Protein AF-A0A4S4D2U9-F1 (afdb_monomer_lite)

Organism: Camellia sinensis var. sinensis (NCBI:txid542762)

Sequence (381 aa):
MYYVGGNSESVEQDLIHSYSMAYGGGGFAVSYPLAAELVRILDGCVDRYAALYGSDQKIGGCMSEIGVVVTKELGFHQVCFRVNTSPPHLVTVLGKYDHNEMYYVGGNSESVEQDLIHSYSMAYGGGGFAVSYPLAAELVRILDGCVDRYAALYGSDQKIGGCMSEIGVVVTKELGFHQVDVRGDPYGLLAAHPVAPLVSLHHLDYVQALFPGLTQIDSLKKLIQAYNLDPGRILQQSFCYDLSRNWSISVSWGYTVQLYPTLVLAKELETPFQTFVSWRSWSQEPFTFNTRVMSSDPCERPVIYFLDQVEEVKMGQTRTTYKRFLGESRKECGQEDYVPVLSVEFVTVLAATFQPDMWKKVRKLSIPTHFNFIHEGITTI

Secondary structure (DSSP, 8-state):
--EEE---S-HHHHHHS-TTS--GGG-EEE-HHHHHHHHHHHHHHHHHTTTSSHHHHHHHHHHHHHT-PPEE-TT-----------HHHHHHHHTTS-TTS--EEE---SBHHHHHHS-TTS--TTT-EEE-HHHHHHHHHHHHHHHHHTTTSSSHHHHHHHHHHHHT--EEE-TTEE---EEE-THHHHHT--SS---EE--TTSB--SSTTS-HHHHHHHHHHHHHH-GGGTT-EEEEEETTTTEEEEEETTTEEEEESS---HHHHTS-B--EEETTT--S--BSS--B---SSGGGSPEEEEEEEEEEEETTEEEEEEEE---TT-----STTHHHHHT--EEEEEEEPPPGGGGG--------SS---SSS-EEE-

pLDDT: mean 77.37, std 19.06, range [27.91, 98.19]

Radius of gyration: 22.48 Å; chains: 1; bounding box: 59×42×57 Å

InterPro domains:
  IPR006740 Protein of unknown function DUF604 [PF04646] (13-84)
  IPR006740 Protein of unknown function DUF604 [PF04646] (114-363)

Foldseek 3Di:
DAKEAADAPDPVCCVVAHPWWHAPLLPIDDDPVLVVVCVVCVPVQLVVVVVHPAPGSSSCSSCVVVVYTYDHDPQRYDDWHDDDQLVVQVCLVPVVDDLVDWAKEAADAQAPVRCVQQHPFFHNSQLHIDTRPVNVVVCVVCVRVQCVVVVVHDHSRSSVSSSCVVVVYTYDYFQQRYPPQWEEACQLVLLLRELGQNRDDTVLVRYAQLDPPDHSVVSSVQLVVQCVVFVNQASYWWWWADPVQQWIWIDRGSWKIWIASHPDDPVLSNAGEQRIAGNPPSHSDDTPGHHDYDDPALNVGTFMWTWDDKDAPDVQKIKTKTATDCDPVSDHDPDPSCVVVVPCGMKMKMFGHDDSCQSVDPDPPPVDPDIAMSRHTIDID

Structure (mmCIF, N/CA/C/O backbone):
data_AF-A0A4S4D2U9-F1
#
_entry.id   AF-A0A4S4D2U9-F1
#
loop_
_atom_site.group_PDB
_atom_site.id
_atom_site.type_symbol
_atom_site.label_atom_id
_atom_site.label_alt_id
_atom_site.label_comp_id
_atom_site.label_asym_id
_atom_site.label_entity_id
_atom_site.label_seq_id
_atom_site.pdbx_PDB_ins_code
_atom_site.Cartn_x
_atom_site.Cartn_y
_atom_site.Cartn_z
_atom_site.occupancy
_atom_site.B_iso_or_equiv
_atom_site.auth_seq_id
_atom_site.auth_comp_id
_atom_site.auth_asym_id
_atom_site.auth_atom_id
_atom_site.pdbx_PDB_model_num
ATOM 1 N N . MET A 1 1 ? 27.698 -15.333 -14.420 1.00 58.53 1 MET A N 1
ATOM 2 C CA . MET A 1 1 ? 26.851 -14.471 -13.575 1.00 58.53 1 MET A CA 1
ATOM 3 C C . MET A 1 1 ? 26.883 -13.081 -14.183 1.00 58.53 1 MET A C 1
ATOM 5 O O . MET A 1 1 ? 27.976 -12.656 -14.528 1.00 58.53 1 MET A O 1
ATOM 9 N N . TYR A 1 2 ? 25.739 -12.429 -14.393 1.00 43.94 2 TYR A N 1
ATOM 10 C CA . TYR A 1 2 ? 25.690 -11.049 -14.901 1.00 43.94 2 TYR A CA 1
ATOM 11 C C . TYR A 1 2 ? 25.002 -10.140 -13.885 1.00 43.94 2 TYR A C 1
ATOM 13 O O . TYR A 1 2 ? 24.090 -10.593 -13.193 1.00 43.94 2 TYR A O 1
ATOM 21 N N . TYR A 1 3 ? 25.463 -8.892 -13.815 1.00 50.84 3 TYR A N 1
ATOM 22 C CA . TYR A 1 3 ? 24.931 -7.799 -13.006 1.00 50.84 3 TYR A CA 1
ATOM 23 C C . TYR A 1 3 ? 24.890 -6.567 -13.908 1.00 50.84 3 TYR A C 1
ATOM 25 O O . TYR A 1 3 ? 25.939 -6.120 -14.363 1.00 50.84 3 TYR A O 1
ATOM 33 N N . VAL A 1 4 ? 23.697 -6.081 -14.229 1.00 48.41 4 VAL A N 1
ATOM 34 C CA . VAL A 1 4 ? 23.476 -5.033 -15.233 1.00 48.41 4 VAL A CA 1
ATOM 35 C C . VAL A 1 4 ? 22.620 -3.937 -14.620 1.00 48.41 4 VAL A C 1
ATOM 37 O O . VAL A 1 4 ? 21.597 -4.246 -14.018 1.00 48.41 4 VAL A O 1
ATOM 40 N N . GLY A 1 5 ? 23.018 -2.677 -14.753 1.00 54.94 5 GLY A N 1
ATOM 41 C CA . GLY A 1 5 ? 22.255 -1.537 -14.245 1.00 54.94 5 GLY A CA 1
ATOM 42 C C . GLY A 1 5 ? 22.943 -0.212 -14.555 1.00 54.94 5 GLY A C 1
ATOM 43 O O . GLY A 1 5 ? 24.014 -0.191 -15.166 1.00 54.94 5 GLY A O 1
ATOM 44 N N . GLY A 1 6 ? 22.319 0.891 -14.152 1.00 56.91 6 GLY A N 1
ATOM 45 C CA . GLY A 1 6 ? 22.769 2.240 -14.488 1.00 56.91 6 GLY A CA 1
ATOM 46 C C . GLY A 1 6 ? 23.229 3.039 -13.273 1.00 56.91 6 GLY A C 1
ATOM 47 O O . GLY A 1 6 ? 22.903 2.734 -12.119 1.00 56.91 6 GLY A O 1
ATOM 48 N N . ASN A 1 7 ? 24.049 4.043 -13.573 1.00 52.50 7 ASN A N 1
ATOM 49 C CA . ASN A 1 7 ? 24.596 5.015 -12.634 1.00 52.50 7 ASN A CA 1
ATOM 50 C C . ASN A 1 7 ? 23.576 6.137 -12.356 1.00 52.50 7 ASN A C 1
ATOM 52 O O . ASN A 1 7 ? 22.527 6.208 -12.995 1.00 52.50 7 ASN A O 1
ATOM 56 N N . SER A 1 8 ? 23.877 7.042 -11.426 1.00 46.84 8 SER A N 1
ATOM 57 C CA . SER A 1 8 ? 23.063 8.245 -11.249 1.00 46.84 8 SER A CA 1
ATOM 58 C C . SER A 1 8 ? 23.296 9.234 -12.409 1.00 46.84 8 SER A C 1
ATOM 60 O O . SER A 1 8 ? 24.425 9.414 -12.857 1.00 46.84 8 SER A O 1
ATOM 62 N N . GLU A 1 9 ? 22.253 9.945 -12.863 1.00 43.12 9 GLU A N 1
ATOM 63 C CA . GLU A 1 9 ? 22.404 11.057 -13.829 1.00 43.12 9 GLU A CA 1
ATOM 64 C C . GLU A 1 9 ? 23.069 12.305 -13.205 1.00 43.12 9 GLU A C 1
ATOM 66 O O . GLU A 1 9 ? 23.504 13.218 -13.908 1.00 43.12 9 GLU A O 1
ATOM 71 N N . SER A 1 10 ? 23.187 12.353 -11.874 1.00 38.34 10 SER A N 1
ATOM 72 C CA . SER A 1 10 ? 23.963 13.365 -11.161 1.00 38.34 10 SER A CA 1
ATOM 73 C C . SER A 1 10 ? 25.436 12.961 -11.077 1.00 38.34 10 SER A C 1
ATOM 75 O O . SER A 1 10 ? 25.807 12.041 -10.343 1.00 38.34 10 SER A O 1
ATOM 77 N N . VAL A 1 11 ? 26.284 13.726 -11.771 1.00 43.97 11 VAL A N 1
ATOM 78 C CA . VAL A 1 11 ? 27.755 13.657 -11.670 1.00 43.97 11 VAL A CA 1
ATOM 79 C C . VAL A 1 11 ? 28.218 13.841 -10.219 1.00 43.97 11 VAL A C 1
ATOM 81 O O . VAL A 1 11 ? 29.197 13.236 -9.796 1.00 43.97 11 VAL A O 1
ATOM 84 N N . GLU A 1 12 ? 27.498 14.643 -9.434 1.00 36.50 12 GLU A N 1
ATOM 85 C CA . GLU A 1 12 ? 27.791 14.884 -8.020 1.00 36.50 12 GLU A CA 1
ATOM 86 C C . GLU A 1 12 ? 27.509 13.642 -7.157 1.00 36.50 12 GLU A C 1
ATOM 88 O O . GLU A 1 12 ? 28.329 13.285 -6.315 1.00 36.50 12 GLU A O 1
ATOM 93 N N . GLN A 1 13 ? 26.417 12.911 -7.414 1.00 40.78 13 GLN A N 1
ATOM 94 C CA . GLN A 1 13 ? 26.134 11.640 -6.730 1.00 40.78 13 GLN A CA 1
ATOM 95 C C . GLN A 1 13 ? 27.133 10.543 -7.110 1.00 40.78 13 GLN A C 1
ATOM 97 O O . GLN A 1 13 ? 27.600 9.823 -6.227 1.00 40.78 13 GLN A O 1
ATOM 102 N N . ASP A 1 14 ? 27.507 10.443 -8.385 1.00 45.97 14 ASP A N 1
ATOM 103 C CA . ASP A 1 14 ? 28.501 9.468 -8.847 1.00 45.97 14 ASP A CA 1
ATOM 104 C C . ASP A 1 14 ? 29.902 9.755 -8.264 1.00 45.97 14 ASP A C 1
ATOM 106 O O . ASP A 1 14 ? 30.655 8.826 -7.961 1.00 45.97 14 ASP A O 1
ATOM 110 N N . LEU A 1 15 ? 30.237 11.035 -8.042 1.00 46.59 15 LEU A N 1
ATOM 111 C CA . LEU A 1 15 ? 31.463 11.469 -7.359 1.00 46.59 15 LEU A CA 1
ATOM 112 C C . LEU A 1 15 ? 31.456 11.168 -5.853 1.00 46.59 15 LEU A C 1
ATOM 114 O O . LEU A 1 15 ? 32.507 10.850 -5.298 1.00 46.59 15 LEU A O 1
ATOM 118 N N . ILE A 1 16 ? 30.303 11.279 -5.189 1.00 45.56 16 ILE A N 1
ATOM 119 C CA . ILE A 1 16 ? 30.166 11.051 -3.740 1.00 45.56 16 ILE A CA 1
ATOM 120 C C . ILE A 1 16 ? 30.088 9.553 -3.408 1.00 45.56 16 ILE A C 1
ATOM 122 O O . ILE A 1 16 ? 30.568 9.137 -2.352 1.00 45.56 16 ILE A O 1
ATOM 126 N N . HIS A 1 17 ? 29.482 8.739 -4.281 1.00 50.50 17 HIS A N 1
ATOM 127 C CA . HIS A 1 17 ? 29.077 7.377 -3.936 1.00 50.50 17 HIS A CA 1
ATOM 128 C C . HIS A 1 17 ? 29.860 6.265 -4.649 1.00 50.50 17 HIS A C 1
ATOM 130 O O . HIS A 1 17 ? 30.521 5.506 -3.944 1.00 50.50 17 HIS A O 1
ATOM 136 N N . SER A 1 18 ? 29.767 6.107 -5.978 1.00 50.31 18 SER A N 1
ATOM 137 C CA . SER A 1 18 ? 30.688 5.300 -6.809 1.00 50.31 18 SER A CA 1
ATOM 138 C C . SER A 1 18 ? 30.197 5.185 -8.259 1.00 50.31 18 SER A C 1
ATOM 140 O O . SER A 1 18 ? 29.024 4.928 -8.512 1.00 50.31 18 SER A O 1
ATOM 142 N N . TYR A 1 19 ? 31.131 5.218 -9.214 1.00 53.22 19 TYR A N 1
ATOM 143 C CA . TYR A 1 19 ? 30.875 4.948 -10.634 1.00 53.22 19 TYR A CA 1
ATOM 144 C C . TYR A 1 19 ? 30.729 3.456 -10.989 1.00 53.22 19 TYR A C 1
ATOM 146 O O . TYR A 1 19 ? 30.482 3.151 -12.158 1.00 53.22 19 TYR A O 1
ATOM 154 N N . SER A 1 20 ? 30.950 2.534 -10.047 1.00 53.88 20 SER A N 1
ATOM 155 C CA . SER A 1 20 ? 31.055 1.083 -10.285 1.00 53.88 20 SER A CA 1
ATOM 156 C C . SER A 1 20 ? 29.948 0.261 -9.613 1.00 53.88 20 SER A C 1
ATOM 158 O O . SER A 1 20 ? 30.173 -0.888 -9.232 1.00 53.88 20 SER A O 1
ATOM 160 N N . MET A 1 21 ? 28.760 0.838 -9.445 1.00 49.62 21 MET A N 1
ATOM 161 C CA . MET A 1 21 ? 27.599 0.184 -8.835 1.00 49.62 21 MET A CA 1
ATOM 162 C C . MET A 1 21 ? 26.308 0.542 -9.579 1.00 49.62 21 MET A C 1
ATOM 164 O O . MET A 1 21 ? 26.195 1.650 -10.094 1.00 49.62 21 MET A O 1
ATOM 168 N N . ALA A 1 22 ? 25.344 -0.383 -9.621 1.00 51.50 22 ALA A N 1
ATOM 169 C CA . ALA A 1 22 ? 23.992 -0.073 -10.073 1.00 51.50 22 ALA A CA 1
ATOM 170 C C . ALA A 1 22 ? 23.184 0.534 -8.922 1.00 51.50 22 ALA A C 1
ATOM 172 O O . ALA A 1 22 ? 23.273 0.067 -7.782 1.00 51.50 22 ALA A O 1
ATOM 173 N N . TYR A 1 23 ? 22.372 1.539 -9.232 1.00 52.75 23 TYR A N 1
ATOM 174 C CA . TYR A 1 23 ? 21.415 2.111 -8.288 1.00 52.75 23 TYR A CA 1
ATOM 175 C C . TYR A 1 23 ? 20.063 1.394 -8.406 1.00 52.75 23 TYR A C 1
ATOM 177 O O . TYR A 1 23 ? 19.474 1.339 -9.484 1.00 52.75 23 TYR A O 1
ATOM 185 N N . GLY A 1 24 ? 19.549 0.845 -7.300 1.00 44.53 24 GLY A N 1
ATOM 186 C CA . GLY A 1 24 ? 18.378 -0.037 -7.269 1.00 44.53 24 GLY A CA 1
ATOM 187 C C . GLY A 1 24 ? 17.081 0.595 -7.770 1.00 44.53 24 GLY A C 1
ATOM 188 O O . GLY A 1 24 ? 16.220 -0.116 -8.278 1.00 44.53 24 GLY A O 1
ATOM 189 N N . GLY A 1 25 ? 16.959 1.921 -7.697 1.00 42.16 25 GLY A N 1
ATOM 190 C CA . GLY A 1 25 ? 15.787 2.644 -8.198 1.00 42.16 25 GLY A CA 1
ATOM 191 C C . GLY A 1 25 ? 15.648 2.657 -9.724 1.00 42.16 25 GLY A C 1
ATOM 192 O O . GLY A 1 25 ? 14.539 2.741 -10.231 1.00 42.16 25 GLY A O 1
ATOM 193 N N . GLY A 1 26 ? 16.747 2.457 -10.457 1.00 44.41 26 GLY A N 1
ATOM 194 C CA . GLY A 1 26 ? 16.708 2.253 -11.904 1.00 44.41 26 GLY A CA 1
ATOM 195 C C . GLY A 1 26 ? 16.310 0.853 -12.337 1.00 44.41 26 GLY A C 1
ATOM 196 O O . GLY A 1 26 ? 16.141 0.622 -13.531 1.00 44.41 26 GLY A O 1
ATOM 197 N N . GLY A 1 27 ? 16.202 -0.069 -11.378 1.00 50.84 27 GLY A N 1
ATOM 198 C CA . GLY A 1 27 ? 16.309 -1.498 -11.610 1.00 50.84 27 GLY A CA 1
ATOM 199 C C . GLY A 1 27 ? 17.760 -1.914 -11.873 1.00 50.84 27 GLY A C 1
ATOM 200 O O . GLY A 1 27 ? 18.574 -1.172 -12.417 1.00 50.84 27 GLY A O 1
ATOM 201 N N . PHE A 1 28 ? 18.097 -3.138 -11.488 1.00 49.47 28 PHE A N 1
ATOM 202 C CA . PHE A 1 28 ? 19.279 -3.823 -11.990 1.00 49.47 28 PHE A CA 1
ATOM 203 C C . PHE A 1 28 ? 18.893 -5.272 -12.279 1.00 49.47 28 PHE A C 1
ATOM 205 O O . PHE A 1 28 ? 18.126 -5.885 -11.536 1.00 49.47 28 PHE A O 1
ATOM 212 N N . ALA A 1 29 ? 19.395 -5.829 -13.374 1.00 50.53 29 ALA A N 1
ATOM 213 C CA . ALA A 1 29 ? 19.169 -7.219 -13.724 1.00 50.53 29 ALA A CA 1
ATOM 214 C C . ALA A 1 29 ? 20.341 -8.065 -13.228 1.00 50.53 29 ALA A C 1
ATOM 216 O O . ALA A 1 29 ? 21.507 -7.777 -13.506 1.00 50.53 29 ALA A O 1
ATOM 217 N N . VAL A 1 30 ? 20.027 -9.147 -12.518 1.00 51.72 30 VAL A N 1
ATOM 218 C CA . VAL A 1 30 ? 21.005 -10.174 -12.153 1.00 51.72 30 VAL A CA 1
ATOM 219 C C . VAL A 1 30 ? 20.622 -11.518 -12.735 1.00 51.72 30 VAL A C 1
ATOM 221 O O . VAL A 1 30 ? 19.449 -11.879 -12.807 1.00 51.72 30 VAL A O 1
ATOM 224 N N . SER A 1 31 ? 21.627 -12.296 -13.125 1.00 48.94 31 SER A N 1
ATOM 225 C CA . SER A 1 31 ? 21.414 -13.694 -13.499 1.00 48.94 31 SER A CA 1
ATOM 226 C C . SER A 1 31 ? 20.891 -14.498 -12.306 1.00 48.94 31 SER A C 1
ATOM 228 O O . SER A 1 31 ? 21.373 -14.294 -11.192 1.00 48.94 31 SER A O 1
ATOM 230 N N . TYR A 1 32 ? 20.011 -15.476 -12.534 1.00 46.50 32 TYR A N 1
ATOM 231 C CA . TYR A 1 32 ? 19.502 -16.366 -11.478 1.00 46.50 32 TYR A CA 1
ATOM 232 C C . TYR A 1 32 ? 20.600 -16.965 -10.564 1.00 46.50 32 TYR A C 1
ATOM 234 O O . TYR A 1 32 ? 20.456 -16.875 -9.344 1.00 46.50 32 TYR A O 1
ATOM 242 N N . PRO A 1 33 ? 21.741 -17.474 -11.082 1.00 51.56 33 PRO A N 1
ATOM 243 C CA . PRO A 1 33 ? 22.823 -17.973 -10.227 1.00 51.56 33 PRO A CA 1
ATOM 244 C C . PRO A 1 33 ? 23.443 -16.905 -9.311 1.00 51.56 33 PRO A C 1
ATOM 246 O O . PRO A 1 33 ? 23.858 -17.220 -8.201 1.00 51.56 33 PRO A O 1
ATOM 249 N N . LEU A 1 34 ? 23.481 -15.643 -9.752 1.00 56.31 34 LEU A N 1
ATOM 250 C CA . LEU A 1 34 ? 23.985 -14.525 -8.948 1.00 56.31 34 LEU A CA 1
ATOM 251 C C . LEU A 1 34 ? 22.996 -14.121 -7.856 1.00 56.31 34 LEU A C 1
ATOM 253 O O . LEU A 1 34 ? 23.404 -13.856 -6.732 1.00 56.31 34 LEU A O 1
ATOM 257 N N . ALA A 1 35 ? 21.700 -14.103 -8.172 1.00 49.88 35 ALA A N 1
ATOM 258 C CA . ALA A 1 35 ? 20.661 -13.828 -7.186 1.00 49.88 35 ALA A CA 1
ATOM 259 C C . ALA A 1 35 ? 20.675 -14.870 -6.054 1.00 49.88 35 ALA A C 1
ATOM 261 O O . ALA A 1 35 ? 20.612 -14.506 -4.881 1.00 49.88 35 ALA A O 1
ATOM 262 N N . ALA A 1 36 ? 20.818 -16.153 -6.401 1.00 53.78 36 ALA A N 1
ATOM 263 C CA . ALA A 1 36 ? 20.902 -17.242 -5.431 1.00 53.78 36 ALA A CA 1
ATOM 264 C C . ALA A 1 36 ? 22.121 -17.108 -4.500 1.00 53.78 36 ALA A C 1
ATOM 266 O O . ALA A 1 36 ? 21.994 -17.297 -3.290 1.00 53.78 36 ALA A O 1
ATOM 267 N N . GLU A 1 37 ? 23.284 -16.737 -5.043 1.00 65.50 37 GLU A N 1
ATOM 268 C CA . GLU A 1 37 ? 24.499 -16.555 -4.242 1.00 65.50 37 GLU A CA 1
ATOM 269 C C . GLU A 1 37 ? 24.447 -15.288 -3.379 1.00 65.50 37 GLU A C 1
ATOM 271 O O . GLU A 1 37 ? 24.842 -15.320 -2.214 1.00 65.50 37 GLU A O 1
ATOM 276 N N . LEU A 1 38 ? 23.888 -14.190 -3.901 1.00 65.12 38 LEU A N 1
ATOM 277 C CA . LEU A 1 38 ? 23.711 -12.955 -3.141 1.00 65.12 38 LEU A CA 1
ATOM 278 C C . LEU A 1 38 ? 22.844 -13.180 -1.903 1.00 65.12 38 LEU A C 1
ATOM 280 O O . LEU A 1 38 ? 23.243 -12.778 -0.815 1.00 65.12 38 LEU A O 1
ATOM 284 N N . VAL A 1 39 ? 21.702 -13.862 -2.044 1.00 65.00 39 VAL A N 1
ATOM 285 C CA . VAL A 1 39 ? 20.799 -14.183 -0.922 1.00 65.00 39 VAL A CA 1
ATOM 286 C C . VAL A 1 39 ? 21.522 -14.967 0.177 1.00 65.00 39 VAL A C 1
ATOM 288 O O . VAL A 1 39 ? 21.266 -14.743 1.356 1.00 65.00 39 VAL A O 1
ATOM 291 N N . ARG A 1 40 ? 22.467 -15.843 -0.186 1.00 71.44 40 ARG A N 1
ATOM 292 C CA . ARG A 1 40 ? 23.222 -16.670 0.765 1.00 71.44 40 ARG A CA 1
ATOM 293 C C . ARG A 1 40 ? 24.160 -15.856 1.660 1.00 71.44 40 ARG A C 1
ATOM 295 O O . ARG A 1 40 ? 24.403 -16.253 2.798 1.00 71.44 40 ARG A O 1
ATOM 302 N N . ILE A 1 41 ? 24.712 -14.755 1.148 1.00 74.00 41 ILE A N 1
ATOM 303 C CA . ILE A 1 41 ? 25.714 -13.941 1.858 1.00 74.00 41 ILE A CA 1
ATOM 304 C C . ILE A 1 41 ? 25.161 -12.615 2.385 1.00 74.00 41 ILE A C 1
ATOM 306 O O . ILE A 1 41 ? 25.869 -11.916 3.112 1.00 74.00 41 ILE A O 1
ATOM 310 N N . LEU A 1 42 ? 23.931 -12.263 1.999 1.00 63.31 42 LEU A N 1
ATOM 311 C CA . LEU A 1 42 ? 23.400 -10.905 2.071 1.00 63.31 42 LEU A CA 1
ATOM 312 C C . LEU A 1 42 ? 23.478 -10.304 3.472 1.00 63.31 42 LEU A C 1
ATOM 314 O O . LEU A 1 42 ? 23.998 -9.204 3.620 1.00 63.31 42 LEU A O 1
ATOM 318 N N . ASP A 1 43 ? 23.006 -11.024 4.487 1.00 62.62 43 ASP A N 1
ATOM 319 C CA . ASP A 1 43 ? 22.916 -10.496 5.851 1.00 62.62 43 ASP A CA 1
ATOM 320 C C . ASP A 1 43 ? 24.307 -10.194 6.421 1.00 62.62 43 ASP A C 1
ATOM 322 O O . ASP A 1 43 ? 24.605 -9.062 6.798 1.00 62.62 43 ASP A O 1
ATOM 326 N N . GLY A 1 44 ? 25.218 -11.171 6.360 1.00 69.75 44 GLY A N 1
ATOM 327 C CA . GLY A 1 44 ? 26.590 -10.983 6.835 1.00 69.75 44 GLY A CA 1
ATOM 328 C C . GLY A 1 44 ? 27.382 -9.968 6.007 1.00 69.75 44 GLY A C 1
ATOM 329 O O . GLY A 1 44 ? 28.266 -9.296 6.537 1.00 69.75 44 GLY A O 1
ATOM 330 N N . CYS A 1 45 ? 27.092 -9.853 4.713 1.00 76.75 45 CYS A N 1
ATOM 331 C CA . CYS A 1 45 ? 27.733 -8.880 3.839 1.00 76.75 45 CYS A CA 1
ATOM 332 C C . CYS A 1 45 ? 27.270 -7.445 4.132 1.00 76.75 45 CYS A C 1
ATOM 334 O O . CYS A 1 45 ? 28.092 -6.545 4.301 1.00 76.75 45 CYS A O 1
ATOM 336 N N . VAL A 1 46 ? 25.962 -7.222 4.252 1.00 66.06 46 VAL A N 1
ATOM 337 C CA . VAL A 1 46 ? 25.391 -5.900 4.545 1.00 66.06 46 VAL A CA 1
ATOM 338 C C . VAL A 1 46 ? 25.899 -5.363 5.887 1.00 66.06 46 VAL A C 1
ATOM 340 O O . VAL A 1 46 ? 26.153 -4.161 5.991 1.00 66.06 46 VAL A O 1
ATOM 343 N N . ASP A 1 47 ? 26.122 -6.239 6.871 1.00 72.31 47 ASP A N 1
ATOM 344 C CA . ASP A 1 47 ? 26.724 -5.881 8.160 1.00 72.31 47 ASP A CA 1
ATOM 345 C C . ASP A 1 47 ? 28.196 -5.460 8.028 1.00 72.31 47 ASP A C 1
ATOM 347 O O . ASP A 1 47 ? 28.614 -4.466 8.627 1.00 72.31 47 ASP A O 1
ATOM 351 N N . ARG A 1 48 ? 28.985 -6.151 7.190 1.00 82.19 48 ARG A N 1
ATOM 352 C CA . ARG A 1 48 ? 30.376 -5.752 6.892 1.00 82.19 48 ARG A CA 1
ATOM 353 C C . ARG A 1 48 ? 30.453 -4.380 6.225 1.00 82.19 48 ARG A C 1
ATOM 355 O O . ARG A 1 48 ? 31.384 -3.623 6.488 1.00 82.19 48 ARG A O 1
ATOM 362 N N . TYR A 1 49 ? 29.456 -4.040 5.413 1.00 73.12 49 TYR A N 1
ATOM 363 C CA . TYR A 1 49 ? 29.349 -2.756 4.723 1.00 73.12 49 TYR A CA 1
ATOM 364 C C . TYR A 1 49 ? 28.398 -1.769 5.416 1.00 73.12 49 TYR A C 1
ATOM 366 O O . TYR A 1 49 ? 27.877 -0.853 4.779 1.00 73.12 49 TYR A O 1
ATOM 374 N N . ALA A 1 50 ? 28.175 -1.900 6.729 1.00 66.12 50 ALA A N 1
ATOM 375 C CA . ALA A 1 50 ? 27.230 -1.057 7.464 1.00 66.12 50 ALA A CA 1
ATOM 376 C C . ALA A 1 50 ? 27.514 0.454 7.345 1.00 66.12 50 ALA A C 1
ATOM 378 O O . ALA A 1 50 ? 26.566 1.241 7.351 1.00 66.12 50 ALA A O 1
ATOM 379 N N . ALA A 1 51 ? 28.790 0.832 7.186 1.00 67.00 51 ALA A N 1
ATOM 380 C CA . ALA A 1 51 ? 29.259 2.210 7.025 1.00 67.00 51 ALA A CA 1
ATOM 381 C C . ALA A 1 51 ? 29.010 2.812 5.626 1.00 67.00 51 ALA A C 1
ATOM 383 O O . ALA A 1 51 ? 29.176 4.018 5.456 1.00 67.00 51 ALA A O 1
ATOM 384 N N . LEU A 1 52 ? 28.622 2.001 4.633 1.00 60.25 52 LEU A N 1
ATOM 385 C CA . LEU A 1 52 ? 28.241 2.497 3.311 1.00 60.25 52 LEU A CA 1
ATOM 386 C C . LEU A 1 52 ? 26.836 3.122 3.344 1.00 60.25 52 LEU A C 1
ATOM 388 O O . LEU A 1 52 ? 25.934 2.659 4.049 1.00 60.25 52 LEU A O 1
ATOM 392 N N . TYR A 1 53 ? 26.653 4.183 2.569 1.00 48.91 53 TYR A N 1
ATOM 393 C CA . TYR A 1 53 ? 25.421 4.950 2.451 1.00 48.91 53 TYR A CA 1
ATOM 394 C C . TYR A 1 53 ? 24.421 4.268 1.502 1.00 48.91 53 TYR A C 1
ATOM 396 O O . TYR A 1 53 ? 24.700 4.049 0.326 1.00 48.91 53 TYR A O 1
ATOM 404 N N . GLY A 1 54 ? 23.220 3.971 2.007 1.00 51.59 54 GLY A N 1
ATOM 405 C CA . GLY A 1 54 ? 22.129 3.387 1.216 1.00 51.59 54 GLY A CA 1
ATOM 406 C C . GLY A 1 54 ? 22.260 1.880 0.960 1.00 51.59 54 GLY A C 1
ATOM 407 O O . GLY A 1 54 ? 23.269 1.248 1.273 1.00 51.59 54 GLY A O 1
ATOM 408 N N . SER A 1 55 ? 21.199 1.272 0.425 1.00 55.44 55 SER A N 1
ATOM 409 C CA . SER A 1 55 ? 21.176 -0.152 0.057 1.00 55.44 55 SER A CA 1
ATOM 410 C C . SER A 1 55 ? 22.061 -0.443 -1.146 1.00 55.44 55 SER A C 1
ATOM 412 O O . SER A 1 55 ? 22.745 -1.459 -1.162 1.00 55.44 55 SER A O 1
ATOM 414 N N . ASP A 1 56 ? 22.097 0.466 -2.113 1.00 56.72 56 ASP A N 1
ATOM 415 C CA . ASP A 1 56 ? 22.779 0.261 -3.389 1.00 56.72 56 ASP A CA 1
ATOM 416 C C . ASP A 1 56 ? 24.288 0.096 -3.201 1.00 56.72 56 ASP A C 1
ATOM 418 O O . ASP A 1 56 ? 24.885 -0.815 -3.771 1.00 56.72 56 ASP A O 1
ATOM 422 N N . GLN A 1 57 ? 24.914 0.905 -2.336 1.00 57.78 57 GLN A N 1
ATOM 423 C CA . GLN A 1 57 ? 26.351 0.785 -2.065 1.00 57.78 57 GLN A CA 1
ATOM 424 C C . GLN A 1 57 ? 26.678 -0.526 -1.353 1.00 57.78 57 GLN A C 1
ATOM 426 O O . GLN A 1 57 ? 27.689 -1.163 -1.642 1.00 57.78 57 GLN A O 1
ATOM 431 N N . LYS A 1 58 ? 25.800 -0.954 -0.441 1.00 68.50 58 LYS A N 1
ATOM 432 C CA . LYS A 1 58 ? 25.951 -2.216 0.290 1.00 68.50 58 LYS A CA 1
ATOM 433 C C . LYS A 1 58 ? 25.804 -3.408 -0.648 1.00 68.50 58 LYS A C 1
ATOM 435 O O . LYS A 1 58 ? 26.639 -4.303 -0.615 1.00 68.50 58 LYS A O 1
ATOM 440 N N . ILE A 1 59 ? 24.805 -3.388 -1.532 1.00 68.88 59 ILE A N 1
ATOM 441 C CA . ILE A 1 59 ? 24.612 -4.416 -2.561 1.00 68.88 59 ILE A CA 1
ATOM 442 C C . ILE A 1 59 ? 25.776 -4.415 -3.554 1.00 68.88 59 ILE A C 1
ATOM 444 O O . ILE A 1 59 ? 26.298 -5.482 -3.850 1.00 68.88 59 ILE A O 1
ATOM 448 N N . GLY A 1 60 ? 26.252 -3.252 -4.007 1.00 69.25 60 GLY A N 1
ATOM 449 C CA . GLY A 1 60 ? 27.453 -3.144 -4.842 1.00 69.25 60 GLY A CA 1
ATOM 450 C C . GLY A 1 60 ? 28.700 -3.736 -4.172 1.00 69.25 60 GLY A C 1
ATOM 451 O O . GLY A 1 60 ? 29.464 -4.455 -4.819 1.00 69.25 60 GLY A O 1
ATOM 452 N N . GLY A 1 61 ? 28.863 -3.515 -2.863 1.00 73.62 61 GLY A N 1
ATOM 453 C CA . GLY A 1 61 ? 29.883 -4.174 -2.042 1.00 73.62 61 GLY A CA 1
ATOM 454 C C . GLY A 1 61 ? 29.730 -5.696 -2.038 1.00 73.62 61 GLY A C 1
ATOM 455 O O . GLY A 1 61 ? 30.682 -6.409 -2.347 1.00 73.62 61 GLY A O 1
ATOM 456 N N . CYS A 1 62 ? 28.516 -6.203 -1.810 1.00 75.69 62 CYS A N 1
ATOM 457 C CA . CYS A 1 62 ? 28.235 -7.642 -1.830 1.00 75.69 62 CYS A CA 1
ATOM 458 C C . CYS A 1 62 ? 28.456 -8.292 -3.197 1.00 75.69 62 CYS A C 1
ATOM 460 O O . CYS A 1 62 ? 29.019 -9.379 -3.273 1.00 75.69 62 CYS A O 1
ATOM 462 N N . MET A 1 63 ? 28.076 -7.629 -4.289 1.00 77.56 63 MET A N 1
ATOM 463 C CA . MET A 1 63 ? 28.354 -8.116 -5.645 1.00 77.56 63 MET A CA 1
ATOM 464 C C . MET A 1 63 ? 29.860 -8.193 -5.915 1.00 77.56 63 MET A C 1
ATOM 466 O O . MET A 1 63 ? 30.332 -9.149 -6.532 1.00 77.56 63 MET A O 1
ATOM 470 N N . SER A 1 64 ? 30.620 -7.232 -5.381 1.00 80.31 64 SER A N 1
ATOM 471 C CA . SER A 1 64 ? 32.083 -7.226 -5.460 1.00 80.31 64 SER A CA 1
ATOM 472 C C . SER A 1 64 ? 32.708 -8.381 -4.668 1.00 80.31 64 SER A C 1
ATOM 474 O O . SER A 1 64 ? 33.666 -8.981 -5.149 1.00 80.31 64 SER A O 1
ATOM 476 N N . GLU A 1 65 ? 32.145 -8.760 -3.512 1.00 82.56 65 GLU A N 1
ATOM 477 C CA . GLU A 1 65 ? 32.573 -9.958 -2.765 1.00 82.56 65 GLU A CA 1
ATOM 478 C C . GLU A 1 65 ? 32.315 -11.266 -3.536 1.00 82.56 65 GLU A C 1
ATOM 480 O O . GLU A 1 65 ? 33.111 -12.199 -3.444 1.00 82.56 65 GLU A O 1
ATOM 485 N N . ILE A 1 66 ? 31.240 -11.330 -4.332 1.00 81.62 66 ILE A N 1
ATOM 486 C CA . ILE A 1 66 ? 30.929 -12.471 -5.219 1.00 81.62 66 ILE A CA 1
ATOM 487 C C . ILE A 1 66 ? 31.821 -12.458 -6.480 1.00 81.62 66 ILE A C 1
ATOM 489 O O . ILE A 1 66 ? 31.887 -13.441 -7.220 1.00 81.62 66 ILE A O 1
ATOM 493 N N . GLY A 1 67 ? 32.543 -11.361 -6.731 1.00 81.69 67 GLY A N 1
ATOM 494 C CA . GLY A 1 67 ? 33.418 -11.190 -7.891 1.00 81.69 67 GLY A CA 1
ATOM 495 C C . GLY A 1 67 ? 32.678 -10.808 -9.174 1.00 81.69 67 GLY A C 1
ATOM 496 O O . GLY A 1 67 ? 33.191 -11.049 -10.267 1.00 81.69 67 GLY A O 1
ATOM 497 N N . VAL A 1 68 ? 31.475 -10.231 -9.066 1.00 73.12 68 VAL A N 1
ATOM 498 C CA . VAL A 1 68 ? 30.683 -9.785 -10.220 1.00 73.12 68 VAL A CA 1
ATOM 499 C C . VAL A 1 68 ? 30.608 -8.263 -10.256 1.00 73.12 68 VAL A C 1
ATOM 501 O O . VAL A 1 68 ? 30.126 -7.621 -9.328 1.00 73.12 68 VAL A O 1
ATOM 504 N N . VAL A 1 69 ? 31.067 -7.688 -11.365 1.00 70.25 69 VAL A N 1
ATOM 505 C CA . VAL A 1 69 ? 31.072 -6.240 -11.613 1.00 70.25 69 VAL A CA 1
ATOM 506 C C . VAL A 1 69 ? 29.814 -5.814 -12.361 1.00 70.25 69 VAL A C 1
ATOM 508 O O . VAL A 1 69 ? 29.294 -6.570 -13.185 1.00 70.25 69 VAL A O 1
ATOM 511 N N . VAL A 1 70 ? 29.339 -4.595 -12.093 1.00 62.09 70 VAL A N 1
ATOM 512 C CA . VAL A 1 70 ? 28.222 -4.012 -12.844 1.00 62.09 70 VAL A CA 1
ATOM 513 C C . VAL A 1 70 ? 28.635 -3.781 -14.299 1.00 62.09 70 VAL A C 1
ATOM 515 O O . VAL A 1 70 ? 29.657 -3.155 -14.585 1.00 62.09 70 VAL A O 1
ATOM 518 N N . THR A 1 71 ? 27.831 -4.292 -15.222 1.00 63.69 71 THR A N 1
ATOM 519 C CA . THR A 1 71 ? 27.867 -3.922 -16.637 1.00 63.69 71 THR A CA 1
ATOM 520 C C . THR A 1 71 ? 26.946 -2.722 -16.803 1.00 63.69 71 THR A C 1
ATOM 522 O O . THR A 1 71 ? 25.771 -2.791 -16.437 1.00 63.69 71 THR A O 1
ATOM 525 N N . LYS A 1 72 ? 27.510 -1.602 -17.257 1.00 55.53 72 LYS A N 1
ATOM 526 C CA . LYS A 1 72 ? 26.786 -0.336 -17.384 1.00 55.53 72 LYS A CA 1
ATOM 527 C C . LYS A 1 72 ? 25.893 -0.379 -18.608 1.00 55.53 72 LYS A C 1
ATOM 529 O O . LYS A 1 72 ? 26.416 -0.561 -19.700 1.00 55.53 72 LYS A O 1
ATOM 534 N N . GLU A 1 73 ? 24.605 -0.127 -18.416 1.00 50.66 73 GLU A N 1
ATOM 535 C CA . GLU A 1 73 ? 23.661 0.039 -19.520 1.00 50.66 73 GLU A CA 1
ATOM 536 C C . GLU A 1 73 ? 22.883 1.347 -19.374 1.00 50.66 73 GLU A C 1
ATOM 538 O O . GLU A 1 73 ? 22.391 1.687 -18.292 1.00 50.66 73 GLU A O 1
ATOM 543 N N . LEU A 1 74 ? 22.801 2.101 -20.472 1.00 40.22 74 LEU A N 1
ATOM 544 C CA . LEU A 1 74 ? 22.033 3.343 -20.554 1.00 40.22 74 LEU A CA 1
ATOM 545 C C . LEU A 1 74 ? 20.541 3.017 -20.391 1.00 40.22 74 LEU A C 1
ATOM 547 O O . LEU A 1 74 ? 19.988 2.263 -21.182 1.00 40.22 74 LEU A O 1
ATOM 551 N N . GLY A 1 75 ? 19.875 3.587 -19.378 1.00 40.22 75 GLY A N 1
ATOM 552 C CA . GLY A 1 75 ? 18.416 3.459 -19.217 1.00 40.22 75 GLY A CA 1
ATOM 553 C C . GLY A 1 75 ? 17.909 2.973 -17.858 1.00 40.22 75 GLY A C 1
ATOM 554 O O . GLY A 1 75 ? 16.702 2.999 -17.650 1.00 40.22 75 GLY A O 1
ATOM 555 N N . PHE A 1 76 ? 18.780 2.604 -16.919 1.00 38.59 76 PHE A N 1
ATOM 556 C CA . PHE A 1 76 ? 18.413 2.210 -15.551 1.00 38.59 76 PHE A CA 1
ATOM 557 C C . PHE A 1 76 ? 18.740 3.362 -14.564 1.00 38.59 76 PHE A C 1
ATOM 559 O O . PHE A 1 76 ? 19.904 3.544 -14.225 1.00 38.59 76 PHE A O 1
ATOM 566 N N . HIS A 1 77 ? 17.761 4.159 -14.093 1.00 40.25 77 HIS A N 1
ATOM 567 C CA . HIS A 1 77 ? 18.008 5.323 -13.197 1.00 40.25 77 HIS A CA 1
ATOM 568 C C . HIS A 1 77 ? 17.018 5.473 -12.002 1.00 40.25 77 HIS A C 1
ATOM 570 O O . HIS A 1 77 ? 15.821 5.373 -12.245 1.00 40.25 77 HIS A O 1
ATOM 576 N N . GLN A 1 78 ? 17.566 5.753 -10.785 1.00 37.25 78 GLN A N 1
ATOM 577 C CA . GLN A 1 78 ? 17.058 6.382 -9.507 1.00 37.25 78 GLN A CA 1
ATOM 578 C C . GLN A 1 78 ? 15.663 6.015 -8.904 1.00 37.25 78 GLN A C 1
ATOM 580 O O . GLN A 1 78 ? 14.756 5.740 -9.658 1.00 37.25 78 GLN A O 1
ATOM 585 N N . VAL A 1 79 ? 15.283 6.049 -7.599 1.00 28.58 79 VAL A N 1
ATOM 586 C CA . VAL A 1 79 ? 15.813 6.041 -6.196 1.00 28.58 79 VAL A CA 1
ATOM 587 C C . VAL A 1 79 ? 14.807 5.184 -5.382 1.00 28.58 79 VAL A C 1
ATOM 589 O O . VAL A 1 79 ? 13.617 5.393 -5.569 1.00 28.58 79 VAL A O 1
ATOM 592 N N . CYS A 1 80 ? 15.197 4.286 -4.456 1.00 27.91 80 CYS A N 1
ATOM 593 C CA . CYS A 1 80 ? 14.257 3.736 -3.447 1.00 27.91 80 CYS A CA 1
ATOM 594 C C . CYS A 1 80 ? 14.941 3.212 -2.178 1.00 27.91 80 CYS A C 1
ATOM 596 O O . CYS A 1 80 ? 15.965 2.531 -2.244 1.00 27.91 80 CYS A O 1
ATOM 598 N N . PHE A 1 81 ? 14.308 3.441 -1.024 1.00 28.02 81 PHE A N 1
ATOM 599 C CA . PHE A 1 81 ? 14.644 2.811 0.249 1.00 28.02 81 PHE A CA 1
ATOM 600 C C . PHE A 1 81 ? 14.027 1.413 0.379 1.00 28.02 81 PHE A C 1
ATOM 602 O O . PHE A 1 81 ? 12.897 1.148 -0.018 1.00 28.02 81 PHE A O 1
ATOM 609 N N . ARG A 1 82 ? 14.811 0.508 0.965 1.00 29.80 82 ARG A N 1
ATOM 610 C CA . ARG A 1 82 ? 14.521 -0.913 1.165 1.00 29.80 82 ARG A CA 1
ATOM 611 C C . ARG A 1 82 ? 13.336 -1.116 2.121 1.00 29.80 82 ARG A C 1
ATOM 613 O O . ARG A 1 82 ? 13.519 -1.117 3.336 1.00 29.80 82 ARG A O 1
ATOM 620 N N . VAL A 1 83 ? 12.153 -1.392 1.584 1.00 33.09 83 VAL A N 1
ATOM 621 C CA . VAL A 1 83 ? 11.201 -2.297 2.242 1.00 33.09 83 VAL A CA 1
ATOM 622 C C . VAL A 1 83 ? 11.491 -3.665 1.644 1.00 33.09 83 VAL A C 1
ATOM 624 O O . VAL A 1 83 ? 11.524 -3.785 0.423 1.00 33.09 83 VAL A O 1
ATOM 627 N N . ASN A 1 84 ? 11.802 -4.670 2.469 1.00 35.69 84 ASN A N 1
ATOM 628 C CA . ASN A 1 84 ? 11.942 -6.050 1.998 1.00 35.69 84 ASN A CA 1
ATOM 629 C C . ASN A 1 84 ? 10.760 -6.351 1.068 1.00 35.69 84 ASN A C 1
ATOM 631 O O . ASN A 1 84 ? 9.622 -6.394 1.538 1.00 35.69 84 ASN A O 1
ATOM 635 N N . THR A 1 85 ? 11.018 -6.527 -0.233 1.00 43.19 85 THR A N 1
ATOM 636 C CA . THR A 1 85 ? 10.037 -7.132 -1.131 1.00 43.19 85 THR A CA 1
ATOM 637 C C . THR A 1 85 ? 9.640 -8.419 -0.458 1.00 43.19 85 THR A C 1
ATOM 639 O O . THR A 1 85 ? 10.508 -9.226 -0.144 1.00 43.19 85 THR A O 1
ATOM 642 N N . SER A 1 86 ? 8.364 -8.557 -0.124 1.00 52.44 86 SER A N 1
ATOM 643 C CA . SER A 1 86 ? 7.898 -9.660 0.702 1.00 52.44 86 SER A CA 1
ATOM 644 C C . SER A 1 86 ? 8.096 -10.956 -0.088 1.00 52.44 86 SER A C 1
ATOM 646 O O . SER A 1 86 ? 7.276 -11.222 -0.974 1.00 52.44 86 SER A O 1
ATOM 648 N N . PRO A 1 87 ? 9.162 -11.762 0.141 1.00 55.44 87 PRO A N 1
ATOM 649 C CA . PRO A 1 87 ? 9.508 -12.836 -0.792 1.00 55.44 87 PRO A CA 1
ATOM 650 C C . PRO A 1 87 ? 8.365 -13.853 -0.962 1.00 55.44 87 PRO A C 1
ATOM 652 O O . PRO A 1 87 ? 8.096 -14.256 -2.095 1.00 55.44 87 PRO A O 1
ATOM 655 N N . PRO A 1 88 ? 7.598 -14.196 0.099 1.00 65.25 88 PRO A N 1
ATOM 656 C CA . PRO A 1 88 ? 6.407 -15.030 -0.035 1.00 65.25 88 PRO A CA 1
ATOM 657 C C . PRO A 1 88 ? 5.296 -14.407 -0.891 1.00 65.25 88 PRO A C 1
ATOM 659 O O . PRO A 1 88 ? 4.614 -15.130 -1.619 1.00 65.25 88 PRO A O 1
ATOM 662 N N . HIS A 1 89 ? 5.089 -13.088 -0.825 1.00 76.12 89 HIS A N 1
ATOM 663 C CA . HIS A 1 89 ? 3.997 -12.421 -1.545 1.00 76.12 89 HIS A CA 1
ATOM 664 C C . HIS A 1 89 ? 4.296 -12.313 -3.023 1.00 76.12 89 HIS A C 1
ATOM 666 O O . HIS A 1 89 ? 3.450 -12.682 -3.831 1.00 76.12 89 HIS A O 1
ATOM 672 N N . LEU A 1 90 ? 5.510 -11.883 -3.374 1.00 76.38 90 LEU A N 1
ATOM 673 C CA . LEU A 1 90 ? 5.924 -11.800 -4.767 1.00 76.38 90 LEU A CA 1
ATOM 674 C C . LEU A 1 90 ? 5.840 -13.179 -5.433 1.00 76.38 90 LEU A C 1
ATOM 676 O O . LEU A 1 90 ? 5.235 -13.307 -6.491 1.00 76.38 90 LEU A O 1
ATOM 680 N N . VAL A 1 91 ? 6.347 -14.231 -4.780 1.00 77.31 91 VAL A N 1
ATOM 681 C CA . VAL A 1 91 ? 6.229 -15.610 -5.287 1.00 77.31 91 VAL A CA 1
ATOM 682 C C . VAL A 1 91 ? 4.765 -16.028 -5.442 1.00 77.31 91 VAL A C 1
ATOM 684 O O . VAL A 1 91 ? 4.402 -16.630 -6.450 1.00 77.31 91 VAL A O 1
ATOM 687 N N . THR A 1 92 ? 3.902 -15.685 -4.482 1.00 79.25 92 THR A N 1
ATOM 688 C CA . THR A 1 92 ? 2.473 -16.021 -4.559 1.00 79.25 92 THR A CA 1
ATOM 689 C C . THR A 1 92 ? 1.764 -15.296 -5.702 1.00 79.25 92 THR A C 1
ATOM 691 O O . THR A 1 92 ? 0.938 -15.900 -6.389 1.00 79.25 92 THR A O 1
ATOM 694 N N . VAL A 1 93 ? 2.085 -14.019 -5.919 1.00 81.50 93 VAL A N 1
ATOM 695 C CA . VAL A 1 93 ? 1.542 -13.211 -7.015 1.00 81.50 93 VAL A CA 1
ATOM 696 C C . VAL A 1 93 ? 2.015 -13.749 -8.361 1.00 81.50 93 VAL A C 1
ATOM 698 O O . VAL A 1 93 ? 1.191 -14.032 -9.226 1.00 81.50 93 VAL A O 1
ATOM 701 N N . LEU A 1 94 ? 3.322 -13.963 -8.524 1.00 81.31 94 LEU A N 1
ATOM 702 C CA . LEU A 1 94 ? 3.895 -14.428 -9.787 1.00 81.31 94 LEU A CA 1
ATOM 703 C C . LEU A 1 94 ? 3.513 -15.875 -10.116 1.00 81.31 94 LEU A C 1
ATOM 705 O O . LEU A 1 94 ? 3.359 -16.214 -11.284 1.00 81.31 94 LEU A O 1
ATOM 709 N N . GLY A 1 95 ? 3.261 -16.710 -9.105 1.00 81.12 95 GLY A N 1
ATOM 710 C CA . GLY A 1 95 ? 2.787 -18.085 -9.281 1.00 81.12 95 GLY A CA 1
ATOM 711 C C . GLY A 1 95 ? 1.383 -18.217 -9.890 1.00 81.12 95 GLY A C 1
ATOM 712 O O . GLY A 1 95 ? 0.925 -19.340 -10.092 1.00 81.12 95 GLY A O 1
ATOM 713 N N . LYS A 1 96 ? 0.680 -17.107 -10.162 1.00 83.44 96 LYS A N 1
ATOM 714 C CA . LYS A 1 96 ? -0.576 -17.089 -10.933 1.00 83.44 96 LYS A CA 1
ATOM 715 C C . LYS A 1 96 ? -0.350 -17.239 -12.443 1.00 83.44 96 LYS A C 1
ATOM 717 O O . LYS A 1 96 ? -1.288 -17.600 -13.149 1.00 83.44 96 LYS A O 1
ATOM 722 N N . TYR A 1 97 ? 0.851 -16.928 -12.925 1.00 82.69 97 TYR A N 1
ATOM 723 C CA . TYR A 1 97 ? 1.157 -16.763 -14.344 1.00 82.69 97 TYR A CA 1
ATOM 724 C C . TYR A 1 97 ? 1.983 -17.936 -14.881 1.00 82.69 97 TYR A C 1
ATOM 726 O O . TYR A 1 97 ? 2.837 -18.478 -14.175 1.00 82.69 97 TYR A O 1
ATOM 734 N N . ASP A 1 98 ? 1.752 -18.323 -16.139 1.00 84.00 98 ASP A N 1
ATOM 735 C CA . ASP A 1 98 ? 2.613 -19.297 -16.816 1.00 84.00 98 ASP A CA 1
ATOM 736 C C . ASP A 1 98 ? 3.950 -18.641 -17.178 1.00 84.00 98 ASP A C 1
ATOM 738 O O . ASP A 1 98 ? 4.034 -17.779 -18.048 1.00 84.00 98 ASP A O 1
ATOM 742 N N . HIS A 1 99 ? 5.025 -19.047 -16.509 1.00 80.25 99 HIS A N 1
ATOM 743 C CA . HIS A 1 99 ? 6.357 -18.483 -16.726 1.00 80.25 99 HIS A CA 1
ATOM 744 C C . HIS A 1 99 ? 6.938 -18.748 -18.131 1.00 80.25 99 HIS A C 1
ATOM 746 O O . HIS A 1 99 ? 7.991 -18.191 -18.446 1.00 80.25 99 HIS A O 1
ATOM 752 N N . ASN A 1 100 ? 6.285 -19.583 -18.952 1.00 79.50 100 ASN A N 1
ATOM 753 C CA . ASN A 1 100 ? 6.643 -19.824 -20.353 1.00 79.50 100 ASN A CA 1
ATOM 754 C C . ASN A 1 100 ? 5.996 -18.832 -21.332 1.00 79.50 100 ASN A C 1
ATOM 756 O O . ASN A 1 100 ? 6.376 -18.807 -22.501 1.00 79.50 100 ASN A O 1
ATOM 760 N N . GLU A 1 101 ? 5.068 -17.999 -20.863 1.00 88.19 101 GLU A N 1
ATOM 761 C CA . GLU A 1 101 ? 4.428 -16.940 -21.643 1.00 88.19 101 GLU A CA 1
ATOM 762 C C . GLU A 1 101 ? 5.055 -15.572 -21.333 1.00 88.19 101 GLU A C 1
ATOM 764 O O . GLU A 1 101 ? 5.724 -15.380 -20.312 1.00 88.19 101 GLU A O 1
ATOM 769 N N . MET A 1 102 ? 4.841 -14.594 -22.218 1.00 85.38 102 MET A N 1
ATOM 770 C CA . MET A 1 102 ? 5.388 -13.245 -22.058 1.00 85.38 102 MET A CA 1
ATOM 771 C C . MET A 1 102 ? 4.523 -12.383 -21.132 1.00 85.38 102 MET A C 1
ATOM 773 O O . MET A 1 102 ? 3.511 -11.821 -21.544 1.00 85.38 102 MET A O 1
ATOM 777 N N . TYR A 1 103 ? 4.969 -12.224 -19.887 1.00 87.62 103 TYR A N 1
ATOM 778 C CA . TYR A 1 103 ? 4.333 -11.365 -18.888 1.00 87.62 103 TYR A CA 1
ATOM 779 C C . TYR A 1 103 ? 5.207 -10.189 -18.457 1.00 87.62 103 TYR A C 1
ATOM 781 O O . TYR A 1 103 ? 6.389 -10.366 -18.149 1.00 87.62 103 TYR A O 1
ATOM 789 N N . TYR A 1 104 ? 4.571 -9.020 -18.358 1.00 92.31 104 TYR A N 1
ATOM 790 C CA . TYR A 1 104 ? 5.049 -7.804 -17.700 1.00 92.31 104 TYR A CA 1
ATOM 791 C C . TYR A 1 104 ? 4.064 -7.466 -16.576 1.00 92.31 104 TYR A C 1
ATOM 793 O O . TYR A 1 104 ? 2.937 -7.071 -16.857 1.00 92.31 104 TYR A O 1
ATOM 801 N N . VAL A 1 105 ? 4.440 -7.686 -15.316 1.00 90.12 105 VAL A N 1
ATOM 802 C CA . VAL A 1 105 ? 3.538 -7.620 -14.151 1.00 90.12 105 VAL A CA 1
ATOM 803 C C . VAL A 1 105 ? 3.971 -6.498 -13.214 1.00 90.12 105 VAL A C 1
ATOM 805 O O . VAL A 1 105 ? 5.139 -6.442 -12.851 1.00 90.12 105 VAL A O 1
ATOM 808 N N . GLY A 1 106 ? 3.059 -5.635 -12.775 1.00 90.31 106 GLY A N 1
ATOM 809 C CA . GLY A 1 106 ? 3.374 -4.561 -11.827 1.00 90.31 106 GLY A CA 1
ATOM 810 C C . GLY A 1 106 ? 2.156 -3.709 -11.484 1.00 90.31 106 GLY A C 1
ATOM 811 O O . GLY A 1 106 ? 1.029 -4.184 -11.597 1.00 90.31 106 GLY A O 1
ATOM 812 N N . GLY A 1 107 ? 2.370 -2.460 -11.072 1.00 91.44 107 GLY A N 1
ATOM 813 C CA . GLY A 1 107 ? 1.305 -1.528 -10.684 1.00 91.44 107 GLY A CA 1
ATOM 814 C C . GLY A 1 107 ? 1.424 -0.168 -11.367 1.00 91.44 107 GLY A C 1
ATOM 815 O O . GLY A 1 107 ? 2.507 0.226 -11.800 1.00 91.44 107 GLY A O 1
ATOM 816 N N . ASN A 1 108 ? 0.296 0.533 -11.470 1.00 93.88 108 ASN A N 1
ATOM 817 C CA . ASN A 1 108 ? 0.263 1.949 -11.836 1.00 93.88 108 ASN A CA 1
ATOM 818 C C . ASN A 1 108 ? 0.438 2.840 -10.612 1.00 93.88 108 ASN A C 1
ATOM 820 O O . ASN A 1 108 ? 0.449 2.359 -9.479 1.00 93.88 108 ASN A O 1
ATOM 824 N N . SER A 1 109 ? 0.532 4.140 -10.864 1.00 93.31 109 SER A N 1
ATOM 825 C CA . SER A 1 109 ? 0.476 5.137 -9.813 1.00 93.31 109 SER A CA 1
ATOM 826 C C . SER A 1 109 ? -0.910 5.182 -9.157 1.00 93.31 109 SER A C 1
ATOM 828 O O . SER A 1 109 ? -1.955 5.011 -9.789 1.00 93.31 109 SER A O 1
ATOM 830 N N . GLU A 1 110 ? -0.944 5.475 -7.861 1.00 94.62 110 GLU A N 1
ATOM 831 C CA . GLU A 1 110 ? -2.165 5.871 -7.159 1.00 94.62 110 GLU A CA 1
ATOM 832 C C . GLU A 1 110 ? -2.686 7.240 -7.641 1.00 94.62 110 GLU A C 1
ATOM 834 O O . GLU A 1 110 ? -3.873 7.552 -7.493 1.00 94.62 110 GLU A O 1
ATOM 839 N N . SER A 1 111 ? -1.814 8.059 -8.241 1.00 93.06 111 SER A N 1
ATOM 840 C CA . SER A 1 111 ? -2.133 9.390 -8.748 1.00 93.06 111 SER A CA 1
ATOM 841 C C . SER A 1 111 ? -2.470 9.373 -10.238 1.00 93.06 111 SER A C 1
ATOM 843 O O . SER A 1 111 ? -1.632 9.080 -11.090 1.00 93.06 111 SER A O 1
ATOM 845 N N . VAL A 1 112 ? -3.675 9.845 -10.571 1.00 96.25 112 VAL A N 1
ATOM 846 C CA . VAL A 1 112 ? -4.102 10.058 -11.967 1.00 96.25 112 VAL A CA 1
ATOM 847 C C . VAL A 1 112 ? -3.175 11.031 -12.694 1.00 96.25 112 VAL A C 1
ATOM 849 O O . VAL A 1 112 ? -2.930 10.889 -13.887 1.00 96.25 112 VAL A O 1
ATOM 852 N N . GLU A 1 113 ? -2.629 12.020 -11.987 1.00 92.56 113 GLU A N 1
ATOM 853 C CA . GLU A 1 113 ? -1.721 13.002 -12.581 1.00 92.56 113 GLU A CA 1
ATOM 854 C C . GLU A 1 113 ? -0.448 12.342 -13.101 1.00 92.56 113 GLU A C 1
ATOM 856 O O . GLU A 1 113 ? 0.027 12.701 -14.174 1.00 92.56 113 GLU A O 1
ATOM 861 N N . GLN A 1 114 ? 0.096 11.382 -12.351 1.00 90.06 114 GLN A N 1
ATOM 862 C CA . GLN A 1 114 ? 1.277 10.640 -12.769 1.00 90.06 114 GLN A CA 1
ATOM 863 C C . GLN A 1 114 ? 0.954 9.753 -13.966 1.00 90.06 114 GLN A C 1
ATOM 865 O O . GLN A 1 114 ? 1.683 9.810 -14.956 1.00 90.06 114 GLN A O 1
ATOM 870 N N . ASP A 1 115 ? -0.149 9.004 -13.924 1.00 94.06 115 ASP A N 1
ATOM 871 C CA . ASP A 1 115 ? -0.523 8.103 -15.021 1.00 94.06 115 ASP A CA 1
ATOM 872 C C . ASP A 1 115 ? -0.836 8.857 -16.330 1.00 94.06 115 ASP A C 1
ATOM 874 O O . ASP A 1 115 ? -0.553 8.354 -17.417 1.00 94.06 115 ASP A O 1
ATOM 878 N N . LEU A 1 116 ? -1.383 10.079 -16.254 1.00 93.56 116 LEU A N 1
ATOM 879 C CA . LEU A 1 116 ? -1.622 10.934 -17.425 1.00 93.56 116 LEU A CA 1
ATOM 880 C C . LEU A 1 116 ? -0.330 11.460 -18.065 1.00 93.56 116 LEU A C 1
ATOM 882 O O . LEU A 1 116 ? -0.293 11.667 -19.277 1.00 93.56 116 LEU A O 1
ATOM 886 N N . ILE A 1 117 ? 0.705 11.725 -17.264 1.00 86.62 117 ILE A N 1
ATOM 887 C CA . ILE A 1 117 ? 1.994 12.250 -17.746 1.00 86.62 117 ILE A CA 1
ATOM 888 C C . ILE A 1 117 ? 2.874 11.118 -18.274 1.00 86.62 117 ILE A C 1
ATOM 890 O O . ILE A 1 117 ? 3.553 11.292 -19.288 1.00 86.62 117 ILE A O 1
ATOM 894 N N . HIS A 1 118 ? 2.890 9.986 -17.567 1.00 86.56 118 HIS A N 1
ATOM 895 C CA . HIS A 1 118 ? 3.797 8.883 -17.851 1.00 86.56 118 HIS A CA 1
ATOM 896 C C . HIS A 1 118 ? 3.128 7.820 -18.716 1.00 86.56 118 HIS A C 1
ATOM 898 O O . HIS A 1 118 ? 3.441 7.762 -19.905 1.00 86.56 118 HIS A O 1
ATOM 904 N N . SER A 1 119 ? 2.228 7.005 -18.155 1.00 90.94 119 SER A N 1
ATOM 905 C CA . SER A 1 119 ? 1.229 6.219 -18.895 1.00 90.94 119 SER A CA 1
ATOM 906 C C . SER A 1 119 ? 0.411 5.316 -17.956 1.00 90.94 119 SER A C 1
ATOM 908 O O . SER A 1 119 ? 0.952 4.690 -17.048 1.00 90.94 119 SER A O 1
ATOM 910 N N . TYR A 1 120 ? -0.864 5.089 -18.284 1.00 94.25 120 TYR A N 1
ATOM 911 C CA . TYR A 1 120 ? -1.681 4.000 -17.718 1.00 94.25 120 TYR A CA 1
ATOM 912 C C . TYR A 1 120 ? -1.289 2.591 -18.200 1.00 94.25 120 TYR A C 1
ATOM 914 O O . TYR A 1 120 ? -1.849 1.597 -17.726 1.00 94.25 120 TYR A O 1
ATOM 922 N N . SER A 1 121 ? -0.400 2.488 -19.189 1.00 93.06 121 SER A N 1
ATOM 923 C CA . SER A 1 121 ? -0.016 1.243 -19.870 1.00 93.06 121 SER A CA 1
ATOM 924 C C . SER A 1 121 ? 1.380 0.736 -19.496 1.00 93.06 121 SER A C 1
ATOM 926 O O . SER A 1 121 ? 1.917 -0.125 -20.188 1.00 93.06 121 SER A O 1
ATOM 928 N N . MET A 1 122 ? 1.967 1.255 -18.418 1.00 91.56 122 MET A N 1
ATOM 929 C CA . MET A 1 122 ? 3.256 0.818 -17.878 1.00 91.56 122 MET A CA 1
ATOM 930 C C . MET A 1 122 ? 3.131 0.435 -16.404 1.00 91.56 122 MET A C 1
ATOM 932 O O . MET A 1 122 ? 2.210 0.888 -15.722 1.00 91.56 122 MET A O 1
ATOM 936 N N . ALA A 1 123 ? 4.066 -0.383 -15.926 1.00 90.06 123 ALA A N 1
ATOM 937 C CA . ALA A 1 123 ? 4.309 -0.541 -14.502 1.00 90.06 123 ALA A CA 1
ATOM 938 C C . ALA A 1 123 ? 5.318 0.512 -14.040 1.00 90.06 123 ALA A C 1
ATOM 940 O O . ALA A 1 123 ? 6.336 0.726 -14.700 1.00 90.06 123 ALA A O 1
ATOM 941 N N . TYR A 1 124 ? 5.042 1.130 -12.899 1.00 87.31 124 TYR A N 1
ATOM 942 C CA . TYR A 1 124 ? 5.913 2.132 -12.304 1.00 87.31 124 TYR A CA 1
ATOM 943 C C . TYR A 1 124 ? 7.120 1.468 -11.646 1.00 87.31 124 TYR A C 1
ATOM 945 O O . TYR A 1 124 ? 6.987 0.515 -10.873 1.00 87.31 124 TYR A O 1
ATOM 953 N N . GLY A 1 125 ? 8.313 1.966 -11.971 1.00 74.38 125 GLY A N 1
ATOM 954 C CA . GLY A 1 125 ? 9.573 1.343 -11.569 1.00 74.38 125 GLY A CA 1
ATOM 955 C C . GLY A 1 125 ? 9.767 1.314 -10.056 1.00 74.38 125 GLY A C 1
ATOM 956 O O . GLY A 1 125 ? 10.264 0.325 -9.522 1.00 74.38 125 GLY A O 1
ATOM 957 N N . GLY A 1 126 ? 9.317 2.358 -9.359 1.00 72.19 126 GLY A N 1
ATOM 958 C CA . GLY A 1 126 ? 9.470 2.477 -7.913 1.00 72.19 126 GLY A CA 1
ATOM 959 C C . GLY A 1 126 ? 8.642 1.464 -7.119 1.00 72.19 126 GLY A C 1
ATOM 960 O O . GLY A 1 126 ? 9.165 0.795 -6.227 1.00 72.19 126 GLY A O 1
ATOM 961 N N . GLY A 1 127 ? 7.375 1.283 -7.493 1.00 76.88 127 GLY A N 1
ATOM 962 C CA . GLY A 1 127 ? 6.510 0.219 -7.004 1.00 76.88 127 GLY A CA 1
ATOM 963 C C . GLY A 1 127 ? 7.044 -1.151 -7.409 1.00 76.88 127 GLY A C 1
ATOM 964 O O . GLY A 1 127 ? 6.756 -2.146 -6.756 1.00 76.88 127 GLY A O 1
ATOM 965 N N . GLY A 1 128 ? 7.894 -1.217 -8.427 1.00 80.38 128 GLY A N 1
ATOM 966 C CA . GLY A 1 128 ? 8.518 -2.437 -8.896 1.00 80.38 128 GLY A CA 1
ATOM 967 C C . GLY A 1 128 ? 7.635 -3.187 -9.884 1.00 80.38 128 GLY A C 1
ATOM 968 O O . GLY A 1 128 ? 6.414 -3.036 -9.947 1.00 80.38 128 GLY A O 1
ATOM 969 N N . PHE A 1 129 ? 8.283 -4.028 -10.677 1.00 83.38 129 PHE A N 1
ATOM 970 C CA . PHE A 1 129 ? 7.627 -4.883 -11.650 1.00 83.38 129 PHE A CA 1
ATOM 971 C C . PHE A 1 129 ? 8.422 -6.172 -11.843 1.00 83.38 129 PHE A C 1
ATOM 973 O O . PHE A 1 129 ? 9.599 -6.267 -11.491 1.00 83.38 129 PHE A O 1
ATOM 980 N N . ALA A 1 130 ? 7.771 -7.174 -12.418 1.00 82.62 130 ALA A N 1
ATOM 981 C CA . ALA A 1 130 ? 8.363 -8.440 -12.799 1.00 82.62 130 ALA A CA 1
ATOM 982 C C . ALA A 1 130 ? 8.189 -8.670 -14.300 1.00 82.62 130 ALA A C 1
ATOM 984 O O . ALA A 1 130 ? 7.162 -8.334 -14.889 1.00 82.62 130 ALA A O 1
ATOM 985 N N . VAL A 1 131 ? 9.195 -9.289 -14.907 1.00 80.56 131 VAL A N 1
ATOM 986 C CA . VAL A 1 131 ? 9.156 -9.736 -16.297 1.00 80.56 131 VAL A CA 1
ATOM 987 C C . VAL A 1 131 ? 9.407 -11.235 -16.342 1.00 80.56 131 VAL A C 1
ATOM 989 O O . VAL A 1 131 ? 10.300 -11.752 -15.670 1.00 80.56 131 VAL A O 1
ATOM 992 N N . SER A 1 132 ? 8.592 -11.944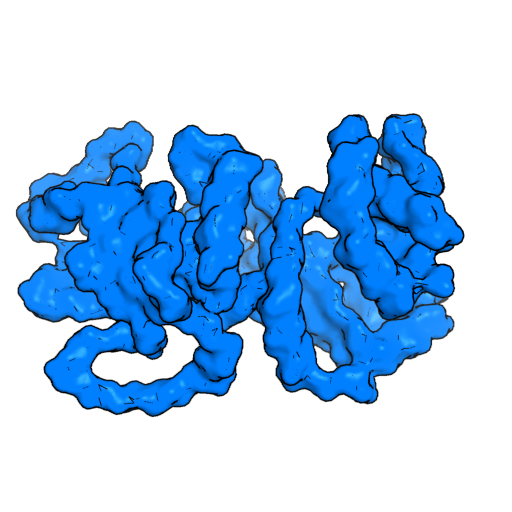 -17.114 1.00 79.25 132 SER A N 1
ATOM 993 C CA . SER A 1 132 ? 8.811 -13.364 -17.406 1.00 79.25 132 SER A CA 1
ATOM 994 C C . SER A 1 132 ? 10.120 -13.578 -18.175 1.00 79.25 132 SER A C 1
ATOM 996 O O . SER A 1 132 ? 10.614 -12.675 -18.856 1.00 79.25 132 SER A O 1
ATOM 998 N N . TYR A 1 133 ? 10.666 -14.792 -18.111 1.00 75.50 133 TYR A N 1
ATOM 999 C CA . TYR A 1 133 ? 11.896 -15.125 -18.830 1.00 75.50 133 TYR A CA 1
ATOM 1000 C C . TYR A 1 133 ? 11.782 -14.953 -20.361 1.00 75.50 133 TYR A C 1
ATOM 1002 O O . TYR A 1 133 ? 12.664 -14.305 -20.926 1.00 75.50 133 TYR A O 1
ATOM 1010 N N . PRO A 1 134 ? 10.725 -15.444 -21.044 1.00 75.75 134 PRO A N 1
ATOM 1011 C CA . PRO A 1 134 ? 10.572 -15.251 -22.488 1.00 75.75 134 PRO A CA 1
ATOM 1012 C C . PRO A 1 134 ? 10.517 -13.773 -22.883 1.00 75.75 134 PRO A C 1
ATOM 1014 O O . PRO A 1 134 ? 11.162 -13.374 -23.849 1.00 75.75 134 PRO A O 1
ATOM 1017 N N . LEU A 1 135 ? 9.822 -12.941 -22.098 1.00 84.12 135 LEU A N 1
ATOM 1018 C CA . LEU A 1 135 ? 9.769 -11.501 -22.349 1.00 84.12 135 LEU A CA 1
ATOM 1019 C C . LEU A 1 135 ? 11.133 -10.837 -22.157 1.00 84.12 135 LEU A C 1
ATOM 1021 O O . LEU A 1 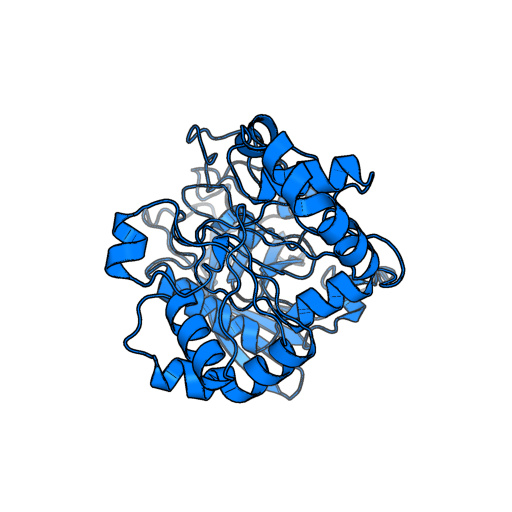135 ? 11.533 -10.015 -22.973 1.00 84.12 135 LEU A O 1
ATOM 1025 N N . ALA A 1 136 ? 11.865 -11.198 -21.103 1.00 76.12 136 ALA A N 1
ATOM 1026 C CA . ALA A 1 136 ? 13.209 -10.675 -20.880 1.00 76.12 136 ALA A CA 1
ATOM 1027 C C . ALA A 1 136 ? 14.168 -11.053 -22.026 1.00 76.12 136 ALA A C 1
ATOM 1029 O O . ALA A 1 136 ? 15.000 -10.240 -22.431 1.00 76.12 136 ALA A O 1
ATOM 1030 N N . ALA A 1 137 ? 14.030 -12.269 -22.567 1.00 73.12 137 ALA A N 1
ATOM 1031 C CA . ALA A 1 137 ? 14.818 -12.748 -23.698 1.00 73.12 137 ALA A CA 1
ATOM 1032 C C . ALA A 1 137 ? 14.510 -11.998 -25.004 1.00 73.12 137 ALA A C 1
ATOM 1034 O O . ALA A 1 137 ? 15.419 -11.812 -25.811 1.00 73.12 137 ALA A O 1
ATOM 1035 N N . GLU A 1 138 ? 13.270 -11.551 -25.210 1.00 80.81 138 GLU A N 1
ATOM 1036 C CA . GLU A 1 138 ? 12.921 -10.703 -26.355 1.00 80.81 138 GLU A CA 1
ATOM 1037 C C . GLU A 1 138 ? 13.358 -9.250 -26.130 1.00 80.81 138 GLU A C 1
ATOM 1039 O O . GLU A 1 138 ? 13.995 -8.650 -26.994 1.00 80.81 138 GLU A O 1
ATOM 1044 N N . LEU A 1 139 ? 13.116 -8.711 -24.931 1.00 76.44 139 LEU A N 1
ATOM 1045 C CA . LEU A 1 139 ? 13.473 -7.344 -24.565 1.00 76.44 139 LEU A CA 1
ATOM 1046 C C . LEU A 1 139 ? 14.960 -7.067 -24.776 1.00 76.44 139 LEU A C 1
ATOM 1048 O O . LEU A 1 139 ? 15.301 -6.077 -25.414 1.00 76.44 139 LEU A O 1
ATOM 1052 N N . VAL A 1 140 ? 15.850 -7.950 -24.311 1.00 72.19 140 VAL A N 1
ATOM 1053 C CA . VAL A 1 140 ? 17.305 -7.741 -24.427 1.00 72.19 140 VAL A CA 1
ATOM 1054 C C . VAL A 1 140 ? 17.789 -7.661 -25.881 1.00 72.19 140 VAL A C 1
ATOM 1056 O O . VAL A 1 140 ? 18.830 -7.074 -26.146 1.00 72.19 140 VAL A O 1
ATOM 1059 N N . ARG A 1 141 ? 17.041 -8.216 -26.846 1.00 76.12 141 ARG A N 1
ATOM 1060 C CA . ARG A 1 141 ? 17.402 -8.148 -28.273 1.00 76.12 141 ARG A CA 1
ATOM 1061 C C . ARG A 1 141 ? 17.158 -6.766 -28.868 1.00 76.12 141 ARG A C 1
ATOM 1063 O O . ARG A 1 141 ? 17.806 -6.418 -29.852 1.00 76.12 141 ARG A O 1
ATOM 1070 N N . ILE A 1 142 ? 16.205 -6.020 -28.309 1.00 77.62 142 ILE A N 1
ATOM 1071 C CA . ILE A 1 142 ? 15.787 -4.709 -28.818 1.00 77.62 142 ILE A CA 1
ATOM 1072 C C . ILE A 1 142 ? 16.152 -3.554 -27.883 1.00 77.62 142 ILE A C 1
ATOM 1074 O O . ILE A 1 142 ? 16.023 -2.406 -28.304 1.00 77.62 142 ILE A O 1
ATOM 1078 N N . LEU A 1 143 ? 16.567 -3.848 -26.645 1.00 74.12 143 LEU A N 1
ATOM 1079 C CA . LEU A 1 143 ? 16.626 -2.901 -25.531 1.00 74.12 143 LEU A CA 1
ATOM 1080 C C . LEU A 1 143 ? 17.408 -1.634 -25.875 1.00 74.12 143 LEU A C 1
ATOM 1082 O O . LEU A 1 143 ? 16.835 -0.556 -25.774 1.00 74.12 143 LEU A O 1
ATOM 1086 N N . ASP A 1 144 ? 18.650 -1.759 -26.343 1.00 67.88 144 ASP A N 1
ATOM 1087 C CA . ASP A 1 144 ? 19.521 -0.608 -26.627 1.00 67.88 144 ASP A CA 1
ATOM 1088 C C . ASP A 1 144 ? 18.866 0.343 -27.635 1.00 67.88 144 ASP A C 1
ATOM 1090 O O . ASP A 1 144 ? 18.622 1.518 -27.359 1.00 67.88 144 ASP A O 1
ATOM 1094 N N . GLY A 1 145 ? 18.467 -0.200 -28.789 1.00 71.25 145 GLY A N 1
ATOM 1095 C CA . GLY A 1 145 ? 17.813 0.590 -29.827 1.00 71.25 145 GLY A CA 1
ATOM 1096 C C . GLY A 1 145 ? 16.446 1.122 -29.392 1.00 71.25 145 GLY A C 1
ATOM 1097 O O . GLY A 1 145 ? 16.027 2.182 -29.853 1.00 71.25 145 GLY A O 1
ATOM 1098 N N . CYS A 1 146 ? 15.732 0.390 -28.540 1.00 80.19 146 CYS A N 1
ATOM 1099 C CA . CYS A 1 146 ? 14.448 0.815 -28.005 1.00 80.19 146 CYS A CA 1
ATOM 1100 C C . CYS A 1 146 ? 14.600 2.003 -27.047 1.00 80.19 146 CYS A C 1
ATOM 1102 O O . CYS A 1 146 ? 13.927 3.021 -27.212 1.00 80.19 146 CYS A O 1
ATOM 1104 N N . VAL A 1 147 ? 15.515 1.914 -26.082 1.00 74.06 147 VAL A N 1
ATOM 1105 C CA . VAL A 1 147 ? 15.801 2.996 -25.134 1.00 74.06 147 VAL A CA 1
ATOM 1106 C C . VAL A 1 147 ? 16.233 4.261 -25.877 1.00 74.06 147 VAL A C 1
ATOM 1108 O O . VAL A 1 147 ? 15.761 5.345 -25.531 1.00 74.06 147 VAL A O 1
ATOM 1111 N N . ASP A 1 148 ? 17.029 4.129 -26.944 1.00 74.94 148 ASP A N 1
ATOM 1112 C CA . ASP A 1 148 ? 17.405 5.246 -27.819 1.00 74.94 148 ASP A CA 1
ATOM 1113 C C . ASP A 1 148 ? 16.191 5.886 -28.512 1.00 74.94 148 ASP A C 1
ATOM 1115 O O . ASP A 1 148 ? 16.061 7.113 -28.550 1.00 74.94 148 ASP A O 1
ATOM 1119 N N . ARG A 1 149 ? 15.256 5.076 -29.031 1.00 87.38 149 ARG A N 1
ATOM 1120 C CA . ARG A 1 149 ? 14.012 5.580 -29.646 1.00 87.38 149 ARG A CA 1
ATOM 1121 C C . ARG A 1 149 ? 13.134 6.330 -28.646 1.00 87.38 149 ARG A C 1
ATOM 1123 O O . ARG A 1 149 ? 12.506 7.322 -29.015 1.00 87.38 149 ARG A O 1
ATOM 1130 N N . TYR A 1 150 ? 13.118 5.892 -27.390 1.00 79.00 150 TYR A N 1
ATOM 1131 C CA . TYR A 1 150 ? 12.356 6.509 -26.304 1.00 79.00 150 TYR A CA 1
ATOM 1132 C C . TYR A 1 150 ? 13.192 7.453 -25.426 1.00 79.00 150 TYR A C 1
ATOM 1134 O O . TYR A 1 150 ? 12.785 7.779 -24.310 1.00 79.00 150 TYR A O 1
ATOM 1142 N N . ALA A 1 151 ? 14.331 7.954 -25.915 1.00 77.00 151 ALA A N 1
ATOM 1143 C CA . ALA A 1 151 ? 15.246 8.784 -25.128 1.00 77.00 151 ALA A CA 1
ATOM 1144 C C . ALA A 1 151 ? 14.598 10.054 -24.541 1.00 77.00 151 ALA A C 1
ATOM 1146 O O . ALA A 1 151 ? 15.025 10.518 -23.487 1.00 77.00 151 ALA A O 1
ATOM 1147 N N . ALA A 1 152 ? 13.557 10.586 -25.194 1.00 78.94 152 ALA A N 1
ATOM 1148 C CA . ALA A 1 152 ? 12.812 11.763 -24.743 1.00 78.94 152 ALA A CA 1
ATOM 1149 C C . ALA A 1 152 ? 11.827 11.495 -23.586 1.00 78.94 152 ALA A C 1
ATOM 1151 O O . ALA A 1 152 ? 11.290 12.449 -23.024 1.00 78.94 152 ALA A O 1
ATOM 1152 N N . LEU A 1 153 ? 11.554 10.229 -23.245 1.00 77.44 153 LEU A N 1
ATOM 1153 C CA . LEU A 1 153 ? 10.719 9.879 -22.094 1.00 77.44 153 LEU A CA 1
ATOM 1154 C C . LEU A 1 153 ? 11.482 10.117 -20.786 1.00 77.44 153 LEU A C 1
ATOM 1156 O O . LEU A 1 153 ? 12.702 9.962 -20.732 1.00 77.44 153 LEU A O 1
ATOM 1160 N N . TYR A 1 154 ? 10.749 10.498 -19.740 1.00 70.94 154 TYR A N 1
ATOM 1161 C CA . TYR A 1 154 ? 11.331 10.995 -18.493 1.00 70.94 154 TYR A CA 1
ATOM 1162 C C . TYR A 1 154 ? 12.036 9.892 -17.692 1.00 70.94 154 TYR A C 1
ATOM 1164 O O . TYR A 1 154 ? 13.212 10.020 -17.367 1.00 70.94 154 TYR A O 1
ATOM 1172 N N . GLY A 1 155 ? 11.316 8.810 -17.385 1.00 67.38 155 GLY A N 1
ATOM 1173 C CA . GLY A 1 155 ? 11.773 7.745 -16.491 1.00 67.38 155 GLY A CA 1
ATOM 1174 C C . GLY A 1 155 ? 12.271 6.498 -17.220 1.00 67.38 155 GLY A C 1
ATOM 1175 O O . GLY A 1 155 ? 11.885 6.220 -18.359 1.00 67.38 155 GLY A O 1
ATOM 1176 N N . SER A 1 156 ? 13.121 5.729 -16.538 1.00 68.75 156 SER A N 1
ATOM 1177 C CA . SER A 1 156 ? 13.574 4.397 -16.967 1.00 68.75 156 SER A CA 1
ATOM 1178 C C . SER A 1 156 ? 12.391 3.453 -17.198 1.00 68.75 156 SER A C 1
ATOM 1180 O O . SER A 1 156 ? 12.286 2.805 -18.236 1.00 68.75 156 SER A O 1
ATOM 1182 N N . ASP A 1 157 ? 11.445 3.447 -16.271 1.00 78.75 157 ASP A N 1
ATOM 1183 C CA . ASP A 1 157 ? 10.196 2.703 -16.336 1.00 78.75 157 ASP A CA 1
ATOM 1184 C C . ASP A 1 157 ? 9.319 3.095 -17.534 1.00 78.75 157 ASP A C 1
ATOM 1186 O O . ASP A 1 157 ? 8.783 2.217 -18.210 1.00 78.75 157 ASP A O 1
ATOM 1190 N N . GLN A 1 158 ? 9.230 4.385 -17.866 1.00 79.12 158 GLN A N 1
ATOM 1191 C CA . GLN A 1 158 ? 8.482 4.865 -19.029 1.00 79.12 158 GLN A CA 1
ATOM 1192 C C . GLN A 1 158 ? 9.118 4.384 -20.342 1.00 79.12 158 GLN A C 1
ATOM 1194 O O . GLN A 1 158 ? 8.409 3.979 -21.266 1.00 79.12 158 GLN A O 1
ATOM 1199 N N . LYS A 1 159 ? 10.456 4.362 -20.410 1.00 83.56 159 LYS A N 1
ATOM 1200 C CA . LYS A 1 159 ? 11.211 3.808 -21.548 1.00 83.56 159 LYS A CA 1
ATOM 1201 C C . LYS A 1 159 ? 10.990 2.305 -21.680 1.00 83.56 159 LYS A C 1
ATOM 1203 O O . LYS A 1 159 ? 10.657 1.836 -22.765 1.00 83.56 159 LYS A O 1
ATOM 1208 N N . ILE A 1 160 ? 11.093 1.563 -20.577 1.00 84.50 160 ILE A N 1
ATOM 1209 C CA . ILE A 1 160 ? 10.808 0.124 -20.552 1.00 84.50 160 ILE A CA 1
ATOM 1210 C C . ILE A 1 160 ? 9.361 -0.153 -20.971 1.00 84.50 160 ILE A C 1
ATOM 1212 O O . ILE A 1 160 ? 9.142 -1.034 -21.795 1.00 84.50 160 ILE A O 1
ATOM 1216 N N . GLY A 1 161 ? 8.383 0.623 -20.498 1.00 87.50 161 GLY A N 1
ATOM 1217 C CA . GLY A 1 161 ? 6.988 0.526 -20.942 1.00 87.50 161 GLY A CA 1
ATOM 1218 C C . GLY A 1 161 ? 6.819 0.746 -22.453 1.00 87.50 161 GLY A C 1
ATOM 1219 O O . GLY A 1 161 ? 6.043 0.037 -23.101 1.00 87.50 161 GLY A O 1
ATOM 1220 N N . GLY A 1 162 ? 7.595 1.665 -23.037 1.00 87.44 162 GLY A N 1
ATOM 1221 C CA . GLY A 1 162 ? 7.721 1.826 -24.488 1.00 87.44 162 GLY A CA 1
ATOM 1222 C C . GLY A 1 162 ? 8.246 0.561 -25.171 1.00 87.44 162 GLY A C 1
ATOM 1223 O O . GLY A 1 162 ? 7.617 0.058 -26.099 1.00 87.44 162 GLY A O 1
ATOM 1224 N N . CYS A 1 163 ? 9.326 -0.029 -24.653 1.00 85.25 163 CYS A N 1
ATOM 1225 C CA . CYS A 1 163 ? 9.881 -1.277 -25.187 1.00 85.25 163 CYS A CA 1
ATOM 1226 C C . CYS A 1 163 ? 8.916 -2.457 -25.096 1.00 85.25 163 CYS A C 1
ATOM 1228 O O . CYS A 1 163 ? 8.790 -3.219 -26.052 1.00 85.25 163 CYS A O 1
ATOM 1230 N N . MET A 1 164 ? 8.176 -2.582 -23.994 1.00 93.88 164 MET A N 1
ATOM 1231 C CA . MET A 1 164 ? 7.127 -3.599 -23.876 1.00 93.88 164 MET A CA 1
ATOM 1232 C C . MET A 1 164 ? 6.036 -3.402 -24.934 1.00 93.88 164 MET A C 1
ATOM 1234 O O . MET A 1 164 ? 5.554 -4.376 -25.513 1.00 93.88 164 MET A O 1
ATOM 1238 N N . SER A 1 165 ? 5.708 -2.146 -25.254 1.00 94.94 165 SER A N 1
ATOM 1239 C CA . SER A 1 165 ? 4.743 -1.811 -26.304 1.00 94.94 165 SER A CA 1
ATOM 1240 C C . SER A 1 165 ? 5.241 -2.188 -27.704 1.00 94.94 165 SER A C 1
ATOM 1242 O O . SER A 1 165 ? 4.440 -2.652 -28.511 1.00 94.94 165 SER A O 1
ATOM 1244 N N . GLU A 1 166 ? 6.541 -2.055 -27.996 1.00 94.81 166 GLU A N 1
ATOM 1245 C CA . GLU A 1 166 ? 7.121 -2.517 -29.270 1.00 94.81 166 GLU A CA 1
ATOM 1246 C C . GLU A 1 166 ? 7.078 -4.043 -29.424 1.00 94.81 166 GLU A C 1
ATOM 1248 O O . GLU A 1 166 ? 6.811 -4.543 -30.516 1.00 94.81 166 GLU A O 1
ATOM 1253 N N . ILE A 1 167 ? 7.297 -4.781 -28.330 1.00 94.50 167 ILE A N 1
ATOM 1254 C CA . ILE A 1 167 ? 7.178 -6.250 -28.298 1.00 94.50 167 ILE A CA 1
ATOM 1255 C C . ILE A 1 167 ? 5.702 -6.680 -28.406 1.00 94.50 167 ILE A C 1
ATOM 1257 O O . ILE A 1 167 ? 5.399 -7.799 -28.819 1.00 94.50 167 ILE A O 1
ATOM 1261 N N . GLY A 1 168 ? 4.767 -5.788 -28.068 1.00 96.50 168 GLY A N 1
ATOM 1262 C CA . GLY A 1 168 ? 3.330 -6.059 -28.062 1.00 96.50 168 GLY A CA 1
ATOM 1263 C C . GLY A 1 168 ? 2.825 -6.668 -26.752 1.00 96.50 168 GLY A C 1
ATOM 1264 O O . GLY A 1 168 ? 1.770 -7.300 -26.739 1.00 96.50 168 GLY A O 1
ATOM 1265 N N . VAL A 1 169 ? 3.557 -6.483 -25.647 1.00 95.38 169 VAL A N 1
ATOM 1266 C CA . VAL A 1 169 ? 3.179 -6.975 -24.316 1.00 95.38 169 VAL A CA 1
ATOM 1267 C C . VAL A 1 169 ? 2.660 -5.829 -23.459 1.00 95.38 169 VAL A C 1
ATOM 1269 O O . VAL A 1 169 ? 3.337 -4.830 -23.232 1.00 95.38 169 VAL A O 1
ATOM 1272 N N . VAL A 1 170 ? 1.439 -5.989 -22.954 1.00 94.31 170 VAL A N 1
ATOM 1273 C CA . VAL A 1 170 ? 0.787 -5.009 -22.079 1.00 94.31 170 VAL A CA 1
ATOM 1274 C C . VAL A 1 170 ? 1.084 -5.290 -20.609 1.00 94.31 170 VAL A C 1
ATOM 1276 O O . VAL A 1 170 ? 1.261 -6.441 -20.204 1.00 94.31 170 VAL A O 1
ATOM 1279 N N . VAL A 1 171 ? 1.094 -4.235 -19.791 1.00 94.81 171 VAL A N 1
ATOM 1280 C CA . VAL A 1 171 ? 1.223 -4.384 -18.339 1.00 94.81 171 VAL A CA 1
ATOM 1281 C C . VAL A 1 171 ? 0.036 -5.162 -17.760 1.00 94.81 171 VAL A C 1
ATOM 1283 O O . VAL A 1 171 ? -1.131 -4.846 -17.991 1.00 94.81 171 VAL A O 1
ATOM 1286 N N . THR A 1 172 ? 0.351 -6.178 -16.968 1.00 93.62 172 THR A N 1
ATOM 1287 C CA . THR A 1 172 ? -0.581 -6.933 -16.137 1.00 93.62 172 THR A CA 1
ATOM 1288 C C . THR A 1 172 ? -0.571 -6.327 -14.739 1.00 93.62 172 THR A C 1
ATOM 1290 O O . THR A 1 172 ? 0.433 -6.396 -14.030 1.00 93.62 172 THR A O 1
ATOM 1293 N N . LYS A 1 173 ? -1.681 -5.691 -14.358 1.00 94.12 173 LYS A N 1
ATOM 1294 C CA . LYS A 1 173 ? -1.768 -4.910 -13.121 1.00 94.12 173 LYS A CA 1
ATOM 1295 C C . LYS A 1 173 ? -2.079 -5.803 -11.924 1.00 94.12 173 LYS A C 1
ATOM 1297 O O . LYS A 1 173 ? -3.064 -6.539 -11.940 1.00 94.12 173 LYS A O 1
ATOM 1302 N N . GLU A 1 174 ? -1.273 -5.697 -10.878 1.00 90.50 174 GLU A N 1
ATOM 1303 C CA . GLU A 1 174 ? -1.436 -6.407 -9.611 1.00 90.50 174 GLU A CA 1
ATOM 1304 C C . GLU A 1 174 ? -1.585 -5.407 -8.462 1.00 90.50 174 GLU A C 1
ATOM 1306 O O . GLU A 1 174 ? -0.793 -4.479 -8.326 1.00 90.50 174 GLU A O 1
ATOM 1311 N N . LEU A 1 175 ? -2.593 -5.619 -7.612 1.00 88.88 175 LEU A N 1
ATOM 1312 C CA . LEU A 1 175 ? -3.013 -4.661 -6.577 1.00 88.88 175 LEU A CA 1
ATOM 1313 C C . LEU A 1 175 ? -2.004 -4.458 -5.441 1.00 88.88 175 LEU A C 1
ATOM 1315 O O . LEU A 1 175 ? -2.215 -3.579 -4.623 1.00 88.88 175 LEU A O 1
ATOM 1319 N N . GLY A 1 176 ? -0.969 -5.294 -5.356 1.00 88.06 176 GLY A N 1
ATOM 1320 C CA . GLY A 1 176 ? 0.030 -5.240 -4.290 1.00 88.06 176 GLY A CA 1
ATOM 1321 C C . GLY A 1 176 ? 1.270 -4.412 -4.609 1.00 88.06 176 GLY A C 1
ATOM 1322 O O . GLY A 1 176 ? 2.141 -4.296 -3.746 1.00 88.06 176 GLY A O 1
ATOM 1323 N N . PHE A 1 177 ? 1.397 -3.916 -5.841 1.00 87.12 177 PHE A N 1
ATOM 1324 C CA . PHE A 1 177 ? 2.511 -3.065 -6.248 1.00 87.12 177 PHE A CA 1
ATOM 1325 C C . PHE A 1 177 ? 2.106 -1.604 -6.090 1.00 87.12 177 PHE A C 1
ATOM 1327 O O . PHE A 1 177 ? 1.249 -1.133 -6.835 1.00 87.12 177 PHE A O 1
ATOM 1334 N N . HIS A 1 178 ? 2.739 -0.898 -5.152 1.00 91.44 178 HIS A N 1
ATOM 1335 C CA . HIS A 1 178 ? 2.413 0.496 -4.865 1.00 91.44 178 HIS A CA 1
ATOM 1336 C C . HIS A 1 178 ? 3.608 1.415 -5.077 1.00 91.44 178 HIS A C 1
ATOM 1338 O O . HIS A 1 178 ? 4.632 1.308 -4.392 1.00 91.44 178 HIS A O 1
ATOM 1344 N N . GLN A 1 179 ? 3.437 2.375 -5.984 1.00 88.50 179 GLN A N 1
ATOM 1345 C CA . GLN A 1 179 ? 4.355 3.502 -6.134 1.00 88.50 179 GLN A CA 1
ATOM 1346 C C . GLN A 1 179 ? 4.228 4.468 -4.938 1.00 88.50 179 GLN A C 1
ATOM 1348 O O . GLN A 1 179 ? 5.210 5.070 -4.503 1.00 88.50 179 GLN A O 1
ATOM 1353 N N . VAL A 1 180 ? 3.038 4.540 -4.333 1.00 91.06 180 VAL A N 1
ATOM 1354 C CA . VAL A 1 180 ? 2.698 5.447 -3.227 1.00 91.06 180 VAL A CA 1
ATOM 1355 C C . VAL A 1 180 ? 2.880 6.910 -3.648 1.00 91.06 180 VAL A C 1
ATOM 1357 O O . VAL A 1 180 ? 3.377 7.738 -2.889 1.00 91.06 180 VAL A O 1
ATOM 1360 N N . ASP A 1 181 ? 2.451 7.246 -4.866 1.00 92.38 181 ASP A N 1
ATOM 1361 C CA . ASP A 1 181 ? 2.451 8.622 -5.386 1.00 92.38 181 ASP A CA 1
ATOM 1362 C C . ASP A 1 181 ? 1.314 9.442 -4.758 1.00 92.38 181 ASP A C 1
ATOM 1364 O O . ASP A 1 181 ? 0.368 9.904 -5.400 1.00 92.38 181 ASP A O 1
ATOM 1368 N N . VAL A 1 182 ? 1.397 9.624 -3.452 1.00 94.44 182 VAL A N 1
ATOM 1369 C CA . VAL A 1 182 ? 0.507 10.457 -2.653 1.00 94.44 182 VAL A CA 1
ATOM 1370 C C . VAL A 1 182 ? 1.350 11.266 -1.676 1.00 94.44 182 VAL A C 1
ATOM 1372 O O . VAL A 1 182 ? 2.520 10.972 -1.437 1.00 94.44 182 VAL A O 1
ATOM 1375 N N . ARG A 1 183 ? 0.773 12.320 -1.106 1.00 94.25 183 ARG A N 1
ATOM 1376 C CA . ARG A 1 183 ? 1.433 13.144 -0.086 1.00 94.25 183 ARG A CA 1
ATOM 1377 C C . ARG A 1 183 ? 0.541 13.320 1.127 1.00 94.25 183 ARG A C 1
ATOM 1379 O O . ARG A 1 183 ? -0.675 13.208 1.031 1.00 94.25 183 ARG A O 1
ATOM 1386 N N . GLY A 1 184 ? 1.135 13.667 2.263 1.00 95.19 184 GLY A N 1
ATOM 1387 C CA . GLY A 1 184 ? 0.397 13.796 3.519 1.00 95.19 184 GLY A CA 1
ATOM 1388 C C . GLY A 1 184 ? 0.295 12.459 4.242 1.00 95.19 184 GLY A C 1
ATOM 1389 O O . GLY A 1 184 ? 1.274 11.716 4.276 1.00 95.19 184 GLY A O 1
ATOM 1390 N N . ASP A 1 185 ? -0.844 12.184 4.870 1.00 95.69 185 ASP A N 1
ATOM 1391 C CA . ASP A 1 185 ? -1.022 11.006 5.718 1.00 95.69 185 ASP A CA 1
ATOM 1392 C C . ASP A 1 185 ? -1.492 9.792 4.889 1.00 95.69 185 ASP A C 1
ATOM 1394 O O . ASP A 1 185 ? -2.616 9.803 4.373 1.00 95.69 185 ASP A O 1
ATOM 1398 N N . PRO A 1 186 ? -0.681 8.721 4.759 1.00 96.25 186 PRO A N 1
ATOM 1399 C CA . PRO A 1 186 ? -1.034 7.542 3.969 1.00 96.25 186 PRO A CA 1
ATOM 1400 C C . PRO A 1 186 ? -2.063 6.638 4.671 1.00 96.25 186 PRO A C 1
ATOM 1402 O O . PRO A 1 186 ? -2.431 5.599 4.121 1.00 96.25 186 PRO A O 1
ATOM 1405 N N . TYR A 1 187 ? -2.533 7.002 5.872 1.00 97.25 187 TYR A N 1
ATOM 1406 C CA . TYR A 1 187 ? -3.423 6.195 6.703 1.00 97.25 187 TYR A CA 1
ATOM 1407 C C . TYR A 1 187 ? -4.602 5.595 5.943 1.00 97.25 187 TYR A C 1
ATOM 1409 O O . TYR A 1 187 ? -4.803 4.385 5.998 1.00 97.25 187 TYR A O 1
ATOM 1417 N N . GLY A 1 188 ? -5.376 6.404 5.217 1.00 96.44 188 GLY A N 1
ATOM 1418 C CA . GLY A 1 188 ? -6.558 5.915 4.515 1.00 96.44 188 GLY A CA 1
ATOM 1419 C C . GLY A 1 188 ? -6.242 4.852 3.465 1.00 96.44 188 GLY A C 1
ATOM 1420 O O . GLY A 1 188 ? -6.959 3.855 3.390 1.00 96.44 188 GLY A O 1
ATOM 1421 N N . LEU A 1 189 ? -5.145 5.029 2.717 1.00 96.00 189 LEU A N 1
ATOM 1422 C CA . LEU A 1 189 ? -4.675 4.086 1.699 1.00 96.00 189 LEU A CA 1
ATOM 1423 C C . LEU A 1 189 ? -4.297 2.737 2.328 1.00 96.00 189 LEU A C 1
ATOM 1425 O O . LEU A 1 189 ? -4.724 1.690 1.851 1.00 96.00 189 LEU A O 1
ATOM 1429 N N . LEU A 1 190 ? -3.531 2.758 3.422 1.00 96.50 190 LEU A N 1
ATOM 1430 C CA . LEU A 1 190 ? -3.037 1.536 4.067 1.00 96.50 190 LEU A CA 1
ATOM 1431 C C . LEU A 1 190 ? -4.102 0.848 4.938 1.00 96.50 190 LEU A C 1
ATOM 1433 O O . LEU A 1 190 ? -4.133 -0.378 5.030 1.00 96.50 190 LEU A O 1
ATOM 1437 N N . ALA A 1 191 ? -4.994 1.616 5.568 1.00 96.88 191 ALA A N 1
ATOM 1438 C CA . ALA A 1 191 ? -6.061 1.095 6.424 1.00 96.88 191 ALA A CA 1
ATOM 1439 C C . ALA A 1 191 ? -7.166 0.371 5.638 1.00 96.88 191 ALA A C 1
ATOM 1441 O O . ALA A 1 191 ? -7.843 -0.493 6.197 1.00 96.88 191 ALA A O 1
ATOM 1442 N N . ALA A 1 192 ? -7.349 0.725 4.366 1.00 94.38 192 ALA A N 1
ATOM 1443 C CA . ALA A 1 192 ? -8.320 0.117 3.461 1.00 94.38 192 ALA A CA 1
ATOM 1444 C C . ALA A 1 192 ? -7.640 -0.633 2.302 1.00 94.38 192 ALA A C 1
ATOM 1446 O O . ALA A 1 192 ? -8.202 -0.748 1.213 1.00 94.38 192 ALA A O 1
ATOM 1447 N N . HIS A 1 193 ? -6.415 -1.132 2.518 1.00 92.19 193 HIS A N 1
ATOM 1448 C CA . HIS A 1 193 ? -5.725 -1.919 1.504 1.00 92.19 193 HIS A CA 1
ATOM 1449 C C . HIS A 1 193 ? -6.574 -3.158 1.146 1.00 92.19 193 HIS A C 1
ATOM 1451 O O . HIS A 1 193 ? -7.013 -3.888 2.047 1.00 92.19 193 HIS A O 1
ATOM 1457 N N . PRO A 1 194 ? -6.807 -3.422 -0.154 1.00 80.75 194 PRO A N 1
ATOM 1458 C CA . PRO A 1 194 ? -7.669 -4.512 -0.595 1.00 80.75 194 PRO A CA 1
ATOM 1459 C C . PRO A 1 194 ? -7.119 -5.878 -0.176 1.00 80.75 194 PRO A C 1
ATOM 1461 O O . PRO A 1 194 ? -5.949 -6.025 0.185 1.00 80.75 194 PRO A O 1
ATOM 1464 N N . VAL A 1 195 ? -7.957 -6.913 -0.271 1.00 81.06 195 VAL A N 1
ATOM 1465 C CA . VAL A 1 195 ? -7.544 -8.296 0.004 1.00 81.06 195 VAL A CA 1
ATOM 1466 C C . VAL A 1 195 ? -6.660 -8.820 -1.139 1.00 81.06 195 VAL A C 1
ATOM 1468 O O . VAL A 1 195 ? -7.112 -9.537 -2.031 1.00 81.06 195 VAL A O 1
ATOM 1471 N N . ALA A 1 196 ? -5.392 -8.420 -1.135 1.00 83.19 196 ALA A N 1
ATOM 1472 C CA . ALA A 1 196 ? -4.368 -8.782 -2.107 1.00 83.19 196 ALA A CA 1
ATOM 1473 C C . ALA A 1 196 ? -2.988 -8.825 -1.429 1.00 83.19 196 ALA A C 1
ATOM 1475 O O . ALA A 1 196 ? -2.741 -8.019 -0.535 1.00 83.19 196 ALA A O 1
ATOM 1476 N N . PRO A 1 197 ? -2.062 -9.713 -1.838 1.00 83.12 197 PRO A N 1
ATOM 1477 C CA . PRO A 1 197 ? -0.718 -9.740 -1.263 1.00 83.12 197 PRO A CA 1
ATOM 1478 C C . PRO A 1 197 ? -0.021 -8.386 -1.433 1.00 83.12 197 PRO A C 1
ATOM 1480 O O . PRO A 1 197 ? 0.173 -7.956 -2.565 1.00 83.12 197 PRO A O 1
ATOM 1483 N N . LEU A 1 198 ? 0.384 -7.740 -0.337 1.00 86.75 198 LEU A N 1
ATOM 1484 C CA . LEU A 1 198 ? 1.173 -6.505 -0.391 1.00 86.75 198 LEU A CA 1
ATOM 1485 C C . LEU A 1 198 ? 2.594 -6.826 -0.873 1.00 86.75 198 LEU A C 1
ATOM 1487 O O . LEU A 1 198 ? 3.345 -7.503 -0.171 1.00 86.75 198 LEU A O 1
ATOM 1491 N N . VAL A 1 199 ? 2.982 -6.366 -2.056 1.00 84.88 199 VAL A N 1
ATOM 1492 C CA . VAL A 1 199 ? 4.290 -6.687 -2.647 1.00 84.88 199 VAL A CA 1
ATOM 1493 C C . VAL A 1 199 ? 5.326 -5.623 -2.298 1.00 84.88 199 VAL A C 1
ATOM 1495 O O . VAL A 1 199 ? 6.436 -5.967 -1.879 1.00 84.88 199 VAL A O 1
ATOM 1498 N N . SER A 1 200 ? 4.964 -4.351 -2.447 1.00 82.12 200 SER A N 1
ATOM 1499 C CA . SER A 1 200 ? 5.881 -3.218 -2.325 1.00 82.12 200 SER A CA 1
ATOM 1500 C C . SER A 1 200 ? 5.164 -1.936 -1.901 1.00 82.12 200 SER A C 1
ATOM 1502 O O . SER A 1 200 ? 3.989 -1.735 -2.191 1.00 82.12 200 SER A O 1
ATOM 1504 N N . LEU A 1 201 ? 5.909 -1.070 -1.211 1.00 85.38 201 LEU A N 1
ATOM 1505 C CA . LEU A 1 201 ? 5.547 0.305 -0.874 1.00 85.38 201 LEU A CA 1
ATOM 1506 C C . LEU A 1 201 ? 6.794 1.161 -1.128 1.00 85.38 201 LEU A C 1
ATOM 1508 O O . LEU A 1 201 ? 7.829 0.896 -0.516 1.00 85.38 201 LEU A O 1
ATOM 1512 N N . HIS A 1 202 ? 6.715 2.140 -2.028 1.00 80.69 202 HIS A N 1
ATOM 1513 C CA . HIS A 1 202 ? 7.895 2.861 -2.515 1.00 80.69 202 HIS A CA 1
ATOM 1514 C C . HIS A 1 202 ? 8.147 4.209 -1.811 1.00 80.69 202 HIS A C 1
ATOM 1516 O O . HIS A 1 202 ? 9.058 4.295 -0.988 1.00 80.69 202 HIS A O 1
ATOM 1522 N N . HIS A 1 203 ? 7.339 5.247 -2.061 1.00 79.38 203 HIS A N 1
ATOM 1523 C CA . HIS A 1 203 ? 7.560 6.619 -1.555 1.00 79.38 203 HIS A CA 1
ATOM 1524 C C . HIS A 1 203 ? 7.195 6.850 -0.070 1.00 79.38 203 HIS A C 1
ATOM 1526 O O . HIS A 1 203 ? 6.602 7.865 0.304 1.00 79.38 203 HIS A O 1
ATOM 1532 N N . LEU A 1 204 ? 7.571 5.929 0.824 1.00 81.44 204 LEU A N 1
ATOM 1533 C CA . LEU A 1 204 ? 7.295 6.057 2.264 1.00 81.44 204 LEU A CA 1
ATOM 1534 C C . LEU A 1 204 ? 8.056 7.210 2.951 1.00 81.44 204 LEU A C 1
ATOM 1536 O O . LEU A 1 204 ? 7.707 7.611 4.060 1.00 81.44 204 LEU A O 1
ATOM 1540 N N . ASP A 1 205 ? 9.080 7.755 2.300 1.00 75.44 205 ASP A N 1
ATOM 1541 C CA . ASP A 1 205 ? 9.862 8.919 2.723 1.00 75.44 205 ASP A CA 1
ATOM 1542 C C . ASP A 1 205 ? 9.204 10.268 2.374 1.00 75.44 205 ASP A C 1
ATOM 1544 O O . ASP A 1 205 ? 9.537 11.290 2.979 1.00 75.44 205 ASP A O 1
ATOM 1548 N N . TYR A 1 206 ? 8.226 10.284 1.463 1.00 81.12 206 TYR A N 1
ATOM 1549 C CA . TYR A 1 206 ? 7.493 11.495 1.058 1.00 81.12 206 TYR A CA 1
ATOM 1550 C C . TYR A 1 206 ? 6.128 11.663 1.742 1.00 81.12 206 TYR A C 1
ATOM 1552 O O . TYR A 1 206 ? 5.465 12.691 1.567 1.00 81.12 206 TYR A O 1
ATOM 1560 N N . VAL A 1 207 ? 5.719 10.679 2.540 1.00 90.06 207 VAL A N 1
ATOM 1561 C CA . VAL A 1 207 ? 4.461 10.669 3.299 1.00 90.06 207 VAL A CA 1
ATOM 1562 C C . VAL A 1 207 ? 4.725 10.797 4.797 1.00 90.06 207 VAL A C 1
ATOM 1564 O O . VAL A 1 207 ? 5.848 10.625 5.268 1.00 90.06 207 VAL A O 1
ATOM 1567 N N . GLN A 1 208 ? 3.702 11.119 5.581 1.00 94.94 208 GLN A N 1
ATOM 1568 C CA . GLN A 1 208 ? 3.827 11.145 7.037 1.00 94.94 208 GLN A CA 1
ATOM 1569 C C . GLN A 1 208 ? 4.156 9.752 7.594 1.00 94.94 208 GLN A C 1
ATOM 1571 O O . GLN A 1 208 ? 3.948 8.723 6.950 1.00 94.94 208 GLN A O 1
ATOM 1576 N N . ALA A 1 209 ? 4.691 9.724 8.815 1.00 94.25 209 ALA A N 1
ATOM 1577 C CA . ALA A 1 209 ? 4.988 8.483 9.513 1.00 94.25 209 ALA A CA 1
ATOM 1578 C C . ALA A 1 209 ? 3.726 7.610 9.642 1.00 94.25 209 ALA A C 1
ATOM 1580 O O . ALA A 1 209 ? 2.670 8.106 10.023 1.00 94.25 209 ALA A O 1
ATOM 1581 N N . LEU A 1 210 ? 3.846 6.308 9.352 1.00 95.44 210 LEU A N 1
ATOM 1582 C CA . LEU A 1 210 ? 2.689 5.399 9.332 1.00 95.44 210 LEU A CA 1
ATOM 1583 C C . LEU A 1 210 ? 2.000 5.303 10.697 1.00 95.44 210 LEU A C 1
ATOM 1585 O O . LEU A 1 210 ? 0.788 5.111 10.763 1.00 95.44 210 LEU A O 1
ATOM 1589 N N . PHE A 1 211 ? 2.781 5.413 11.775 1.00 96.50 211 PHE A N 1
ATOM 1590 C CA . PHE A 1 211 ? 2.294 5.379 13.145 1.00 96.50 211 PHE A CA 1
ATOM 1591 C C . PHE A 1 211 ? 2.499 6.744 13.817 1.00 96.50 211 PHE A C 1
ATOM 1593 O O . PHE A 1 211 ? 3.594 7.312 13.746 1.00 96.50 211 PHE A O 1
ATOM 1600 N N . PRO A 1 212 ? 1.485 7.259 14.530 1.00 93.56 212 PRO A N 1
ATOM 1601 C CA . PRO A 1 212 ? 1.577 8.555 15.181 1.00 93.56 212 PRO A CA 1
ATOM 1602 C C . PRO A 1 212 ? 2.638 8.559 16.286 1.00 93.56 212 PRO A C 1
ATOM 1604 O O . PRO A 1 212 ? 2.774 7.607 17.054 1.00 93.56 212 PRO A O 1
ATOM 1607 N N . GLY A 1 213 ? 3.378 9.665 16.382 1.00 92.12 213 GLY A N 1
ATOM 1608 C CA . GLY A 1 213 ? 4.431 9.854 17.385 1.00 92.12 213 GLY A CA 1
ATOM 1609 C C . GLY A 1 213 ? 5.746 9.122 17.093 1.00 92.12 213 GLY A C 1
ATOM 1610 O O . GLY A 1 213 ? 6.660 9.198 17.911 1.00 92.12 213 GLY A O 1
ATOM 1611 N N . LEU A 1 214 ? 5.864 8.440 15.950 1.00 93.38 214 LEU A N 1
ATOM 1612 C CA . LEU A 1 214 ? 7.104 7.818 15.485 1.00 93.38 214 LEU A CA 1
ATOM 1613 C C . LEU A 1 214 ? 7.700 8.582 14.297 1.00 93.38 214 LEU A C 1
ATOM 1615 O O . LEU A 1 214 ? 7.024 9.351 13.617 1.00 93.38 214 LEU A O 1
ATOM 1619 N N . THR A 1 215 ? 8.981 8.338 14.017 1.00 87.94 215 THR A N 1
ATOM 1620 C CA . THR A 1 215 ? 9.598 8.748 12.748 1.00 87.94 215 THR A CA 1
ATOM 1621 C C . THR A 1 215 ? 9.102 7.851 11.604 1.00 87.94 215 THR A C 1
ATOM 1623 O O . THR A 1 215 ? 8.549 6.773 11.848 1.00 87.94 215 THR A O 1
ATOM 1626 N N . GLN A 1 216 ? 9.321 8.249 10.346 1.00 84.31 216 GLN A N 1
ATOM 1627 C CA . GLN A 1 216 ? 9.011 7.403 9.180 1.00 84.31 216 GLN A CA 1
ATOM 1628 C C . GLN A 1 216 ? 9.723 6.042 9.263 1.00 84.31 216 GLN A C 1
ATOM 1630 O O . GLN A 1 216 ? 9.099 4.995 9.097 1.00 84.31 216 GLN A O 1
ATOM 1635 N N . ILE A 1 217 ? 11.017 6.045 9.604 1.00 83.88 217 ILE A N 1
ATOM 1636 C CA . ILE A 1 217 ? 11.826 4.824 9.713 1.00 83.88 217 ILE A CA 1
ATOM 1637 C C . ILE A 1 217 ? 11.339 3.937 10.862 1.00 83.88 217 ILE A C 1
ATOM 1639 O O . ILE A 1 217 ? 11.215 2.725 10.692 1.00 83.88 217 ILE A O 1
ATOM 1643 N N . ASP A 1 218 ? 11.057 4.508 12.033 1.00 85.88 218 ASP A N 1
ATOM 1644 C CA . ASP A 1 218 ? 10.614 3.707 13.180 1.00 85.88 218 ASP A CA 1
ATOM 1645 C C . ASP A 1 218 ? 9.188 3.181 12.989 1.00 85.88 218 ASP A C 1
ATOM 1647 O O . ASP A 1 218 ? 8.888 2.056 13.393 1.00 85.88 218 ASP A O 1
ATOM 1651 N N . SER A 1 219 ? 8.340 3.932 12.281 1.00 91.50 219 SER A N 1
ATOM 1652 C CA . SER A 1 219 ? 7.035 3.454 11.825 1.00 91.50 219 SER A CA 1
ATOM 1653 C C . SER A 1 219 ? 7.158 2.255 10.891 1.00 91.50 219 SER A C 1
ATOM 1655 O O . SER A 1 219 ? 6.462 1.256 11.070 1.00 91.50 219 SER A O 1
ATOM 1657 N N . LEU A 1 220 ? 8.079 2.315 9.926 1.00 87.50 220 LEU A N 1
ATOM 1658 C CA . LEU A 1 220 ? 8.333 1.204 9.016 1.00 87.50 220 LEU A CA 1
ATOM 1659 C C . LEU A 1 220 ? 8.866 -0.025 9.763 1.00 87.50 220 LEU A C 1
ATOM 1661 O O . LEU A 1 220 ? 8.371 -1.129 9.554 1.00 87.50 220 LEU A O 1
ATOM 1665 N N . LYS A 1 221 ? 9.821 0.149 10.687 1.00 86.44 221 LYS A N 1
ATOM 1666 C CA . LYS A 1 221 ? 10.309 -0.951 11.538 1.00 86.44 221 LYS A CA 1
ATOM 1667 C C . LYS A 1 221 ? 9.170 -1.603 12.320 1.00 86.44 221 LYS A C 1
ATOM 1669 O O . LYS A 1 221 ? 9.134 -2.826 12.423 1.00 86.44 221 LYS A O 1
ATOM 1674 N N . LYS A 1 222 ? 8.240 -0.806 12.852 1.00 93.81 222 LYS A N 1
ATOM 1675 C CA . LYS A 1 222 ? 7.070 -1.309 13.577 1.00 93.81 222 LYS A CA 1
ATOM 1676 C C . LYS A 1 222 ? 6.131 -2.112 12.674 1.00 93.81 222 LYS A C 1
ATOM 1678 O O . LYS A 1 222 ? 5.697 -3.187 13.075 1.00 93.81 222 LYS A O 1
ATOM 1683 N N . LEU A 1 223 ? 5.876 -1.652 11.448 1.00 92.81 223 LEU A N 1
ATOM 1684 C CA . LEU A 1 223 ? 5.102 -2.419 10.466 1.00 92.81 223 LEU A CA 1
ATOM 1685 C C . LEU A 1 223 ? 5.802 -3.745 10.114 1.00 92.81 223 LEU A C 1
ATOM 1687 O O . LEU A 1 223 ? 5.165 -4.796 10.075 1.00 92.81 223 LEU A O 1
ATOM 1691 N N . ILE A 1 224 ? 7.127 -3.711 9.932 1.00 88.25 224 ILE A N 1
ATOM 1692 C CA . ILE A 1 224 ? 7.944 -4.895 9.624 1.00 88.25 224 ILE A CA 1
ATOM 1693 C C . ILE A 1 224 ? 7.900 -5.931 10.759 1.00 88.25 224 ILE A C 1
ATOM 1695 O O . ILE A 1 224 ? 7.915 -7.130 10.489 1.00 88.25 224 ILE A O 1
ATOM 16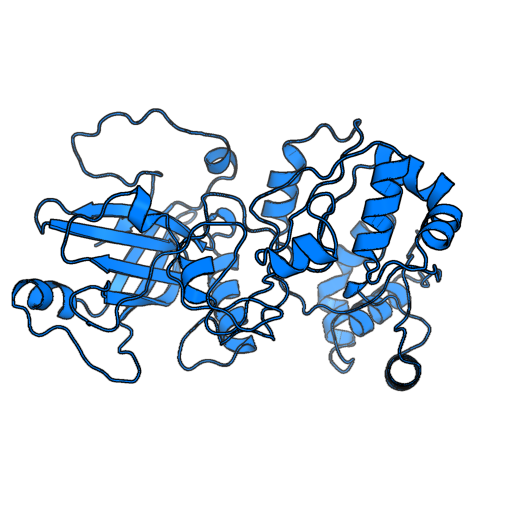99 N N . GLN A 1 225 ? 7.801 -5.509 12.024 1.00 91.50 225 GLN A N 1
ATOM 1700 C CA . GLN A 1 225 ? 7.624 -6.446 13.142 1.00 91.50 225 GLN A CA 1
ATOM 1701 C C . GLN A 1 225 ? 6.346 -7.279 12.990 1.00 91.50 225 GLN A C 1
ATOM 1703 O O . GLN A 1 225 ? 6.391 -8.492 13.186 1.00 91.50 225 GLN A O 1
ATOM 1708 N N . ALA A 1 226 ? 5.230 -6.655 12.601 1.00 92.25 226 ALA A N 1
ATOM 1709 C CA . ALA A 1 226 ? 3.987 -7.377 12.340 1.00 92.25 226 ALA A CA 1
ATOM 1710 C C . ALA A 1 226 ? 4.092 -8.257 11.092 1.00 92.25 226 ALA A C 1
ATOM 1712 O O . ALA A 1 226 ? 3.712 -9.428 11.126 1.00 92.25 226 ALA A O 1
ATOM 1713 N N . TYR A 1 227 ? 4.678 -7.716 10.023 1.00 90.31 227 TYR A N 1
ATOM 1714 C CA . TYR A 1 227 ? 4.938 -8.452 8.791 1.00 90.31 227 TYR A CA 1
ATOM 1715 C C . TYR A 1 227 ? 5.728 -9.744 9.036 1.00 90.31 227 TYR A C 1
ATOM 1717 O O . TYR A 1 227 ? 5.374 -10.779 8.492 1.00 90.31 227 TYR A O 1
ATOM 1725 N N . ASN A 1 228 ? 6.761 -9.723 9.882 1.00 88.69 228 ASN A N 1
ATOM 1726 C CA . ASN A 1 228 ? 7.585 -10.906 10.143 1.00 88.69 228 ASN A CA 1
ATOM 1727 C C . ASN A 1 228 ? 6.820 -12.057 10.823 1.00 88.69 228 ASN A C 1
ATOM 1729 O O . ASN A 1 228 ? 7.269 -13.198 10.739 1.00 88.69 228 ASN A O 1
ATOM 1733 N N . LEU A 1 229 ? 5.697 -11.777 11.495 1.00 90.50 229 LEU A N 1
ATOM 1734 C CA . LEU A 1 229 ? 4.897 -12.788 12.195 1.00 90.50 229 LEU A CA 1
ATOM 1735 C C . LEU A 1 229 ? 3.764 -13.364 11.339 1.00 90.50 229 LEU A C 1
ATOM 1737 O O . LEU A 1 229 ? 3.486 -14.558 11.421 1.00 90.50 229 LEU A O 1
ATOM 1741 N N . ASP A 1 230 ? 3.109 -12.543 10.519 1.00 87.94 230 ASP A N 1
ATOM 1742 C CA . ASP A 1 230 ? 2.102 -13.016 9.561 1.00 87.94 230 ASP A CA 1
ATOM 1743 C C . ASP A 1 230 ? 2.172 -12.192 8.267 1.00 87.94 230 ASP A C 1
ATOM 1745 O O . ASP A 1 230 ? 1.358 -11.282 8.067 1.00 87.94 230 ASP A O 1
ATOM 1749 N N . PRO A 1 231 ? 3.146 -12.490 7.380 1.00 85.06 231 PRO A N 1
ATOM 1750 C CA . PRO A 1 231 ? 3.342 -11.752 6.139 1.00 85.06 231 PRO A CA 1
ATOM 1751 C C . PRO A 1 231 ? 2.035 -11.613 5.367 1.00 85.06 231 PRO A C 1
ATOM 1753 O O . PRO A 1 231 ? 1.617 -10.501 5.058 1.00 85.06 231 PRO A O 1
ATOM 1756 N N . GLY A 1 232 ? 1.333 -12.733 5.156 1.00 82.00 232 GLY A N 1
ATOM 1757 C CA . GLY A 1 232 ? 0.150 -12.798 4.298 1.00 82.00 232 GLY A CA 1
ATOM 1758 C C . GLY A 1 232 ? -1.027 -11.948 4.767 1.00 82.00 232 GLY A C 1
ATOM 1759 O O . GLY A 1 232 ? -1.945 -11.684 3.994 1.00 82.00 232 GLY A O 1
ATOM 1760 N N . ARG A 1 233 ? -1.002 -11.495 6.021 1.00 86.75 233 ARG A N 1
ATOM 1761 C CA . ARG A 1 233 ? -2.064 -10.688 6.611 1.00 86.75 233 ARG A CA 1
ATOM 1762 C C . ARG A 1 233 ? -1.726 -9.207 6.708 1.00 86.75 233 ARG A C 1
ATOM 1764 O O . ARG A 1 233 ? -2.625 -8.422 6.995 1.00 86.75 233 ARG A O 1
ATOM 1771 N N . ILE A 1 234 ? -0.477 -8.805 6.476 1.00 91.38 234 ILE A N 1
ATOM 1772 C CA . ILE A 1 234 ? -0.068 -7.408 6.642 1.00 91.38 234 ILE A CA 1
ATOM 1773 C C . ILE A 1 234 ? -0.955 -6.470 5.809 1.00 91.38 234 ILE A C 1
ATOM 1775 O O . ILE A 1 234 ? -1.208 -6.717 4.626 1.00 91.38 234 ILE A O 1
ATOM 1779 N N . LEU A 1 235 ? -1.464 -5.421 6.458 1.00 92.06 235 LEU A N 1
ATOM 1780 C CA . LEU A 1 235 ? -2.387 -4.418 5.911 1.00 92.06 235 LEU A CA 1
ATOM 1781 C C . LEU A 1 235 ? -3.725 -4.942 5.375 1.00 92.06 235 LEU A C 1
ATOM 1783 O O . LEU A 1 235 ? -4.573 -4.131 5.011 1.00 92.06 235 LEU A O 1
ATOM 1787 N N . GLN A 1 236 ? -3.962 -6.256 5.357 1.00 87.25 236 GLN A N 1
ATOM 1788 C CA . GLN A 1 236 ? -5.190 -6.817 4.807 1.00 87.25 236 GLN A CA 1
ATOM 1789 C C . GLN A 1 236 ? -6.386 -6.303 5.599 1.00 87.25 236 GLN A C 1
ATOM 1791 O O . GLN A 1 236 ? -6.497 -6.555 6.806 1.00 87.25 236 GLN A O 1
ATOM 1796 N N . GLN A 1 237 ? -7.281 -5.602 4.906 1.00 87.88 237 GLN A N 1
ATOM 1797 C CA . GLN A 1 237 ? -8.514 -5.140 5.506 1.00 87.88 237 GLN A CA 1
ATOM 1798 C C . GLN A 1 237 ? -9.500 -6.301 5.665 1.00 87.88 237 GLN A C 1
ATOM 1800 O O . GLN A 1 237 ? -9.720 -7.120 4.773 1.00 87.88 237 GLN A O 1
ATOM 1805 N N . SER A 1 238 ? -10.139 -6.347 6.823 1.00 88.25 238 SER A N 1
ATOM 1806 C CA . SER A 1 238 ? -11.280 -7.206 7.113 1.00 88.25 238 SER A CA 1
ATOM 1807 C C . SER A 1 238 ? -12.240 -6.455 8.022 1.00 88.25 238 SER A C 1
ATOM 1809 O O . SER A 1 238 ? -11.814 -5.597 8.790 1.00 88.25 238 SER A O 1
ATOM 1811 N N . PHE A 1 239 ? -13.534 -6.750 7.957 1.00 87.44 239 PHE A N 1
ATOM 1812 C CA . PHE A 1 239 ? -14.503 -6.106 8.836 1.00 87.44 239 PHE A CA 1
ATOM 1813 C C . PHE A 1 239 ? -15.602 -7.063 9.289 1.00 87.44 239 PHE A C 1
ATOM 1815 O O . PHE A 1 239 ? -15.851 -8.105 8.673 1.00 87.44 239 PHE A O 1
ATOM 1822 N N . CYS A 1 240 ? -16.240 -6.709 10.400 1.00 84.81 240 CYS A N 1
ATOM 1823 C CA . CYS A 1 240 ? -17.367 -7.427 10.970 1.00 84.81 240 CYS A CA 1
ATOM 1824 C C . CYS A 1 240 ? -18.353 -6.464 11.643 1.00 84.81 240 CYS A C 1
ATOM 1826 O O . CYS A 1 240 ? -18.040 -5.302 11.915 1.00 84.81 240 CYS A O 1
ATOM 1828 N N . TYR A 1 241 ? -19.555 -6.974 11.901 1.00 87.38 241 TYR A N 1
ATOM 1829 C CA . TYR A 1 241 ? -20.612 -6.250 12.594 1.00 87.38 241 TYR A CA 1
ATOM 1830 C C . TYR A 1 241 ? -20.879 -6.892 13.948 1.00 87.38 241 TYR A C 1
ATOM 1832 O O . TYR A 1 241 ? -21.132 -8.096 14.026 1.00 87.38 241 TYR A O 1
ATOM 1840 N N . ASP A 1 242 ? -20.889 -6.078 14.996 1.00 86.88 242 ASP A N 1
ATOM 1841 C CA . ASP A 1 242 ? -21.472 -6.447 16.277 1.00 86.88 242 ASP A CA 1
ATOM 1842 C C . ASP A 1 242 ? -22.905 -5.918 16.319 1.00 86.88 242 ASP A C 1
ATOM 1844 O O . ASP A 1 242 ? -23.164 -4.779 16.710 1.00 86.88 242 ASP A O 1
ATOM 1848 N N . LEU A 1 243 ? -23.855 -6.759 15.909 1.00 87.81 243 LEU A N 1
ATOM 1849 C CA . LEU A 1 243 ? -25.273 -6.391 15.882 1.00 87.81 243 LEU A CA 1
ATOM 1850 C C . LEU A 1 243 ? -25.877 -6.207 17.279 1.00 87.81 243 LEU A C 1
ATOM 1852 O O . LEU A 1 243 ? -26.942 -5.615 17.397 1.00 87.81 243 LEU A O 1
ATOM 1856 N N . SER A 1 244 ? -25.232 -6.710 18.337 1.00 89.06 244 SER A N 1
ATOM 1857 C CA . SER A 1 244 ? -25.734 -6.515 19.702 1.00 89.06 244 SER A CA 1
ATOM 1858 C C . SER A 1 244 ? -25.497 -5.088 20.194 1.00 89.06 244 SER A C 1
ATOM 1860 O O . SER A 1 244 ? -26.310 -4.549 20.942 1.00 89.06 244 SER A O 1
ATOM 1862 N N . ARG A 1 245 ? -24.403 -4.471 19.732 1.00 85.94 245 ARG A N 1
ATOM 1863 C CA . ARG A 1 245 ? -24.017 -3.090 20.047 1.00 85.94 245 ARG A CA 1
ATOM 1864 C C . ARG A 1 245 ? -24.280 -2.111 18.901 1.00 85.94 245 ARG A C 1
ATOM 1866 O O . ARG A 1 245 ? -24.082 -0.917 19.080 1.00 85.94 245 ARG A O 1
ATOM 1873 N N . ASN A 1 246 ? -24.733 -2.608 17.749 1.00 90.94 246 ASN A N 1
ATOM 1874 C CA . ASN A 1 246 ? -24.818 -1.881 16.480 1.00 90.94 246 ASN A CA 1
ATOM 1875 C C . ASN A 1 246 ? -23.478 -1.278 16.036 1.00 90.94 246 ASN A C 1
ATOM 1877 O O . ASN A 1 246 ? -23.441 -0.163 15.525 1.00 90.94 246 ASN A O 1
ATOM 1881 N N . TRP A 1 247 ? -22.376 -2.004 16.224 1.00 91.75 247 TRP A N 1
ATOM 1882 C CA . TRP A 1 247 ? -21.048 -1.522 15.848 1.00 91.75 247 TRP A CA 1
ATOM 1883 C C . TRP A 1 247 ? -20.543 -2.148 14.559 1.00 91.75 247 TRP A C 1
ATOM 1885 O O . TRP A 1 247 ? -20.834 -3.306 14.252 1.00 91.75 247 TRP A O 1
ATOM 1895 N N . SER A 1 248 ? -19.701 -1.400 13.856 1.00 92.81 248 SER A N 1
ATOM 1896 C CA . SER A 1 248 ? -18.844 -1.939 12.800 1.00 92.81 248 SER A CA 1
ATOM 1897 C C . SER A 1 248 ? -17.399 -1.909 13.258 1.00 92.81 248 SER A C 1
ATOM 1899 O O . SER A 1 248 ? -16.940 -0.924 13.835 1.00 92.81 248 SER A O 1
ATOM 1901 N N . I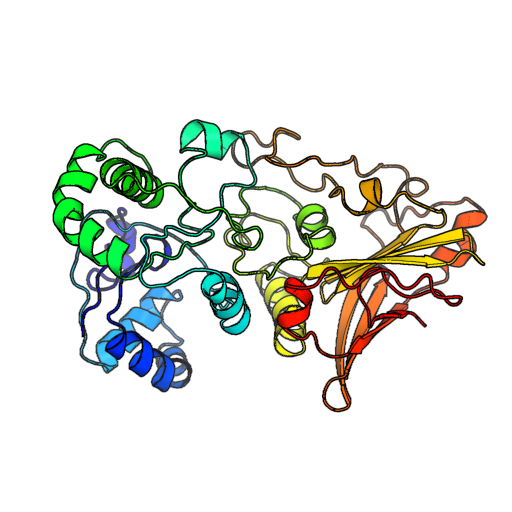LE A 1 249 ? -16.675 -2.983 12.976 1.00 94.00 249 ILE A N 1
ATOM 1902 C CA . ILE A 1 249 ? -15.258 -3.114 13.296 1.00 94.00 249 ILE A CA 1
ATOM 1903 C C . ILE A 1 249 ? -14.528 -3.358 11.986 1.00 94.00 249 ILE A C 1
ATOM 1905 O O . ILE A 1 249 ? -14.824 -4.333 11.304 1.00 94.00 249 ILE A O 1
ATOM 1909 N N . SER A 1 250 ? -13.581 -2.492 11.634 1.00 94.88 250 SER A N 1
ATOM 1910 C CA . SER A 1 250 ? -12.684 -2.678 10.490 1.00 94.88 250 SER A CA 1
ATOM 1911 C C . SER A 1 250 ? -11.256 -2.833 10.992 1.00 94.88 250 SER A C 1
ATOM 1913 O O . SER A 1 250 ? -10.774 -2.020 11.774 1.00 94.88 250 SER A O 1
ATOM 1915 N N . VAL A 1 251 ? -10.579 -3.884 10.552 1.00 94.81 251 VAL A N 1
ATOM 1916 C CA . VAL A 1 251 ? -9.236 -4.277 10.970 1.00 94.81 251 VAL A CA 1
ATOM 1917 C C . VAL A 1 251 ? -8.346 -4.315 9.735 1.00 94.81 251 VAL A C 1
ATOM 1919 O O . VAL A 1 251 ? -8.570 -5.137 8.851 1.00 94.81 251 VAL A O 1
ATOM 1922 N N . SER A 1 252 ? -7.324 -3.464 9.706 1.00 95.56 252 SER A N 1
ATOM 1923 C CA . SER A 1 252 ? -6.156 -3.600 8.834 1.00 95.56 252 SER A CA 1
ATOM 1924 C C . SER A 1 252 ? -5.047 -4.232 9.666 1.00 95.56 252 SER A C 1
ATOM 1926 O O . SER A 1 252 ? -4.450 -3.596 10.545 1.00 95.56 252 SER A O 1
ATOM 1928 N N . TRP A 1 253 ? -4.851 -5.535 9.479 1.00 94.31 253 TRP A N 1
ATOM 1929 C CA . TRP A 1 253 ? -4.045 -6.320 10.408 1.00 94.31 253 TRP A CA 1
ATOM 1930 C C . TRP A 1 253 ? -2.577 -5.880 10.397 1.00 94.31 253 TRP A C 1
ATOM 1932 O O . TRP A 1 253 ? -1.970 -5.660 9.347 1.00 94.31 253 TRP A O 1
ATOM 1942 N N . GLY A 1 254 ? -2.001 -5.747 11.592 1.00 94.69 254 GLY A N 1
ATOM 1943 C CA . GLY A 1 254 ? -0.639 -5.245 11.767 1.00 94.69 254 GLY A CA 1
ATOM 1944 C C . GLY A 1 254 ? -0.515 -3.725 11.614 1.00 94.69 254 GLY A C 1
ATOM 1945 O O . GLY A 1 254 ? 0.599 -3.209 11.674 1.00 94.69 254 GLY A O 1
ATOM 1946 N N . TYR A 1 255 ? -1.630 -2.999 11.453 1.00 97.69 255 TYR A N 1
ATOM 1947 C CA . TYR A 1 255 ? -1.617 -1.547 11.286 1.00 97.69 255 TYR A CA 1
ATOM 1948 C C . TYR A 1 255 ? -2.646 -0.813 12.147 1.00 97.69 255 TYR A C 1
ATOM 1950 O O . TYR A 1 255 ? -2.257 -0.104 13.079 1.00 97.69 255 TYR A O 1
ATOM 1958 N N . THR A 1 256 ? -3.946 -0.995 11.891 1.00 98.12 256 THR A N 1
ATOM 1959 C CA . THR A 1 256 ? -5.001 -0.223 12.565 1.00 98.12 256 THR A CA 1
ATOM 1960 C C . THR A 1 256 ? -6.307 -0.993 12.754 1.00 98.12 256 THR A C 1
ATOM 1962 O O . THR A 1 256 ? -6.642 -1.892 11.983 1.00 98.12 256 THR A O 1
ATOM 1965 N N . VAL A 1 257 ? -7.068 -0.601 13.778 1.00 97.25 257 VAL A N 1
ATOM 1966 C CA . VAL A 1 257 ? -8.479 -0.957 13.950 1.00 97.25 257 VAL A CA 1
ATOM 1967 C C . VAL A 1 257 ? -9.316 0.318 13.970 1.00 97.25 257 VAL A C 1
ATOM 1969 O O . VAL A 1 257 ? -8.947 1.310 14.595 1.00 97.25 257 VAL A O 1
ATOM 1972 N N . GLN A 1 258 ? -10.463 0.275 13.305 1.00 96.44 258 GLN A N 1
ATOM 1973 C CA . GLN A 1 258 ? -11.478 1.317 13.298 1.00 96.44 258 GLN A CA 1
ATOM 1974 C C . GLN A 1 258 ? -12.759 0.762 13.912 1.00 96.44 258 GLN A C 1
ATOM 1976 O O . GLN A 1 258 ? -13.273 -0.263 13.458 1.00 96.44 258 GLN A O 1
ATOM 1981 N N . LEU A 1 259 ? -13.272 1.453 14.926 1.00 94.50 259 LEU A N 1
ATOM 1982 C CA . LEU A 1 259 ? -14.504 1.100 15.618 1.00 94.50 259 LEU A CA 1
ATOM 1983 C C . LEU A 1 259 ? -15.565 2.170 15.354 1.00 94.50 259 LEU A C 1
ATOM 1985 O O . LEU A 1 259 ? -15.349 3.351 15.631 1.00 94.50 259 LEU A O 1
ATOM 1989 N N . TYR A 1 260 ? -16.702 1.752 14.811 1.00 93.50 260 TYR A N 1
ATOM 1990 C CA . TYR A 1 260 ? -17.825 2.621 14.475 1.00 93.50 260 TYR A CA 1
ATOM 1991 C C . TYR A 1 260 ? -18.996 2.307 15.412 1.00 93.50 260 TYR A C 1
ATOM 1993 O O . TYR A 1 260 ? -19.411 1.148 15.441 1.00 93.50 260 TYR A O 1
ATOM 2001 N N . PRO A 1 261 ? -19.579 3.292 16.121 1.00 92.31 261 PRO A N 1
ATOM 2002 C CA . PRO A 1 261 ? -20.791 3.106 16.931 1.00 92.31 261 PRO A CA 1
ATOM 2003 C C . PRO A 1 261 ? -22.074 2.965 16.087 1.00 92.31 261 PRO A C 1
ATOM 2005 O O . PRO A 1 261 ? -23.172 3.232 16.564 1.00 92.31 261 PRO A O 1
ATOM 2008 N N . THR A 1 262 ? -21.943 2.582 14.818 1.00 92.75 262 THR A N 1
ATOM 2009 C CA . THR A 1 262 ? -23.039 2.398 13.866 1.00 92.75 262 THR A CA 1
ATOM 2010 C C . THR A 1 262 ? -22.723 1.250 12.906 1.00 92.75 262 THR A C 1
ATOM 2012 O O . THR A 1 262 ? -21.572 0.815 12.764 1.00 92.75 262 THR A O 1
ATOM 2015 N N . LEU A 1 263 ? -23.753 0.750 12.218 1.00 92.81 263 LEU A N 1
ATOM 2016 C CA . LEU A 1 263 ? -23.613 -0.235 11.145 1.00 92.81 263 LEU A CA 1
ATOM 2017 C C . LEU A 1 263 ? -23.295 0.475 9.820 1.00 92.81 263 LEU A C 1
ATOM 2019 O O . LEU A 1 263 ? -24.186 0.992 9.151 1.00 92.81 263 LEU A O 1
ATOM 2023 N N . VAL A 1 264 ? -22.016 0.490 9.452 1.00 92.88 264 VAL A N 1
ATOM 2024 C CA . VAL A 1 264 ? -21.484 1.119 8.240 1.00 92.88 264 VAL A CA 1
ATOM 2025 C C . VAL A 1 264 ? -21.478 0.111 7.102 1.00 92.88 264 VAL A C 1
ATOM 2027 O O . VAL A 1 264 ? -21.098 -1.048 7.269 1.00 92.88 264 VAL A O 1
ATOM 2030 N N . LEU A 1 265 ? -21.893 0.534 5.913 1.00 91.44 265 LEU A N 1
ATOM 2031 C CA . LEU A 1 265 ? -21.970 -0.362 4.765 1.00 91.44 265 LEU A CA 1
ATOM 2032 C C . LEU A 1 265 ? -20.579 -0.867 4.361 1.00 91.44 265 LEU A C 1
ATOM 2034 O O . LEU A 1 265 ? -19.619 -0.101 4.321 1.00 91.44 265 LEU A O 1
ATOM 2038 N N . ALA A 1 266 ? -20.497 -2.141 3.972 1.00 87.12 266 ALA A N 1
ATOM 2039 C CA . ALA A 1 266 ? -19.282 -2.770 3.449 1.00 87.12 266 ALA A CA 1
ATOM 2040 C C . ALA A 1 266 ? -18.570 -1.900 2.401 1.00 87.12 266 ALA A C 1
ATOM 2042 O O . ALA A 1 266 ? -17.370 -1.666 2.495 1.00 87.12 266 ALA A O 1
ATOM 2043 N N . LYS A 1 267 ? -19.333 -1.343 1.449 1.00 88.12 267 LYS A N 1
ATOM 2044 C CA . LYS A 1 267 ? -18.771 -0.513 0.380 1.00 88.12 267 LYS A CA 1
ATOM 2045 C C . LYS A 1 267 ? -18.118 0.767 0.898 1.00 88.12 267 LYS A C 1
ATOM 2047 O O . LYS A 1 267 ? -17.147 1.239 0.316 1.00 88.12 267 LYS A O 1
ATOM 2052 N N . GLU A 1 268 ? -18.652 1.326 1.975 1.00 93.38 268 GLU A N 1
ATOM 2053 C CA . GLU A 1 268 ? -18.085 2.507 2.611 1.00 93.38 268 GLU A CA 1
ATOM 2054 C C . GLU A 1 268 ? -16.831 2.148 3.420 1.00 93.38 268 GLU A C 1
ATOM 2056 O O . GLU A 1 268 ? -15.836 2.860 3.333 1.00 93.38 268 GLU A O 1
ATOM 2061 N N . LEU A 1 269 ? -16.835 1.015 4.133 1.00 90.06 269 LEU A N 1
ATOM 2062 C CA . LEU A 1 269 ? -15.658 0.508 4.853 1.00 90.06 269 LEU A CA 1
ATOM 2063 C C . LEU A 1 269 ? -14.487 0.206 3.908 1.00 90.06 269 LEU A C 1
ATOM 2065 O O . LEU A 1 269 ? -13.351 0.536 4.235 1.00 90.06 269 LEU A O 1
ATOM 2069 N N . GLU A 1 270 ? -14.767 -0.368 2.737 1.00 90.94 270 GLU A N 1
ATOM 2070 C CA . GLU A 1 270 ? -13.789 -0.618 1.666 1.00 90.94 270 GLU A CA 1
ATOM 2071 C C . GLU A 1 270 ? -13.301 0.663 0.975 1.00 90.94 270 GLU A C 1
ATOM 2073 O O . GLU A 1 270 ? -12.331 0.615 0.224 1.00 90.94 270 GLU A O 1
ATOM 2078 N N . THR A 1 271 ? -13.980 1.800 1.163 1.00 95.56 271 THR A N 1
ATOM 2079 C CA . THR A 1 271 ? -13.581 3.068 0.542 1.00 95.56 271 THR A CA 1
ATOM 2080 C C . THR A 1 271 ? -12.572 3.785 1.454 1.00 95.56 271 THR A C 1
ATOM 2082 O O . THR A 1 271 ? -12.937 4.185 2.569 1.00 95.56 271 THR A O 1
ATOM 2085 N N . PRO A 1 272 ? -11.315 3.982 1.005 1.00 96.06 272 PRO A N 1
ATOM 2086 C CA . PRO A 1 272 ? -10.274 4.660 1.772 1.00 96.06 272 PRO A CA 1
ATOM 2087 C C . PRO A 1 272 ? -10.686 6.060 2.223 1.00 96.06 272 PRO A C 1
ATOM 2089 O O . PRO A 1 272 ? -11.279 6.823 1.457 1.00 96.06 272 PRO A O 1
ATOM 2092 N N . PHE A 1 273 ? -10.307 6.437 3.444 1.00 97.12 273 PHE A N 1
ATOM 2093 C CA . PHE A 1 273 ? -10.393 7.836 3.853 1.00 97.12 273 PHE A CA 1
ATOM 2094 C C . PHE A 1 273 ? -9.392 8.690 3.071 1.00 97.12 273 PHE A C 1
ATOM 2096 O O . PHE A 1 273 ? -8.239 8.311 2.885 1.00 97.12 273 PHE A O 1
ATOM 2103 N N . GLN A 1 274 ? -9.811 9.878 2.660 1.00 96.19 274 GLN A N 1
ATOM 2104 C CA . GLN A 1 274 ? -8.951 10.860 2.016 1.00 96.19 274 GLN A CA 1
ATOM 2105 C C . GLN A 1 274 ? -8.108 11.595 3.066 1.00 96.19 274 GLN A C 1
ATOM 2107 O O . GLN A 1 274 ? -8.435 12.697 3.499 1.00 96.19 274 GLN A O 1
ATOM 2112 N N . THR A 1 275 ? -7.043 10.944 3.531 1.00 96.31 275 THR A N 1
ATOM 2113 C CA . THR A 1 275 ? -6.061 11.518 4.475 1.00 96.31 275 THR A CA 1
ATOM 2114 C C . THR A 1 275 ? -4.809 12.058 3.775 1.00 96.31 275 THR A C 1
ATOM 2116 O O . THR A 1 275 ? -3.934 12.653 4.401 1.00 96.31 275 THR A O 1
ATOM 2119 N N . PHE A 1 276 ? -4.740 11.878 2.460 1.00 96.44 276 PHE A N 1
ATOM 2120 C CA . PHE A 1 276 ? -3.626 12.238 1.595 1.00 96.44 276 PHE A CA 1
ATOM 2121 C C . PHE A 1 276 ? -4.103 13.111 0.428 1.00 96.44 276 PHE A C 1
ATOM 2123 O O . PHE A 1 276 ? -5.297 13.209 0.145 1.00 96.44 276 PHE A O 1
ATOM 2130 N N . VAL A 1 277 ? -3.148 13.742 -0.250 1.00 96.44 277 VAL A N 1
ATOM 2131 C CA . VAL A 1 277 ? -3.348 14.586 -1.435 1.00 96.44 277 VAL A CA 1
ATOM 2132 C C . VAL A 1 277 ? -2.537 14.057 -2.620 1.00 96.44 277 VAL A C 1
ATOM 2134 O O . VAL A 1 277 ? -1.643 13.223 -2.452 1.00 96.44 277 VAL A O 1
ATOM 2137 N N . SER A 1 278 ? -2.853 14.532 -3.823 1.00 93.81 278 SER A N 1
ATOM 2138 C CA . SER A 1 278 ? -2.194 14.134 -5.066 1.00 93.81 278 SER A CA 1
ATOM 2139 C C . SER A 1 278 ? -0.696 14.462 -5.071 1.00 93.81 278 SER A C 1
ATOM 2141 O O . SER A 1 278 ? -0.237 15.436 -4.464 1.00 93.81 278 SER A O 1
ATOM 2143 N N . TRP A 1 279 ? 0.079 13.644 -5.787 1.00 90.31 279 TRP A N 1
ATOM 2144 C CA . TRP A 1 279 ? 1.538 13.742 -5.831 1.00 90.31 279 TRP A CA 1
ATOM 2145 C C . TRP A 1 279 ? 2.066 15.057 -6.401 1.00 90.31 279 TRP A C 1
ATOM 2147 O O . TRP A 1 279 ? 3.011 15.633 -5.851 1.00 90.31 279 TRP A O 1
ATOM 2157 N N . ARG A 1 280 ? 1.503 15.527 -7.521 1.00 87.12 280 ARG A N 1
ATOM 2158 C CA . ARG A 1 280 ? 2.064 16.660 -8.266 1.00 87.12 280 ARG A CA 1
ATOM 2159 C C . ARG A 1 280 ? 1.432 17.975 -7.835 1.00 87.12 280 ARG A C 1
ATOM 2161 O O . ARG A 1 280 ? 2.160 18.924 -7.551 1.00 87.12 280 ARG A O 1
ATOM 2168 N N . SER A 1 281 ? 0.104 18.048 -7.812 1.00 92.88 281 SER A N 1
ATOM 2169 C CA . SER A 1 281 ? -0.604 19.308 -7.548 1.00 92.88 281 SER A CA 1
ATOM 2170 C C . SER A 1 281 ? -0.956 19.555 -6.084 1.00 92.88 281 SER A C 1
ATOM 2172 O O . SER A 1 281 ? -1.413 20.653 -5.774 1.00 92.88 281 SER A O 1
ATOM 2174 N N . TRP A 1 282 ? -0.734 18.585 -5.186 1.00 94.50 282 TRP A N 1
ATOM 2175 C CA . TRP A 1 282 ? -1.181 18.660 -3.787 1.00 94.50 282 TRP A CA 1
ATOM 2176 C C . TRP A 1 282 ? -2.697 18.896 -3.659 1.00 94.50 282 TRP A C 1
ATOM 2178 O O . TRP A 1 282 ? -3.176 19.468 -2.679 1.00 94.50 282 TRP A O 1
ATOM 2188 N N . SER A 1 283 ? -3.455 18.463 -4.665 1.00 94.81 283 SER A N 1
ATOM 2189 C CA . SER A 1 283 ? -4.908 18.583 -4.713 1.00 94.81 283 SER A CA 1
ATOM 2190 C C . SER A 1 283 ? -5.561 17.414 -3.991 1.00 94.81 283 SER A C 1
ATOM 2192 O O . SER A 1 283 ? -4.975 16.344 -3.851 1.00 94.81 283 SER A O 1
ATOM 2194 N N . GLN A 1 284 ? -6.806 17.590 -3.554 1.00 93.75 284 GLN A N 1
ATOM 2195 C CA . GLN A 1 284 ? -7.568 16.490 -2.959 1.00 93.75 284 GLN A CA 1
ATOM 2196 C C . GLN A 1 284 ? -7.792 15.353 -3.968 1.00 93.75 284 GLN A C 1
ATOM 2198 O O . GLN A 1 284 ? -7.759 14.193 -3.597 1.00 93.75 284 GLN A O 1
ATOM 2203 N N . GLU A 1 285 ? -7.950 15.659 -5.251 1.00 92.38 285 GLU A N 1
ATOM 2204 C CA . GLU A 1 285 ? -8.236 14.699 -6.321 1.00 92.38 285 GLU A CA 1
ATOM 2205 C C . GLU A 1 285 ? -7.456 15.087 -7.590 1.00 92.38 285 GLU A C 1
ATOM 2207 O O . GLU A 1 285 ? -7.011 16.238 -7.681 1.00 92.38 285 GLU A O 1
ATOM 2212 N N . PRO A 1 286 ? -7.296 14.188 -8.585 1.00 94.50 286 PRO A N 1
ATOM 2213 C CA . PRO A 1 286 ? -7.866 12.837 -8.680 1.00 94.50 286 PRO A CA 1
ATOM 2214 C C . PRO A 1 286 ? -6.893 11.684 -8.363 1.00 94.50 286 PRO A C 1
ATOM 2216 O O . PRO A 1 286 ? -5.679 11.788 -8.555 1.00 94.50 286 PRO A O 1
ATOM 2219 N N . PHE A 1 287 ? -7.462 10.550 -7.938 1.00 96.12 287 PHE A N 1
ATOM 2220 C CA . PHE A 1 287 ? -6.779 9.268 -7.707 1.00 96.12 287 PHE A CA 1
ATOM 2221 C C . PHE A 1 287 ? -7.351 8.171 -8.609 1.00 96.12 287 PHE A C 1
ATOM 2223 O O . PHE A 1 287 ? -8.445 8.310 -9.158 1.00 96.12 287 PHE A O 1
ATOM 2230 N N . THR A 1 288 ? -6.623 7.066 -8.766 1.00 94.94 288 THR A N 1
ATOM 2231 C CA . THR A 1 288 ? -7.059 5.914 -9.581 1.00 94.94 288 THR A CA 1
ATOM 2232 C C . THR A 1 288 ? -8.118 5.041 -8.898 1.00 94.94 288 THR A C 1
ATOM 2234 O O . THR A 1 288 ? -8.556 4.028 -9.445 1.00 94.94 288 THR A O 1
ATOM 2237 N N . PHE A 1 289 ? -8.568 5.451 -7.714 1.00 94.50 289 PHE A N 1
ATOM 2238 C CA . PHE A 1 289 ? -9.582 4.803 -6.897 1.00 94.50 289 PHE A CA 1
ATOM 2239 C C . PHE A 1 289 ? -10.437 5.856 -6.180 1.00 94.50 289 PHE A C 1
ATOM 2241 O O . PHE A 1 289 ? -10.037 7.008 -6.022 1.00 94.50 289 PHE A O 1
ATOM 2248 N N . ASN A 1 290 ? -11.626 5.450 -5.735 1.00 95.69 290 ASN A N 1
ATOM 2249 C CA . ASN A 1 290 ? -12.518 6.331 -4.986 1.00 95.69 290 ASN A CA 1
ATOM 2250 C C . ASN A 1 290 ? -12.023 6.505 -3.551 1.00 95.69 290 ASN A C 1
ATOM 2252 O O . ASN A 1 290 ? -11.599 5.538 -2.921 1.00 95.69 290 ASN A O 1
ATOM 2256 N N . THR A 1 291 ? -12.176 7.706 -3.014 1.00 96.38 291 THR A N 1
ATOM 2257 C CA . THR A 1 291 ? -11.947 8.013 -1.602 1.00 96.38 291 THR A CA 1
ATOM 2258 C C . THR A 1 291 ? -13.241 8.505 -0.958 1.00 96.38 291 THR A C 1
ATOM 2260 O O . THR A 1 291 ? -14.220 8.826 -1.635 1.00 96.38 291 THR A O 1
ATOM 2263 N N . ARG A 1 292 ? -13.266 8.543 0.374 1.00 95.19 292 ARG A N 1
ATOM 2264 C CA . ARG A 1 292 ? -14.320 9.198 1.151 1.00 95.19 292 ARG A CA 1
ATOM 2265 C C . ARG A 1 292 ? -13.726 10.223 2.101 1.00 95.19 292 ARG A C 1
ATOM 2267 O O . ARG A 1 292 ? -12.619 10.054 2.612 1.00 95.19 292 ARG A O 1
ATOM 2274 N N . VAL A 1 293 ? -14.485 11.278 2.360 1.00 93.00 293 VAL A N 1
ATOM 2275 C CA . VAL A 1 293 ? -14.058 12.373 3.232 1.00 93.00 293 VAL A CA 1
ATOM 2276 C C . VAL A 1 293 ? -13.906 11.869 4.669 1.00 93.00 293 VAL A C 1
ATOM 2278 O O . VAL A 1 293 ? -14.789 11.198 5.200 1.00 93.00 293 VAL A O 1
ATOM 2281 N N . MET A 1 294 ? -12.791 12.213 5.315 1.00 90.75 294 MET A N 1
ATOM 2282 C CA . MET A 1 294 ? -12.654 12.092 6.767 1.00 90.75 294 MET A CA 1
ATOM 2283 C C . MET A 1 294 ? -13.303 13.325 7.406 1.00 90.75 294 MET A C 1
ATOM 2285 O O . MET A 1 294 ? -12.748 14.422 7.322 1.00 90.75 294 MET A O 1
ATOM 2289 N N . SER A 1 295 ? -14.489 13.164 8.003 1.00 89.94 295 SER A N 1
ATOM 2290 C CA . SER A 1 295 ? -15.215 14.287 8.612 1.00 89.94 295 SER A CA 1
ATOM 2291 C C . SER A 1 295 ? -14.389 14.964 9.711 1.00 89.94 295 SER A C 1
ATOM 2293 O O . SER A 1 295 ? -13.644 14.320 10.457 1.00 89.94 295 SER A O 1
ATOM 2295 N N . SER A 1 296 ? -14.534 16.288 9.813 1.00 87.69 296 SER A N 1
ATOM 2296 C CA . SER A 1 296 ? -13.949 17.057 10.915 1.00 87.69 296 SER A CA 1
ATOM 2297 C C . SER A 1 296 ? -14.746 16.908 12.214 1.00 87.69 296 SER A C 1
ATOM 2299 O O . SER A 1 296 ? -14.203 17.194 13.285 1.00 87.69 296 SER A O 1
ATOM 2301 N N . ASP A 1 297 ? -15.993 16.427 12.132 1.00 89.31 297 ASP A N 1
ATOM 2302 C CA . ASP A 1 297 ? -16.810 16.079 13.289 1.00 89.31 297 ASP A CA 1
ATOM 2303 C C . ASP A 1 297 ? -16.343 14.734 13.883 1.00 89.31 297 ASP A C 1
ATOM 2305 O O . ASP A 1 297 ? -16.398 13.698 13.210 1.00 89.31 297 ASP A O 1
ATOM 2309 N N . PRO A 1 298 ? -15.898 14.700 15.157 1.00 88.25 298 PRO A N 1
ATOM 2310 C CA . PRO A 1 298 ? -15.568 13.459 15.845 1.00 88.25 298 PRO A CA 1
ATOM 2311 C C . PRO A 1 298 ? -16.697 12.421 15.886 1.00 88.25 298 PRO A C 1
ATOM 2313 O O . PRO A 1 298 ? -16.395 11.238 16.027 1.00 88.25 298 PRO A O 1
ATOM 2316 N N . CYS A 1 299 ? -17.958 12.847 15.782 1.00 88.88 299 CYS A N 1
ATOM 2317 C CA . CYS A 1 299 ? -19.144 11.990 15.789 1.00 88.88 299 CYS A CA 1
ATOM 2318 C C . CYS A 1 299 ? -19.476 11.363 14.424 1.00 88.88 299 CYS A C 1
ATOM 2320 O O . CYS A 1 299 ? -20.369 10.528 14.341 1.00 88.88 299 CYS A O 1
ATOM 2322 N N . GLU A 1 300 ? -18.778 11.753 13.355 1.00 88.88 300 GLU A N 1
ATOM 2323 C CA . GLU A 1 300 ? -18.969 11.210 11.999 1.00 88.88 300 GLU A CA 1
ATOM 2324 C C . GLU A 1 300 ? -17.769 10.374 11.525 1.00 88.88 300 GLU A C 1
ATOM 2326 O O . GLU A 1 300 ? -17.692 9.957 10.370 1.00 88.88 300 GLU A O 1
ATOM 2331 N N . ARG A 1 301 ? -16.802 10.122 12.411 1.00 89.69 301 ARG A N 1
ATOM 2332 C CA . ARG A 1 301 ? -15.601 9.330 12.124 1.00 89.69 301 ARG A CA 1
ATOM 2333 C C . ARG A 1 301 ? -15.480 8.148 13.092 1.00 89.69 301 ARG A C 1
ATOM 2335 O O . ARG A 1 301 ? -16.023 8.205 14.201 1.00 89.69 301 ARG A O 1
ATOM 2342 N N . PRO A 1 302 ? -14.764 7.077 12.709 1.00 93.81 302 PRO A N 1
ATOM 2343 C CA . PRO A 1 302 ? -14.503 5.974 13.621 1.00 93.81 302 PRO A CA 1
ATOM 2344 C C . PRO A 1 302 ? -13.584 6.396 14.760 1.00 93.81 302 PRO A C 1
ATOM 2346 O O . PRO A 1 302 ? -12.757 7.303 14.629 1.00 93.81 302 PRO A O 1
ATOM 2349 N N . VAL A 1 303 ? -13.648 5.641 15.851 1.00 93.81 303 VAL A N 1
ATOM 2350 C CA . VAL A 1 303 ? -12.578 5.627 16.844 1.00 93.81 303 VAL A CA 1
ATOM 2351 C C . VAL A 1 303 ? -11.435 4.777 16.292 1.00 93.81 303 VAL A C 1
ATOM 2353 O O . VAL A 1 303 ? -11.629 3.624 15.907 1.00 93.81 303 VAL A O 1
ATOM 2356 N N . ILE A 1 304 ? -10.251 5.381 16.199 1.00 95.50 304 ILE A N 1
ATOM 2357 C CA . ILE A 1 304 ? -9.074 4.802 15.546 1.00 95.50 304 ILE A CA 1
ATOM 2358 C C . ILE A 1 304 ? -8.125 4.242 16.601 1.00 95.50 304 ILE A C 1
ATOM 2360 O O . ILE A 1 304 ? -7.859 4.874 17.624 1.00 95.50 304 ILE A O 1
ATOM 2364 N N . TYR A 1 305 ? -7.575 3.069 16.318 1.00 96.88 305 TYR A N 1
ATOM 2365 C CA . TYR A 1 305 ? -6.580 2.388 17.130 1.00 96.88 305 TYR A CA 1
ATOM 2366 C C . TYR A 1 305 ? -5.394 2.023 16.242 1.00 96.88 305 TYR A C 1
ATOM 2368 O O . TYR A 1 305 ? -5.589 1.527 15.135 1.00 96.88 305 TYR A O 1
ATOM 2376 N N . PHE A 1 306 ? -4.167 2.220 16.713 1.00 98.06 306 PHE A N 1
ATOM 2377 C CA . PHE A 1 306 ? -2.959 1.792 15.997 1.00 98.06 306 PHE A CA 1
ATOM 2378 C C . PHE A 1 306 ? -2.333 0.583 16.673 1.00 98.06 306 PHE A C 1
ATOM 2380 O O . PHE A 1 306 ? -2.483 0.410 17.883 1.00 98.06 306 PHE A O 1
ATOM 2387 N N . LEU A 1 307 ? -1.626 -0.243 15.898 1.00 98.19 307 LEU A N 1
ATOM 2388 C CA . LEU A 1 307 ? -0.899 -1.393 16.427 1.00 98.19 307 LEU A CA 1
ATOM 2389 C C . LEU A 1 307 ? -0.010 -0.952 17.597 1.00 98.19 307 LEU A C 1
ATOM 2391 O O . LEU A 1 307 ? 0.823 -0.062 17.456 1.00 98.19 307 LEU A O 1
ATOM 2395 N N . ASP A 1 308 ? -0.156 -1.610 18.736 1.00 96.19 308 ASP A N 1
ATOM 2396 C CA . ASP A 1 308 ? 0.686 -1.430 19.914 1.00 96.19 308 ASP A CA 1
ATOM 2397 C C . ASP A 1 308 ? 1.678 -2.590 20.012 1.00 96.19 308 ASP A C 1
ATOM 2399 O O . ASP A 1 308 ? 2.890 -2.370 19.947 1.00 96.19 308 ASP A O 1
ATOM 2403 N N . GLN A 1 309 ? 1.167 -3.824 20.032 1.00 95.50 309 GLN A N 1
ATOM 2404 C CA . GLN A 1 309 ? 1.948 -5.051 20.195 1.00 95.50 309 GLN A CA 1
ATOM 2405 C C . GLN A 1 309 ? 1.506 -6.137 19.211 1.00 95.50 309 GLN A C 1
ATOM 2407 O O . GLN A 1 309 ? 0.333 -6.220 18.848 1.00 95.50 309 GLN A O 1
ATOM 2412 N N . VAL A 1 310 ? 2.451 -6.983 18.808 1.00 95.25 310 VAL A N 1
ATOM 2413 C CA . VAL A 1 310 ? 2.233 -8.173 17.980 1.00 95.25 310 VAL A CA 1
ATOM 2414 C C . VAL A 1 310 ? 3.070 -9.315 18.549 1.00 95.25 310 VAL A C 1
ATOM 2416 O O . VAL A 1 310 ? 4.243 -9.130 18.867 1.00 95.25 310 VAL A O 1
ATOM 2419 N N . GLU A 1 311 ? 2.468 -10.489 18.695 1.00 94.31 311 GLU A N 1
ATOM 2420 C CA . GLU A 1 311 ? 3.152 -11.690 19.169 1.00 94.31 311 GLU A CA 1
ATOM 2421 C C . GLU A 1 311 ? 2.526 -12.965 18.592 1.00 94.31 311 GLU A C 1
ATOM 2423 O O . GLU A 1 311 ? 1.357 -12.993 18.196 1.00 94.31 311 GLU A O 1
ATOM 2428 N N . GLU A 1 312 ? 3.302 -14.044 18.570 1.00 91.62 312 GLU A N 1
ATOM 2429 C CA . GLU A 1 312 ? 2.802 -15.390 18.307 1.00 91.62 312 GLU A CA 1
ATOM 2430 C C . GLU A 1 312 ? 2.412 -16.040 19.641 1.00 91.62 312 GLU A C 1
ATOM 2432 O O . GLU A 1 312 ? 3.248 -16.231 20.522 1.00 91.62 312 GLU A O 1
ATOM 2437 N N . VAL A 1 313 ? 1.128 -16.360 19.817 1.00 89.44 313 VAL A N 1
ATOM 2438 C CA . VAL A 1 313 ? 0.622 -16.933 21.081 1.00 89.44 313 VAL A CA 1
ATOM 2439 C C . VAL A 1 313 ? 0.809 -18.446 21.104 1.00 89.44 313 VAL A C 1
ATOM 2441 O O . VAL A 1 313 ? 1.052 -19.038 22.157 1.00 89.44 313 VAL A O 1
ATOM 2444 N N . LYS A 1 314 ? 0.656 -19.082 19.941 1.00 87.62 314 LYS A N 1
ATOM 2445 C CA . LYS A 1 314 ? 0.860 -20.512 19.694 1.00 87.62 314 LYS A CA 1
ATOM 2446 C C . LYS A 1 314 ? 1.295 -20.684 18.248 1.00 87.62 314 LYS A C 1
ATOM 2448 O O . LYS A 1 314 ? 0.990 -19.827 17.426 1.00 87.62 314 LYS A O 1
ATOM 2453 N N . MET A 1 315 ? 1.913 -21.823 17.939 1.00 85.44 315 MET A N 1
ATOM 2454 C CA . MET A 1 315 ? 2.300 -22.156 16.570 1.00 85.44 315 MET A CA 1
ATOM 2455 C C . MET A 1 315 ? 1.114 -21.977 15.612 1.00 85.44 315 MET A C 1
ATOM 2457 O O . MET A 1 315 ? 0.096 -22.660 15.750 1.00 85.44 315 MET A O 1
ATOM 2461 N N . GLY A 1 316 ? 1.245 -21.052 14.663 1.00 82.94 316 GLY A N 1
ATOM 2462 C CA . GLY A 1 316 ? 0.194 -20.770 13.682 1.00 82.94 316 GLY A CA 1
ATOM 2463 C C . GLY A 1 316 ? -0.941 -19.860 14.177 1.00 82.94 316 GLY A C 1
ATOM 2464 O O . GLY A 1 316 ? -2.006 -19.829 13.555 1.00 82.94 316 GLY A O 1
ATOM 2465 N N . GLN A 1 317 ? -0.758 -19.149 15.296 1.00 88.69 317 GLN A N 1
ATOM 2466 C CA . GLN A 1 317 ? -1.730 -18.206 15.851 1.00 88.69 317 GLN A CA 1
ATOM 2467 C C . GLN A 1 317 ? -1.054 -16.924 16.360 1.00 88.69 317 GLN A C 1
ATOM 2469 O O . GLN A 1 317 ? -0.249 -16.948 17.293 1.00 88.69 317 GLN A O 1
ATOM 2474 N N . THR A 1 318 ? -1.457 -15.786 15.802 1.00 90.69 318 THR A N 1
ATOM 2475 C CA . THR A 1 318 ? -0.971 -14.453 16.162 1.00 90.69 318 THR A CA 1
ATOM 2476 C C . THR A 1 318 ? -1.969 -13.699 17.040 1.00 90.69 318 THR A C 1
ATOM 2478 O O . THR A 1 318 ? -3.187 -13.890 16.961 1.00 90.69 318 THR A O 1
ATOM 2481 N N . ARG A 1 319 ? -1.445 -12.825 17.901 1.00 93.06 319 ARG A N 1
ATOM 2482 C CA . ARG A 1 319 ? -2.206 -11.844 18.679 1.00 93.06 319 ARG A CA 1
ATOM 2483 C C . ARG A 1 319 ? -1.645 -10.462 18.409 1.00 93.06 319 ARG A C 1
ATOM 2485 O O . ARG A 1 319 ? -0.444 -10.238 18.515 1.00 93.06 319 ARG A O 1
ATOM 2492 N N . THR A 1 320 ? -2.538 -9.540 18.080 1.00 94.75 320 THR A N 1
ATOM 2493 C CA . THR A 1 320 ? -2.228 -8.117 17.925 1.00 94.75 320 THR A CA 1
ATOM 2494 C C . THR A 1 320 ? -3.077 -7.303 18.882 1.00 94.75 320 THR A C 1
ATOM 2496 O O . THR A 1 320 ? -4.288 -7.512 18.951 1.00 94.75 320 THR A O 1
ATOM 2499 N N . THR A 1 321 ? -2.448 -6.374 19.590 1.00 96.19 321 THR A N 1
ATOM 2500 C CA . THR A 1 321 ? -3.118 -5.405 20.460 1.00 96.19 321 THR A CA 1
ATOM 2501 C C . THR A 1 321 ? -3.004 -4.033 19.818 1.00 96.19 321 THR A C 1
ATOM 2503 O O . THR A 1 321 ? -1.916 -3.646 19.392 1.00 96.19 321 THR A O 1
ATOM 2506 N N . TYR A 1 322 ? -4.107 -3.295 19.756 1.00 97.06 322 TYR A N 1
ATOM 2507 C CA . TYR A 1 322 ? -4.179 -1.955 19.185 1.00 97.06 322 TYR A CA 1
ATOM 2508 C C . TYR A 1 322 ? -4.585 -0.970 20.268 1.00 97.06 322 TYR A C 1
ATOM 2510 O O . TYR A 1 322 ? -5.527 -1.226 21.016 1.00 97.06 322 TYR A O 1
ATOM 2518 N N . LYS A 1 323 ? -3.887 0.159 20.344 1.00 95.69 323 LYS A N 1
ATOM 2519 C CA . LYS A 1 323 ? -4.115 1.200 21.344 1.00 95.69 323 LYS A CA 1
ATOM 2520 C C . LYS A 1 323 ? -4.859 2.375 20.731 1.00 95.69 323 LYS A C 1
ATOM 2522 O O . LYS A 1 323 ? -4.531 2.808 19.624 1.00 95.69 323 LYS A O 1
ATOM 2527 N N . ARG A 1 324 ? -5.839 2.902 21.469 1.00 93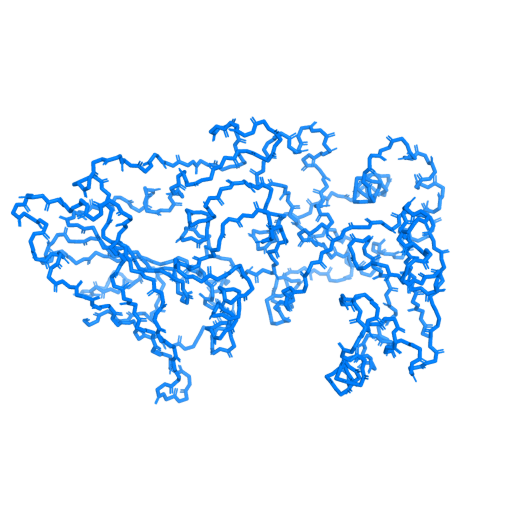.12 324 ARG A N 1
ATOM 2528 C CA . ARG A 1 324 ? -6.658 4.042 21.046 1.00 93.12 324 ARG A CA 1
ATOM 2529 C C . ARG A 1 324 ? -5.793 5.257 20.726 1.00 93.12 324 ARG A C 1
ATOM 2531 O O . ARG A 1 324 ? -4.950 5.670 21.526 1.00 93.12 324 ARG A O 1
ATOM 2538 N N . PHE A 1 325 ? -6.036 5.846 19.562 1.00 91.25 325 PHE A N 1
ATOM 2539 C CA . PHE A 1 325 ? -5.395 7.074 19.130 1.00 91.25 325 PHE A CA 1
ATOM 2540 C C . PHE A 1 325 ? -6.225 8.284 19.539 1.00 91.25 325 PHE A C 1
ATOM 2542 O O . PHE A 1 325 ? -7.336 8.503 19.057 1.00 91.25 325 PHE A O 1
ATOM 2549 N N . LEU A 1 326 ? -5.652 9.103 20.413 1.00 81.00 326 LEU A N 1
ATOM 2550 C CA . LEU A 1 326 ? -6.201 10.402 20.769 1.00 81.00 326 LEU A CA 1
ATOM 2551 C C . LEU A 1 326 ? -5.545 11.424 19.839 1.00 81.00 326 LEU A C 1
ATOM 2553 O O . LEU A 1 326 ? -4.416 11.841 20.089 1.00 81.00 326 LEU A O 1
ATOM 2557 N N . GLY A 1 327 ? -6.222 11.758 18.735 1.00 73.50 327 GLY A N 1
ATOM 2558 C CA . GLY A 1 327 ? -5.719 12.721 17.748 1.00 73.50 327 GLY A CA 1
ATOM 2559 C C . GLY A 1 327 ? -5.309 14.065 18.366 1.00 73.50 327 GLY A C 1
ATOM 2560 O O . GLY A 1 327 ? -5.667 14.371 19.502 1.00 73.50 327 GLY A O 1
ATOM 2561 N N . GLU A 1 328 ? -4.586 14.896 17.614 1.00 65.19 328 GLU A N 1
ATOM 2562 C CA . GLU A 1 328 ? -3.927 16.108 18.140 1.00 65.19 328 GLU A CA 1
ATOM 2563 C C . GLU A 1 328 ? -4.869 17.073 18.875 1.00 65.19 328 GLU A C 1
ATOM 2565 O O . GLU A 1 328 ? -4.520 17.617 19.921 1.00 65.19 328 GLU A O 1
ATOM 2570 N N . SER A 1 329 ? -6.092 17.248 18.368 1.00 62.12 329 SER A N 1
ATOM 2571 C CA . SER A 1 329 ? -7.093 18.133 18.972 1.00 62.12 329 SER A CA 1
ATOM 2572 C C . SER A 1 329 ? -7.745 17.559 20.234 1.00 62.12 329 SER A C 1
ATOM 2574 O O . SER A 1 329 ? -8.430 18.297 20.941 1.00 62.12 329 SER A O 1
ATOM 2576 N N . ARG A 1 330 ? -7.585 16.248 20.490 1.00 69.19 330 ARG A N 1
ATOM 2577 C CA . ARG A 1 330 ? -8.270 15.457 21.532 1.00 69.19 330 ARG A CA 1
ATOM 2578 C C . ARG A 1 330 ? -9.786 15.685 21.604 1.00 69.19 330 ARG A C 1
ATOM 2580 O O . ARG A 1 330 ? -10.403 15.422 22.631 1.00 69.19 330 ARG A O 1
ATOM 2587 N N . LYS A 1 331 ? -10.391 16.186 20.523 1.00 74.81 331 LYS A N 1
ATOM 2588 C CA . LYS A 1 331 ? -11.836 16.378 20.432 1.00 74.81 331 LYS A CA 1
ATOM 2589 C C . LYS A 1 331 ? -12.482 15.021 20.188 1.00 74.81 331 LYS A C 1
ATOM 2591 O O . LYS A 1 331 ? -12.296 14.417 19.128 1.00 74.81 331 LYS A O 1
ATOM 2596 N N . GLU A 1 332 ? -13.202 14.556 21.194 1.00 82.81 332 GLU A N 1
ATOM 2597 C CA . GLU A 1 332 ? -14.014 13.345 21.153 1.00 82.81 332 GLU A CA 1
ATOM 2598 C C . GLU A 1 332 ? -15.479 13.702 20.889 1.00 82.81 332 GLU A C 1
ATOM 2600 O O . GLU A 1 332 ? -15.901 14.849 21.067 1.00 82.81 332 GLU A O 1
ATOM 2605 N N . CYS A 1 333 ? -16.250 12.717 20.436 1.00 85.06 333 CYS A N 1
ATOM 2606 C CA . CYS A 1 333 ? -17.683 12.885 20.268 1.00 85.06 333 CYS A CA 1
ATOM 2607 C C . CYS A 1 333 ? -18.371 12.918 21.640 1.00 85.06 333 CYS A C 1
ATOM 2609 O O . CYS A 1 333 ? -18.129 12.051 22.475 1.00 85.06 333 CYS A O 1
ATOM 2611 N N . GLY A 1 334 ? -19.241 13.904 21.862 1.00 84.12 334 GLY A N 1
ATOM 2612 C CA . GLY A 1 334 ? -20.015 14.035 23.103 1.00 84.12 334 GLY A CA 1
ATOM 2613 C C . GLY A 1 334 ? -21.362 13.306 23.100 1.00 84.12 334 GLY A C 1
ATOM 2614 O O . GLY A 1 334 ? -22.120 13.458 24.054 1.00 84.12 334 GLY A O 1
ATOM 2615 N N . GLN A 1 335 ? -21.700 12.578 22.031 1.00 86.75 335 GLN A N 1
ATOM 2616 C CA . GLN A 1 335 ? -22.966 11.845 21.937 1.00 86.75 335 GLN A CA 1
ATOM 2617 C C . GLN A 1 335 ? -22.956 10.608 22.844 1.00 86.75 335 GLN A C 1
ATOM 2619 O O . GLN A 1 335 ? -21.930 9.940 22.985 1.00 86.75 335 GLN A O 1
ATOM 2624 N N . GLU A 1 336 ? -24.111 10.276 23.426 1.00 83.00 336 GLU A N 1
ATOM 2625 C CA . GLU A 1 336 ? -24.247 9.138 24.347 1.00 83.00 336 GLU A CA 1
ATOM 2626 C C . GLU A 1 336 ? -23.870 7.803 23.687 1.00 83.00 336 GLU A C 1
ATOM 2628 O O . GLU A 1 336 ? -23.186 6.990 24.309 1.00 83.00 336 GLU A O 1
ATOM 2633 N N . ASP A 1 337 ? -24.199 7.620 22.405 1.00 78.81 337 ASP A N 1
ATOM 2634 C CA . ASP A 1 337 ? -23.880 6.406 21.638 1.00 78.81 337 ASP A CA 1
ATOM 2635 C C . ASP A 1 337 ? -22.365 6.172 21.473 1.00 78.81 337 ASP A C 1
ATOM 2637 O O . ASP A 1 337 ? -21.913 5.039 21.289 1.00 78.81 337 ASP A O 1
ATOM 2641 N N . TYR A 1 338 ? -21.554 7.229 21.595 1.00 85.81 338 TYR A N 1
ATOM 2642 C CA . TYR A 1 338 ? -20.095 7.140 21.548 1.00 85.81 338 TYR A CA 1
ATOM 2643 C C . TYR A 1 338 ? -19.475 6.772 22.900 1.00 85.81 338 TYR A C 1
ATOM 2645 O O . TYR A 1 338 ? -18.359 6.255 22.916 1.00 85.81 338 TYR A O 1
ATOM 2653 N N . VAL A 1 339 ? -20.164 6.980 24.030 1.00 84.81 339 VAL A N 1
ATOM 2654 C CA . VAL A 1 339 ? -19.612 6.726 25.376 1.00 84.81 339 VAL A CA 1
ATOM 2655 C C . VAL A 1 339 ? -19.106 5.283 25.529 1.00 84.81 339 VAL A C 1
ATOM 2657 O O . VAL A 1 339 ? -17.965 5.101 25.967 1.00 84.81 339 VAL A O 1
ATOM 2660 N N . PRO A 1 340 ? -19.864 4.242 25.125 1.00 85.06 340 PRO A N 1
ATOM 2661 C CA . PRO A 1 340 ? -19.384 2.867 25.194 1.00 85.06 340 PRO A CA 1
ATOM 2662 C C . PRO A 1 340 ? -18.149 2.611 24.320 1.00 85.06 340 PRO A C 1
ATOM 2664 O O . PRO A 1 340 ? -17.206 1.968 24.776 1.00 85.06 340 PRO A O 1
ATOM 2667 N N . VAL A 1 341 ? -18.110 3.147 23.097 1.00 84.31 341 VAL A N 1
ATOM 2668 C CA . VAL A 1 341 ? -16.971 2.982 22.177 1.00 84.31 341 VAL A CA 1
ATOM 2669 C C . VAL A 1 341 ? -15.728 3.707 22.699 1.00 84.31 341 VAL A C 1
ATOM 2671 O O . VAL A 1 341 ? -14.635 3.149 22.689 1.00 84.31 341 VAL A O 1
ATOM 2674 N N . LEU A 1 342 ? -15.882 4.927 23.217 1.00 86.88 342 LEU A N 1
ATOM 2675 C CA . LEU A 1 342 ? -14.785 5.717 23.783 1.00 86.88 342 LEU A CA 1
ATOM 2676 C C . LEU A 1 342 ? -14.200 5.091 25.058 1.00 86.88 342 LEU A C 1
ATOM 2678 O O . LEU A 1 342 ? -13.040 5.340 25.380 1.00 86.88 342 LEU A O 1
ATOM 2682 N N . SER A 1 343 ? -14.959 4.245 25.762 1.00 86.69 343 SER A N 1
ATOM 2683 C CA . SER A 1 343 ? -14.453 3.499 26.922 1.00 86.69 343 SER A CA 1
ATOM 2684 C C . SER A 1 343 ? -13.483 2.365 26.552 1.00 86.69 343 SER A C 1
ATOM 2686 O O . SER A 1 343 ? -12.739 1.884 27.407 1.00 86.69 343 SER A O 1
ATOM 2688 N N . VAL A 1 344 ? -13.446 1.948 25.279 1.00 89.75 344 VAL A N 1
ATOM 2689 C CA . VAL A 1 344 ? -12.542 0.899 24.795 1.00 89.75 344 VAL A CA 1
ATOM 2690 C C . VAL A 1 344 ? -11.159 1.504 24.558 1.00 89.75 344 VAL A C 1
ATOM 2692 O O . VAL A 1 344 ? -10.938 2.218 23.582 1.00 89.75 344 VAL A O 1
ATOM 2695 N N . GLU A 1 345 ? -10.202 1.220 25.440 1.00 90.56 345 GLU A N 1
ATOM 2696 C CA . GLU A 1 345 ? -8.828 1.736 25.313 1.00 90.56 345 GLU A CA 1
ATOM 2697 C C . GLU A 1 345 ? -7.938 0.889 24.400 1.00 90.56 345 GLU A C 1
ATOM 2699 O O . GLU A 1 345 ? -7.072 1.422 23.698 1.00 90.56 345 GLU A O 1
ATOM 2704 N N . PHE A 1 346 ? -8.169 -0.422 24.400 1.00 92.62 346 PHE A N 1
ATOM 2705 C CA . PHE A 1 346 ? -7.399 -1.391 23.638 1.00 92.62 346 PHE A CA 1
ATOM 2706 C C . PHE A 1 346 ? -8.329 -2.345 22.902 1.00 92.62 346 PHE A C 1
ATOM 2708 O O . PHE A 1 346 ? -9.354 -2.755 23.442 1.00 92.62 346 PHE A O 1
ATOM 2715 N N . VAL A 1 347 ? -7.932 -2.741 21.697 1.00 93.56 347 VAL A N 1
ATOM 2716 C CA . VAL A 1 347 ? -8.579 -3.822 20.948 1.00 93.56 347 VAL A CA 1
ATOM 2717 C C . VAL A 1 347 ? -7.581 -4.953 20.785 1.00 93.56 347 VAL A C 1
ATOM 2719 O O . VAL A 1 347 ? -6.456 -4.725 20.343 1.00 93.56 347 VAL A O 1
ATOM 2722 N N . THR A 1 348 ? -7.989 -6.175 21.120 1.00 93.69 348 THR A N 1
ATOM 2723 C CA . THR A 1 348 ? -7.183 -7.373 20.868 1.00 93.69 348 THR A CA 1
ATOM 2724 C C . THR A 1 348 ? -7.774 -8.147 19.701 1.00 93.69 348 THR A C 1
ATOM 2726 O O . THR A 1 348 ? -8.961 -8.455 19.687 1.00 93.69 348 THR A O 1
ATOM 2729 N N . VAL A 1 349 ? -6.931 -8.487 18.733 1.00 91.31 349 VAL A N 1
ATOM 2730 C CA . VAL A 1 349 ? -7.270 -9.300 17.563 1.00 91.31 349 VAL A CA 1
ATOM 2731 C C . VAL A 1 349 ? -6.435 -10.570 17.627 1.00 91.31 349 VAL A C 1
ATOM 2733 O O . VAL A 1 349 ? -5.204 -10.518 17.561 1.00 91.31 349 VAL A O 1
ATOM 2736 N N . LEU A 1 350 ? -7.115 -11.708 17.741 1.00 89.31 350 LEU A N 1
ATOM 2737 C CA . LEU A 1 350 ? -6.524 -13.036 17.589 1.00 89.31 350 LEU A CA 1
ATOM 2738 C C . LEU A 1 350 ? -6.720 -13.515 16.160 1.00 89.31 350 LEU A C 1
ATOM 2740 O O . LEU A 1 350 ? -7.851 -13.464 15.683 1.00 89.31 350 LEU A O 1
ATOM 2744 N N . ALA A 1 351 ? -5.669 -14.023 15.515 1.00 85.69 351 ALA A N 1
ATOM 2745 C CA . ALA A 1 351 ? -5.784 -14.594 14.183 1.00 85.69 351 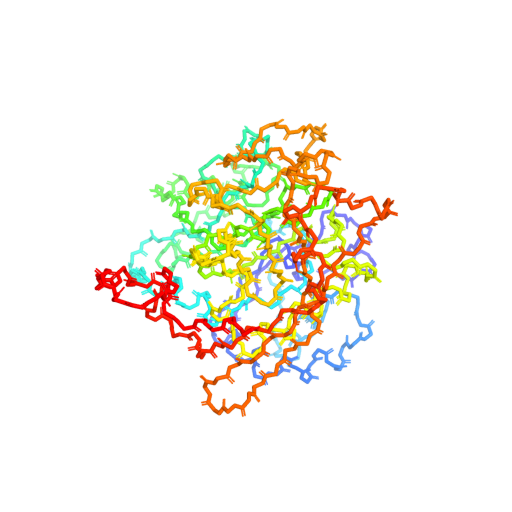ALA A CA 1
ATOM 2746 C C . ALA A 1 351 ? -4.995 -15.887 13.986 1.00 85.69 351 ALA A C 1
ATOM 2748 O O . ALA A 1 351 ? -3.919 -16.065 14.543 1.00 85.69 351 ALA A O 1
ATOM 2749 N N . ALA A 1 352 ? -5.534 -16.805 13.182 1.00 86.25 352 ALA A N 1
ATOM 2750 C CA . ALA A 1 352 ? -4.743 -17.919 12.659 1.00 86.25 352 ALA A CA 1
ATOM 2751 C C . ALA A 1 352 ? -3.786 -17.392 11.580 1.00 86.25 352 ALA A C 1
ATOM 2753 O O . ALA A 1 352 ? -4.172 -16.504 10.821 1.00 86.25 352 ALA A O 1
ATOM 2754 N N . THR A 1 353 ? -2.571 -17.929 11.473 1.00 79.38 353 THR A N 1
ATOM 2755 C CA . THR A 1 353 ? -1.600 -17.483 10.460 1.00 79.38 353 THR A CA 1
ATOM 2756 C C . THR A 1 353 ? -2.185 -17.596 9.056 1.00 79.38 353 THR A C 1
ATOM 2758 O O . THR A 1 353 ? -2.802 -18.609 8.699 1.00 79.38 353 THR A O 1
ATOM 2761 N N . PHE A 1 354 ? -2.004 -16.548 8.259 1.00 81.50 354 PHE A N 1
ATOM 2762 C CA . PHE A 1 354 ? -2.555 -16.468 6.919 1.00 81.50 354 PHE A CA 1
ATOM 2763 C C . PHE A 1 354 ? -1.957 -17.544 6.005 1.00 81.50 354 PHE A C 1
ATOM 2765 O O . PHE A 1 354 ? -0.744 -17.729 5.926 1.00 81.50 354 PHE A O 1
ATOM 2772 N N . GLN A 1 355 ? -2.821 -18.260 5.285 1.00 79.50 355 GLN A N 1
ATOM 2773 C CA . GLN A 1 355 ? -2.403 -19.262 4.306 1.00 79.50 355 GLN A CA 1
ATOM 2774 C C . GLN A 1 355 ? -2.489 -18.659 2.897 1.00 79.50 355 GLN A C 1
ATOM 2776 O O . GLN A 1 355 ? -3.553 -18.148 2.552 1.00 79.50 355 GLN A O 1
ATOM 2781 N N . PRO A 1 356 ? -1.453 -18.761 2.039 1.00 69.62 356 PRO A N 1
ATOM 2782 C CA . PRO A 1 356 ? -1.456 -18.150 0.701 1.00 69.62 356 PRO A CA 1
ATOM 2783 C C . PRO A 1 356 ? -2.664 -18.516 -0.180 1.00 69.62 356 PRO A C 1
ATOM 2785 O O . PRO A 1 356 ? -3.151 -17.701 -0.962 1.00 69.62 356 PRO A O 1
ATOM 2788 N N . ASP A 1 357 ? -3.214 -19.721 -0.018 1.00 69.25 357 ASP A N 1
ATOM 2789 C CA . ASP A 1 357 ? -4.424 -20.162 -0.724 1.00 69.25 357 ASP A CA 1
ATOM 2790 C C . ASP A 1 357 ? -5.684 -19.357 -0.369 1.00 69.25 357 ASP A C 1
ATOM 2792 O O . ASP A 1 357 ? -6.688 -19.448 -1.077 1.00 69.25 357 ASP A O 1
ATOM 2796 N N . MET A 1 358 ? -5.671 -18.594 0.727 1.00 69.62 358 MET A N 1
ATOM 2797 C CA . MET A 1 358 ? -6.788 -17.741 1.130 1.00 69.62 358 MET A CA 1
ATOM 2798 C C . MET A 1 358 ? -7.000 -16.582 0.154 1.00 69.62 358 MET A C 1
ATOM 2800 O O . MET A 1 358 ? -8.150 -16.242 -0.100 1.00 69.62 358 MET A O 1
ATOM 2804 N N . TRP A 1 359 ? -5.946 -16.063 -0.489 1.00 69.62 359 TRP A N 1
ATOM 2805 C CA . TRP A 1 359 ? -6.093 -15.062 -1.558 1.00 69.62 359 TRP A CA 1
ATOM 2806 C C . TRP A 1 359 ? -6.746 -15.625 -2.828 1.00 69.62 359 TRP A C 1
ATOM 2808 O O . TRP A 1 359 ? -7.281 -14.875 -3.637 1.00 69.62 359 TRP A O 1
ATOM 2818 N N . LYS A 1 360 ? -6.713 -16.951 -3.020 1.00 63.31 360 LYS A N 1
ATOM 2819 C CA . LYS A 1 360 ? -7.261 -17.633 -4.206 1.00 63.31 360 LYS A CA 1
ATOM 2820 C C . LYS A 1 360 ? -8.715 -18.083 -4.027 1.00 63.31 360 LYS A C 1
ATOM 2822 O O . LYS A 1 360 ? -9.307 -18.617 -4.963 1.00 63.31 360 LYS A O 1
ATOM 2827 N N . LYS A 1 361 ? -9.291 -17.939 -2.827 1.00 51.59 361 LYS A N 1
ATOM 2828 C CA . LYS A 1 361 ? -10.593 -18.517 -2.465 1.00 51.59 361 LYS A CA 1
ATOM 2829 C C . LYS A 1 361 ? -11.580 -17.427 -2.049 1.00 51.59 361 LYS A C 1
ATOM 2831 O O . LYS A 1 361 ? -11.504 -16.927 -0.934 1.00 51.59 361 LYS A O 1
ATOM 2836 N N . VAL A 1 362 ? -12.619 -17.201 -2.854 1.00 47.25 362 VAL A N 1
ATOM 2837 C CA . VAL A 1 362 ? -13.921 -16.800 -2.297 1.00 47.25 362 VAL A CA 1
ATOM 2838 C C . VAL A 1 362 ? -14.543 -18.083 -1.748 1.00 47.25 362 VAL A C 1
ATOM 2840 O O . VAL A 1 362 ? -15.179 -18.841 -2.482 1.00 47.25 362 VAL A O 1
ATOM 2843 N N . ARG A 1 363 ? -14.280 -18.422 -0.479 1.00 43.69 363 ARG A N 1
ATOM 2844 C CA . ARG A 1 363 ? -15.019 -19.531 0.146 1.00 43.69 363 ARG A CA 1
ATOM 2845 C C . ARG A 1 363 ? -16.494 -19.129 0.148 1.00 43.69 363 ARG A C 1
ATOM 2847 O O . ARG A 1 363 ? -16.812 -17.998 0.503 1.00 43.69 363 ARG A O 1
ATOM 2854 N N . LYS A 1 364 ? -17.387 -20.034 -0.282 1.00 35.47 364 LYS A N 1
ATOM 2855 C CA . LYS A 1 364 ? -18.840 -19.854 -0.134 1.00 35.47 364 LYS A CA 1
ATOM 2856 C C . LYS A 1 364 ? -19.103 -19.336 1.279 1.00 35.47 364 LYS A C 1
ATOM 2858 O O . LYS A 1 364 ? -18.704 -20.001 2.231 1.00 35.47 364 LYS A O 1
ATOM 2863 N N . LEU A 1 365 ? -19.779 -18.194 1.393 1.00 34.22 365 LEU A N 1
ATOM 2864 C CA . LEU A 1 365 ? -20.386 -17.752 2.641 1.00 34.22 365 LEU A CA 1
ATOM 2865 C C . LEU A 1 365 ? -21.376 -18.846 3.063 1.00 34.22 365 LEU A C 1
ATOM 2867 O O . LEU A 1 365 ? -22.523 -18.875 2.620 1.00 34.22 365 LEU A O 1
ATOM 2871 N N . SER A 1 366 ? -20.930 -19.804 3.871 1.00 31.38 366 SER A N 1
ATOM 2872 C CA . SER A 1 366 ? -21.842 -20.555 4.719 1.00 31.38 366 SER A CA 1
ATOM 2873 C C . SER A 1 366 ? -22.452 -19.514 5.637 1.00 31.38 366 SER A C 1
ATOM 2875 O O . SER A 1 366 ? -21.715 -18.977 6.454 1.00 31.38 366 SER A O 1
ATOM 2877 N N . ILE A 1 367 ? -23.735 -19.183 5.449 1.00 32.44 367 ILE A N 1
ATOM 2878 C CA . ILE A 1 367 ? -24.498 -18.307 6.347 1.00 32.44 367 ILE A CA 1
ATOM 2879 C C . ILE A 1 367 ? -24.312 -18.879 7.757 1.00 32.44 367 ILE A C 1
ATOM 2881 O O . ILE A 1 367 ? -24.888 -19.934 8.043 1.00 32.44 367 ILE A O 1
ATOM 2885 N N . PRO A 1 368 ? -23.473 -18.283 8.621 1.00 31.64 368 PRO A N 1
ATOM 2886 C CA . PRO A 1 368 ? -23.208 -18.868 9.910 1.00 31.64 368 PRO A CA 1
ATOM 2887 C C . PRO A 1 368 ? -24.192 -18.255 10.899 1.00 31.64 368 PRO A C 1
ATOM 2889 O O . PRO A 1 368 ? -24.367 -17.043 10.980 1.00 31.64 368 PRO A O 1
ATOM 2892 N N . THR A 1 369 ? -24.819 -19.109 11.697 1.00 32.91 369 THR A N 1
ATOM 2893 C CA . THR A 1 369 ? -25.659 -18.733 12.841 1.00 32.91 369 THR A CA 1
ATOM 2894 C C . THR A 1 369 ? -24.874 -18.023 13.959 1.00 32.91 369 THR A C 1
ATOM 2896 O O . THR A 1 369 ? -25.455 -17.683 14.984 1.00 32.91 369 THR A O 1
ATOM 2899 N N . HIS A 1 370 ? -23.575 -17.763 13.754 1.00 32.66 370 HIS A N 1
ATOM 2900 C CA . HIS A 1 370 ? -22.699 -16.977 14.614 1.00 32.66 370 HIS A CA 1
ATOM 2901 C C . HIS A 1 370 ? -21.731 -16.122 13.782 1.00 32.66 370 HIS A C 1
ATOM 2903 O O . HIS A 1 370 ? -21.126 -16.599 12.822 1.00 32.66 370 HIS A O 1
ATOM 2909 N N . PHE A 1 371 ? -21.617 -14.852 14.171 1.00 35.56 371 PHE A N 1
ATOM 2910 C CA . PHE A 1 371 ? -20.823 -13.800 13.541 1.00 35.56 371 PHE A CA 1
ATOM 2911 C C . PHE A 1 371 ? -19.381 -14.237 13.284 1.00 35.56 371 PHE A C 1
ATOM 2913 O O . PHE A 1 371 ? -18.615 -14.434 14.221 1.00 35.56 371 PHE A O 1
ATOM 2920 N N . ASN A 1 372 ? -19.014 -14.364 12.010 1.00 33.81 372 ASN A N 1
ATOM 2921 C CA . ASN A 1 372 ? -17.644 -14.610 11.584 1.00 33.81 372 ASN A CA 1
ATOM 2922 C C . ASN A 1 372 ? -17.283 -13.640 10.458 1.00 33.81 372 ASN A C 1
ATOM 2924 O O . ASN A 1 372 ? -18.108 -13.332 9.599 1.00 33.81 372 ASN A O 1
ATOM 2928 N N . PHE A 1 373 ? -16.043 -13.159 10.515 1.00 36.66 373 PHE A N 1
ATOM 2929 C CA . PHE A 1 373 ? -15.402 -12.272 9.549 1.00 36.66 373 PHE A CA 1
ATOM 2930 C C . PHE A 1 373 ? -15.666 -12.695 8.099 1.00 36.66 373 PHE A C 1
ATOM 2932 O O . PHE A 1 373 ? -15.705 -13.885 7.790 1.00 36.66 373 PHE A O 1
ATOM 2939 N N . ILE A 1 374 ? -15.752 -11.712 7.197 1.00 38.50 374 ILE A N 1
ATOM 2940 C CA . ILE A 1 374 ? -15.881 -11.937 5.744 1.00 38.50 374 ILE A CA 1
ATOM 2941 C C . ILE A 1 374 ? -14.688 -12.748 5.185 1.00 38.50 374 ILE A C 1
ATOM 2943 O O . ILE A 1 374 ? -14.816 -13.417 4.162 1.00 38.50 374 ILE A O 1
ATOM 2947 N N . HIS A 1 375 ? -13.576 -12.818 5.929 1.00 40.72 375 HIS A N 1
ATOM 2948 C CA . HIS A 1 375 ? -12.514 -13.807 5.761 1.00 40.72 375 HIS A CA 1
ATOM 2949 C C . HIS A 1 375 ? -12.184 -14.467 7.110 1.00 40.72 375 HIS A C 1
ATOM 2951 O O . HIS A 1 375 ? -11.834 -13.782 8.065 1.00 40.72 375 HIS A O 1
ATOM 2957 N N . GLU A 1 376 ? -12.321 -15.795 7.194 1.00 36.78 376 GLU A N 1
ATOM 2958 C CA . GLU A 1 376 ? -12.142 -16.589 8.419 1.00 36.78 376 GLU A CA 1
ATOM 2959 C C . GLU A 1 376 ? -10.870 -16.219 9.207 1.00 36.78 376 GLU A C 1
ATOM 2961 O O . GLU A 1 376 ? -9.767 -16.168 8.656 1.00 36.78 376 GLU A O 1
ATOM 2966 N N . GLY A 1 377 ? -11.026 -16.062 10.526 1.00 38.44 377 GLY A N 1
ATOM 2967 C CA . GLY A 1 377 ? -9.916 -16.171 11.469 1.00 38.44 377 GLY A CA 1
ATOM 2968 C C . GLY A 1 377 ? -9.515 -14.899 12.197 1.00 38.44 377 GLY A C 1
ATOM 2969 O O . GLY A 1 377 ? -8.344 -14.798 12.518 1.00 38.44 377 GLY A O 1
ATOM 2970 N N . ILE A 1 378 ? -10.422 -13.963 12.479 1.00 40.97 378 ILE A N 1
ATOM 2971 C CA . ILE A 1 378 ? -10.178 -12.934 13.496 1.00 40.97 378 ILE A CA 1
ATOM 2972 C C . ILE A 1 378 ? -11.181 -13.135 14.639 1.00 40.97 378 ILE A C 1
ATOM 2974 O O . ILE A 1 378 ? -12.340 -13.471 14.417 1.00 40.97 378 ILE A O 1
ATOM 2978 N N . THR A 1 379 ? -10.746 -13.005 15.886 1.00 40.41 379 THR A N 1
ATOM 2979 C CA . THR A 1 379 ? -11.646 -12.860 17.036 1.00 40.41 379 THR A CA 1
ATOM 2980 C C . THR A 1 379 ? -11.244 -11.596 17.770 1.00 40.41 379 THR A C 1
ATOM 2982 O O . THR A 1 379 ? -10.126 -11.502 18.277 1.00 40.41 379 THR A O 1
ATOM 2985 N N . THR A 1 380 ? -12.145 -10.618 17.771 1.00 36.91 380 THR A N 1
ATOM 2986 C CA . THR A 1 380 ? -12.084 -9.432 18.625 1.00 36.91 380 THR A CA 1
ATOM 2987 C C . THR A 1 380 ? -12.751 -9.774 19.950 1.00 36.91 380 THR A C 1
ATOM 2989 O O . THR A 1 380 ? -13.912 -10.186 19.949 1.00 36.91 380 THR A O 1
ATOM 2992 N N . ILE A 1 381 ? -11.999 -9.674 21.048 1.00 34.00 381 ILE A N 1
ATOM 2993 C CA . ILE A 1 381 ? -12.509 -9.835 22.421 1.00 34.00 381 ILE A CA 1
ATOM 2994 C C . ILE A 1 381 ? -12.761 -8.456 23.008 1.00 34.00 381 ILE A C 1
ATOM 2996 O O . ILE A 1 381 ? -11.843 -7.612 22.871 1.00 34.00 381 ILE A O 1
#